Protein AF-A0A846CFK5-F1 (afdb_monomer)

Solvent-accessible surface area (backbone atoms only — not comparable to full-atom values): 22646 Å² total; per-residue (Å²): 142,69,73,78,68,58,75,39,45,46,70,49,62,29,17,46,42,42,63,68,92,55,68,62,49,58,26,29,34,28,37,49,75,58,93,71,74,93,53,93,57,39,64,58,51,41,47,53,49,23,52,43,41,20,73,76,73,66,75,44,64,47,43,66,43,61,89,80,84,45,61,29,32,38,30,58,40,97,78,51,75,61,61,71,46,70,45,84,42,83,82,48,100,90,47,79,40,43,38,30,31,44,89,51,69,48,78,44,41,54,91,78,38,59,73,70,56,37,51,49,55,22,52,54,66,36,43,45,60,38,54,54,50,61,76,35,39,88,55,28,28,63,79,51,84,49,30,35,26,43,64,65,35,83,43,74,88,44,81,88,36,71,44,37,41,23,51,24,46,36,51,47,42,45,75,45,90,98,78,43,45,24,40,34,54,45,83,44,73,48,37,28,40,70,53,28,55,59,75,45,54,73,68,59,39,50,59,60,46,43,53,43,63,48,81,87,48,56,74,89,74,37,50,41,26,34,36,51,60,75,65,54,45,41,59,23,28,64,72,48,77,66,90,37,28,16,62,73,36,63,43,84,93,70,82,34,27,42,36,57,51,42,52,72,77,35,64,89,59,91,74,64,52,78,41,49,20,27,29,28,29,65,46,97,87,49,96,54,74,42,72,40,57,37,68,32,32,17,50,45,56,60,94,80,44,70,80,55,78,73,35,90,71,65,91,75,70,56,71,68,56,46,52,56,54,48,52,57,58,54,63,73,54,64,89,31,50,55,94,92,30,65,38,46,72,45,84,65,53,45,67,43,77,40,83,67,80,76,65,71,65,46,72,45,101,85,73,51,70,48,58,69,59,92,84,72,96,72,96,77,69,59,42,65,63,57,53,66,51,61,75,74,109

pLDDT: mean 84.49, std 12.66, range [32.25, 97.31]

Structure (mmCIF, N/CA/C/O backbone):
data_AF-A0A846CFK5-F1
#
_entry.id   AF-A0A846CFK5-F1
#
loop_
_atom_site.group_PDB
_atom_site.id
_atom_site.type_symbol
_atom_site.label_atom_id
_atom_site.label_alt_id
_atom_site.label_comp_id
_atom_site.label_asym_id
_atom_site.label_entity_id
_atom_site.label_seq_id
_atom_site.pdbx_PDB_ins_code
_atom_site.Cartn_x
_atom_site.Cartn_y
_atom_site.Cartn_z
_atom_site.occupancy
_atom_site.B_iso_or_equiv
_atom_site.auth_seq_id
_atom_site.auth_comp_id
_atom_site.auth_asym_id
_atom_site.auth_atom_id
_atom_site.pdbx_PDB_model_num
ATOM 1 N N . MET A 1 1 ? 24.406 33.841 -4.592 1.00 35.41 1 MET A N 1
ATOM 2 C CA . MET A 1 1 ? 24.612 33.282 -5.947 1.00 35.41 1 MET A CA 1
ATOM 3 C C . MET A 1 1 ? 24.472 31.766 -5.863 1.00 35.41 1 MET A C 1
ATOM 5 O O . MET A 1 1 ? 25.324 31.171 -5.225 1.00 35.41 1 MET A O 1
ATOM 9 N N . ASN A 1 2 ? 23.357 31.203 -6.362 1.00 32.25 2 ASN A N 1
ATOM 10 C CA . ASN A 1 2 ? 23.153 29.792 -6.791 1.00 32.25 2 ASN A CA 1
ATOM 11 C C . ASN A 1 2 ? 21.669 29.374 -6.911 1.00 32.25 2 ASN A C 1
ATOM 13 O O . ASN A 1 2 ? 21.394 28.297 -7.420 1.00 32.25 2 ASN A O 1
ATOM 17 N N . GLN A 1 3 ? 20.700 30.218 -6.533 1.00 38.97 3 GLN A N 1
ATOM 18 C CA . GLN A 1 3 ? 19.269 29.893 -6.695 1.00 38.97 3 GLN A CA 1
ATOM 19 C C . GLN A 1 3 ? 18.774 29.926 -8.158 1.00 38.97 3 GLN A C 1
ATOM 21 O O . GLN A 1 3 ? 17.778 29.286 -8.480 1.00 38.97 3 GLN A O 1
ATOM 26 N N . SER A 1 4 ? 19.455 30.635 -9.069 1.00 43.97 4 SER A N 1
ATOM 27 C CA . SER A 1 4 ? 19.010 30.770 -10.468 1.00 43.97 4 SER A CA 1
ATOM 28 C C . SER A 1 4 ? 19.276 29.533 -11.334 1.00 43.97 4 SER A C 1
ATOM 30 O O . SER A 1 4 ? 18.625 29.354 -12.361 1.00 43.97 4 SER A O 1
ATOM 32 N N . THR A 1 5 ? 20.208 28.663 -10.937 1.00 49.31 5 THR A N 1
ATOM 33 C CA . THR A 1 5 ? 20.559 27.451 -11.695 1.00 49.31 5 THR A CA 1
ATOM 34 C C . THR A 1 5 ? 19.606 26.290 -11.402 1.00 49.31 5 THR A C 1
ATOM 36 O O . THR A 1 5 ? 19.352 25.478 -12.289 1.00 49.31 5 THR A O 1
ATOM 39 N N . GLU A 1 6 ? 19.041 26.222 -10.191 1.00 51.47 6 GLU A N 1
ATOM 40 C CA . GLU A 1 6 ? 18.126 25.146 -9.779 1.00 51.47 6 GLU A CA 1
ATOM 41 C C . GLU A 1 6 ? 16.733 25.270 -10.409 1.00 51.47 6 GLU A C 1
ATOM 43 O O . GLU A 1 6 ? 16.110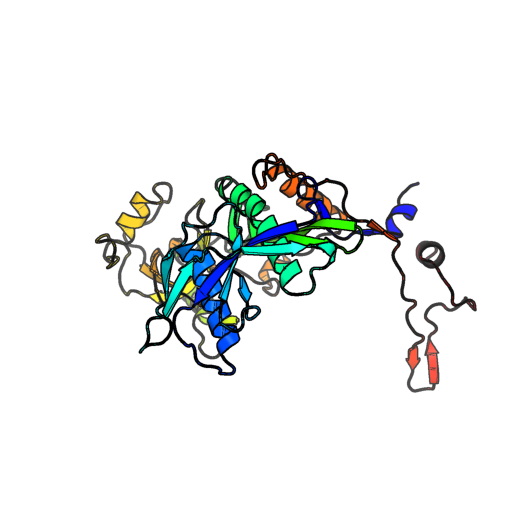 24.255 -10.709 1.00 51.47 6 GLU A O 1
ATOM 48 N N . MET A 1 7 ? 16.277 26.489 -10.724 1.00 54.81 7 MET A N 1
ATOM 49 C CA . MET A 1 7 ? 14.974 26.711 -11.367 1.00 54.81 7 MET A CA 1
ATOM 50 C C . MET A 1 7 ? 14.868 26.113 -12.779 1.00 54.81 7 MET A C 1
ATOM 52 O O . MET A 1 7 ? 13.762 25.923 -13.273 1.00 54.81 7 MET A O 1
ATOM 56 N N . ARG A 1 8 ? 15.986 25.775 -13.433 1.00 57.88 8 ARG A N 1
ATOM 57 C CA . ARG A 1 8 ? 15.994 25.255 -14.812 1.00 57.88 8 ARG A CA 1
ATOM 58 C C . ARG A 1 8 ? 15.706 23.766 -14.923 1.00 57.88 8 ARG A C 1
ATOM 60 O O . ARG A 1 8 ? 15.493 23.288 -16.033 1.00 57.88 8 ARG A O 1
ATOM 67 N N . TYR A 1 9 ? 15.690 23.032 -13.817 1.00 61.78 9 TYR A N 1
ATOM 68 C CA . TYR A 1 9 ? 15.537 21.583 -13.839 1.00 61.78 9 TYR A CA 1
ATOM 69 C C . TYR A 1 9 ? 14.213 21.163 -13.209 1.00 61.78 9 TYR A C 1
ATOM 71 O O . TYR A 1 9 ? 13.841 21.622 -12.133 1.00 61.78 9 TYR A O 1
ATOM 79 N N . ILE A 1 10 ? 13.507 20.254 -13.877 1.00 62.22 10 ILE A N 1
ATOM 80 C CA . ILE A 1 10 ? 12.449 19.464 -13.252 1.00 62.22 10 ILE A CA 1
ATOM 81 C C . ILE A 1 10 ? 13.076 18.187 -12.699 1.00 62.22 10 ILE A C 1
ATOM 83 O O . ILE A 1 10 ? 13.733 17.429 -13.415 1.00 62.22 10 ILE A O 1
ATOM 87 N N . GLY A 1 11 ? 12.892 17.976 -11.400 1.00 60.19 11 GLY A N 1
ATOM 88 C CA . GLY A 1 11 ? 13.210 16.718 -10.744 1.00 60.19 11 GLY A CA 1
ATOM 89 C C . GLY A 1 11 ? 11.986 15.816 -10.744 1.00 60.19 11 GLY A C 1
ATOM 90 O O . GLY A 1 11 ? 10.913 16.235 -10.307 1.00 60.19 11 GLY A O 1
ATOM 91 N N . ALA A 1 12 ? 12.146 14.581 -11.204 1.00 69.94 12 ALA A N 1
ATOM 92 C CA . ALA A 1 12 ? 11.223 13.518 -10.837 1.00 69.94 12 ALA A CA 1
ATOM 93 C C . ALA A 1 12 ? 11.829 12.791 -9.635 1.00 69.94 12 ALA A C 1
ATOM 95 O O . ALA A 1 12 ? 13.045 12.625 -9.559 1.00 69.94 12 ALA A O 1
ATOM 96 N N . THR A 1 13 ? 11.006 12.339 -8.693 1.00 87.00 13 THR A N 1
ATOM 97 C CA . THR A 1 13 ? 11.437 11.502 -7.561 1.00 87.00 13 THR A CA 1
ATOM 98 C C . THR A 1 13 ? 11.708 10.066 -8.031 1.00 87.00 13 THR A C 1
ATOM 100 O O . THR A 1 13 ? 11.121 9.099 -7.548 1.00 87.00 13 THR A O 1
ATOM 103 N N . LEU A 1 14 ? 12.576 9.964 -9.039 1.00 92.50 14 LEU A N 1
ATOM 104 C CA . LEU A 1 14 ? 13.100 8.766 -9.669 1.00 92.50 14 LEU A CA 1
ATOM 105 C C . LEU A 1 14 ? 14.579 8.683 -9.315 1.00 92.50 14 LEU A C 1
ATOM 107 O O . LEU A 1 14 ? 15.336 9.604 -9.605 1.00 92.50 14 LEU A O 1
ATOM 111 N N . TYR A 1 15 ? 14.982 7.584 -8.705 1.00 94.31 15 TYR A N 1
ATOM 112 C CA . TYR A 1 15 ? 16.332 7.377 -8.202 1.00 94.31 15 TYR A CA 1
ATOM 113 C C . TYR A 1 15 ? 16.949 6.196 -8.954 1.00 94.31 15 TYR A C 1
ATOM 115 O O . TYR A 1 15 ? 16.317 5.138 -8.964 1.00 94.31 15 TYR A O 1
ATOM 123 N N . PRO A 1 16 ? 18.112 6.336 -9.616 1.00 94.62 16 PRO A N 1
ATOM 124 C CA . PRO A 1 16 ? 18.731 5.244 -10.359 1.00 94.62 16 PRO A CA 1
ATOM 125 C C . PRO A 1 16 ? 18.867 3.986 -9.504 1.00 94.62 16 PRO A C 1
ATOM 127 O O . PRO A 1 16 ? 19.297 4.052 -8.347 1.00 94.62 16 PRO A O 1
ATOM 130 N N . LEU A 1 17 ? 18.479 2.854 -10.082 1.00 94.88 17 LEU A N 1
ATOM 131 C CA . LEU A 1 17 ? 18.476 1.556 -9.430 1.00 94.88 17 LEU A CA 1
ATOM 132 C C . LEU A 1 17 ? 19.567 0.677 -10.043 1.00 94.88 17 LEU A C 1
ATOM 134 O O . LEU A 1 17 ? 19.429 0.235 -11.182 1.00 94.88 17 LEU A O 1
ATOM 138 N N . LEU A 1 18 ? 20.627 0.419 -9.278 1.00 93.69 18 LEU A N 1
ATOM 139 C CA . LEU A 1 18 ? 21.778 -0.365 -9.723 1.00 93.69 18 LEU A CA 1
ATOM 140 C C . LEU A 1 18 ? 21.776 -1.789 -9.163 1.00 93.69 18 LEU A C 1
ATOM 142 O O . LEU A 1 18 ? 21.145 -2.065 -8.143 1.00 93.69 18 LEU A O 1
ATOM 146 N N . GLY A 1 19 ? 22.531 -2.686 -9.797 1.00 88.94 19 GLY A N 1
ATOM 147 C CA . GLY A 1 19 ? 22.673 -4.093 -9.399 1.00 88.94 19 GLY A CA 1
ATOM 148 C C . GLY A 1 19 ? 21.569 -5.005 -9.940 1.00 88.94 19 GLY A C 1
ATOM 149 O O . GLY A 1 19 ? 21.553 -6.210 -9.676 1.00 88.94 19 GLY A O 1
ATOM 150 N N . VAL A 1 20 ? 20.649 -4.437 -10.720 1.00 88.06 20 VAL A N 1
ATOM 151 C CA . VAL A 1 20 ? 19.543 -5.139 -11.379 1.00 88.06 20 VAL A CA 1
ATOM 152 C C . VAL A 1 20 ? 19.651 -5.080 -12.895 1.00 88.06 20 VAL A C 1
ATOM 154 O O . VAL A 1 20 ? 18.747 -5.572 -13.553 1.00 88.06 20 VAL A O 1
ATOM 157 N N . GLU A 1 21 ? 20.719 -4.516 -13.457 1.00 83.62 21 GLU A N 1
ATOM 158 C CA . GLU A 1 21 ? 20.948 -4.374 -14.894 1.00 83.62 21 GLU A CA 1
ATOM 159 C C . GLU A 1 21 ? 21.144 -5.761 -15.512 1.00 83.62 21 GLU A C 1
ATOM 161 O O . GLU A 1 21 ? 22.242 -6.314 -15.591 1.00 83.62 21 GLU A O 1
ATOM 166 N N . LYS A 1 22 ? 20.028 -6.374 -15.891 1.00 78.06 22 LYS A N 1
ATOM 167 C CA . LYS A 1 22 ? 19.989 -7.633 -16.613 1.00 78.06 22 LYS A CA 1
ATOM 168 C C . LYS A 1 22 ? 19.375 -7.385 -17.969 1.00 78.06 22 LYS A C 1
ATOM 170 O O . LYS A 1 22 ? 18.319 -6.767 -18.071 1.00 78.06 22 LYS A O 1
ATOM 175 N N . GLU A 1 23 ? 19.988 -7.971 -18.986 1.00 74.38 23 GLU A N 1
ATOM 176 C CA . GLU A 1 23 ? 19.398 -8.009 -20.320 1.00 74.38 23 GLU A CA 1
ATOM 177 C C . GLU A 1 23 ? 18.123 -8.861 -20.327 1.00 74.38 23 GLU A C 1
ATOM 179 O O . GLU A 1 23 ? 17.162 -8.513 -21.005 1.00 74.38 23 GLU A O 1
ATOM 184 N N . VAL A 1 24 ? 18.090 -9.950 -19.540 1.00 87.75 24 VAL A N 1
ATOM 185 C CA . VAL A 1 24 ? 17.010 -10.948 -19.540 1.00 87.75 24 VAL A CA 1
ATOM 186 C C . VAL A 1 24 ? 16.521 -11.264 -18.126 1.00 87.75 24 VAL A C 1
ATOM 188 O O . VAL A 1 24 ? 17.309 -11.594 -17.236 1.00 87.75 24 VAL A O 1
ATOM 191 N N . TYR A 1 25 ? 15.201 -11.245 -17.945 1.00 89.94 25 TYR A N 1
ATOM 192 C CA . TYR A 1 25 ? 14.507 -11.684 -16.735 1.00 89.94 25 TYR A CA 1
ATOM 193 C C . TYR A 1 25 ? 13.692 -12.938 -17.015 1.00 89.94 25 TYR A C 1
ATOM 195 O O . TYR A 1 25 ? 12.909 -12.974 -17.963 1.00 89.94 25 TYR A O 1
ATOM 203 N N . ARG A 1 26 ? 13.854 -13.952 -16.163 1.00 89.94 26 ARG A N 1
ATOM 204 C CA . ARG A 1 26 ? 13.182 -15.243 -16.303 1.00 89.94 26 ARG A CA 1
ATOM 205 C C . ARG A 1 26 ? 11.970 -15.354 -15.390 1.00 89.94 26 ARG A C 1
ATOM 207 O O . ARG A 1 26 ? 12.043 -15.074 -14.190 1.00 89.94 26 ARG A O 1
ATOM 214 N N . PHE A 1 27 ? 10.873 -15.834 -15.960 1.00 90.19 27 PHE A N 1
ATOM 215 C CA . PHE A 1 27 ? 9.598 -16.021 -15.282 1.00 90.19 27 PHE A CA 1
ATOM 216 C C . PHE A 1 27 ? 9.112 -17.453 -15.433 1.00 90.19 27 PHE A C 1
ATOM 218 O O . PHE A 1 27 ? 9.152 -18.017 -16.521 1.00 90.19 27 PHE A O 1
ATOM 225 N N . ARG A 1 28 ? 8.591 -18.023 -14.353 1.00 92.62 28 ARG A N 1
ATOM 226 C CA . ARG A 1 28 ? 7.922 -19.322 -14.346 1.00 92.62 28 ARG A CA 1
ATOM 227 C C . ARG A 1 28 ? 6.467 -19.159 -14.778 1.00 92.62 28 ARG A C 1
ATOM 229 O O . ARG A 1 28 ? 5.790 -18.224 -14.334 1.00 92.62 28 ARG A O 1
ATOM 236 N N . ILE A 1 29 ? 5.981 -20.067 -15.623 1.00 94.00 29 ILE A N 1
ATOM 237 C CA . ILE A 1 29 ? 4.605 -20.037 -16.127 1.00 94.00 29 ILE A CA 1
ATOM 238 C C . ILE A 1 29 ? 3.698 -20.890 -15.239 1.00 94.00 29 ILE A C 1
ATOM 240 O O . ILE A 1 29 ? 3.993 -22.042 -14.917 1.00 94.00 29 ILE A O 1
ATOM 244 N N . LEU A 1 30 ? 2.558 -20.317 -14.866 1.00 94.88 30 LEU A N 1
ATOM 245 C CA . LEU A 1 30 ? 1.464 -20.973 -14.159 1.00 94.88 30 LEU A CA 1
ATOM 246 C C . LEU A 1 30 ? 0.281 -21.118 -15.111 1.00 94.88 30 LEU A C 1
ATOM 248 O O . LEU A 1 30 ? -0.176 -20.134 -15.690 1.00 94.88 30 LEU A O 1
ATOM 252 N N . LYS A 1 31 ? -0.249 -22.324 -15.269 1.00 94.69 31 LYS A N 1
ATOM 253 C CA . LYS A 1 31 ? -1.315 -22.626 -16.227 1.00 94.69 31 LYS A CA 1
ATOM 254 C C . LYS A 1 31 ? -2.637 -22.856 -15.512 1.00 94.69 31 LYS A C 1
ATOM 256 O O . LYS A 1 31 ? -2.701 -23.655 -14.584 1.00 94.69 31 LYS A O 1
ATOM 261 N N . VAL A 1 32 ? -3.709 -22.210 -15.977 1.00 93.25 32 VAL A N 1
ATOM 262 C CA . VAL A 1 32 ? -5.067 -22.615 -15.584 1.00 93.25 32 VAL A CA 1
ATOM 263 C C . VAL A 1 32 ? -5.392 -23.923 -16.300 1.00 93.25 32 VAL A C 1
ATOM 265 O O . VAL A 1 32 ? -5.370 -23.975 -17.532 1.00 93.25 32 VAL A O 1
ATOM 268 N N . THR A 1 33 ? -5.665 -24.981 -15.541 1.00 90.62 33 THR A N 1
ATOM 269 C CA . THR A 1 33 ? -5.850 -26.321 -16.116 1.00 90.62 33 THR A CA 1
ATOM 270 C C . THR A 1 33 ? -7.227 -26.497 -16.759 1.00 90.62 33 THR A C 1
ATOM 272 O O . THR A 1 33 ? -7.360 -27.164 -17.786 1.00 90.62 33 THR A O 1
ATOM 275 N N . GLU A 1 34 ? -8.255 -25.831 -16.234 1.00 90.06 34 GLU A N 1
ATOM 276 C CA . GLU A 1 34 ? -9.611 -25.881 -16.763 1.00 90.06 34 GLU A CA 1
ATOM 277 C C . GLU A 1 34 ? -9.889 -24.780 -17.783 1.00 90.06 34 GLU A C 1
ATOM 279 O O . GLU A 1 34 ? -9.405 -23.648 -17.721 1.00 90.06 34 GLU A O 1
ATOM 284 N N . LYS A 1 35 ? -10.835 -25.069 -18.678 1.00 86.62 35 LYS A N 1
ATOM 285 C CA . LYS A 1 35 ? -11.425 -24.053 -19.546 1.00 86.62 35 LYS A CA 1
ATOM 286 C C . LYS A 1 35 ? -12.198 -23.023 -18.715 1.00 86.62 35 LYS A C 1
ATOM 288 O O . LYS A 1 35 ? -13.172 -23.373 -18.035 1.00 86.62 35 LYS A O 1
ATOM 293 N N . ILE A 1 36 ? -11.794 -21.760 -18.830 1.00 84.88 36 ILE A N 1
ATOM 294 C CA . ILE A 1 36 ? -12.513 -20.609 -18.271 1.00 84.88 36 ILE A CA 1
ATOM 295 C C . ILE A 1 36 ? -13.442 -19.984 -19.328 1.00 84.88 36 ILE A C 1
ATOM 297 O O . ILE A 1 36 ? -13.124 -20.037 -20.524 1.00 84.88 36 ILE A O 1
ATOM 301 N N . PRO A 1 37 ? -14.560 -19.354 -18.924 1.00 82.38 37 PRO A N 1
ATOM 302 C CA . PRO A 1 37 ? -15.410 -18.598 -19.839 1.00 82.38 37 PRO A CA 1
ATOM 303 C C . PRO A 1 37 ? -14.617 -17.517 -20.586 1.00 82.38 37 PRO A C 1
ATOM 305 O O . PRO A 1 37 ? -13.789 -16.815 -19.998 1.00 82.38 37 PRO A O 1
ATOM 308 N N . LYS A 1 38 ? -14.860 -17.390 -21.894 1.00 81.94 38 LYS A N 1
ATOM 309 C CA . LYS A 1 38 ? -14.326 -16.310 -22.739 1.00 81.94 38 LYS A CA 1
ATOM 310 C C . LYS A 1 38 ? -15.335 -15.158 -22.787 1.00 81.94 38 LYS A C 1
ATOM 312 O O . LYS A 1 38 ? -15.893 -14.868 -23.836 1.00 81.94 38 LYS A O 1
ATOM 317 N N . ASP A 1 39 ? -15.610 -14.573 -21.627 1.00 84.44 39 ASP A N 1
ATOM 318 C CA . ASP A 1 39 ? -16.525 -13.443 -21.448 1.00 84.44 39 ASP A CA 1
ATOM 319 C C . ASP A 1 39 ? -15.760 -12.121 -21.243 1.00 84.44 39 ASP A C 1
ATOM 321 O O . ASP A 1 39 ? -14.543 -12.110 -21.032 1.00 84.44 39 ASP A O 1
ATOM 325 N N . ASN A 1 40 ? -16.479 -10.992 -21.258 1.00 82.00 40 ASN A N 1
ATOM 326 C CA . ASN A 1 40 ? -15.903 -9.665 -20.980 1.00 82.00 40 ASN A CA 1
ATOM 327 C C . ASN A 1 40 ? -15.280 -9.576 -19.572 1.00 82.00 40 ASN A C 1
ATOM 329 O O . ASN A 1 40 ? -14.372 -8.782 -19.334 1.00 82.00 40 ASN A O 1
ATOM 333 N N . ASN A 1 41 ? -15.714 -10.443 -18.654 1.00 83.50 41 ASN A N 1
ATOM 334 C CA . ASN A 1 41 ? -15.230 -10.498 -17.278 1.00 83.50 41 ASN A CA 1
ATOM 335 C C . ASN A 1 41 ? -13.960 -11.341 -17.110 1.00 83.50 41 ASN A C 1
ATOM 337 O O . ASN A 1 41 ? -13.380 -11.356 -16.025 1.00 83.50 41 ASN A O 1
ATOM 341 N N . GLN A 1 42 ? -13.486 -12.024 -18.155 1.00 84.44 42 GLN A N 1
ATOM 342 C CA . GLN A 1 42 ? -12.341 -12.925 -18.062 1.00 84.44 42 GLN A CA 1
ATOM 343 C C . GLN A 1 42 ? -11.082 -12.214 -17.554 1.00 84.44 42 GLN A C 1
ATOM 345 O O . GLN A 1 42 ? -10.373 -12.757 -16.712 1.00 84.44 42 GLN A O 1
ATOM 350 N N . SER A 1 43 ? -10.805 -11.000 -18.032 1.00 80.94 43 SER A N 1
ATOM 351 C CA . SER A 1 43 ? -9.627 -10.235 -17.601 1.00 80.94 43 SER A CA 1
ATOM 352 C C . SER A 1 43 ? -9.721 -9.816 -16.131 1.00 80.94 43 SER A C 1
ATOM 354 O O . SER A 1 43 ? -8.738 -9.926 -15.404 1.00 80.94 43 SER A O 1
ATOM 356 N N . ILE A 1 44 ? -10.912 -9.409 -15.680 1.00 82.38 44 ILE A N 1
ATOM 357 C CA . ILE A 1 44 ? -11.186 -9.053 -14.279 1.00 82.38 44 ILE A CA 1
ATOM 358 C C . ILE A 1 44 ? -11.013 -10.288 -13.387 1.00 82.38 44 ILE A C 1
ATOM 360 O O . ILE A 1 44 ? -10.367 -10.224 -12.345 1.00 82.38 44 ILE A O 1
ATOM 364 N N . ARG A 1 45 ? -11.534 -11.436 -13.828 1.00 87.62 45 ARG A N 1
ATOM 365 C CA . ARG A 1 45 ? -11.425 -12.721 -13.131 1.00 87.62 45 ARG A CA 1
ATOM 366 C C . ARG A 1 45 ? -9.971 -13.160 -12.971 1.00 87.62 45 ARG A C 1
ATOM 368 O O . ARG A 1 45 ? -9.541 -13.455 -11.864 1.00 87.62 45 ARG A O 1
ATOM 375 N N . LEU A 1 46 ? -9.196 -13.139 -14.057 1.00 88.19 46 LEU A N 1
ATOM 376 C CA . LEU A 1 46 ? -7.774 -13.476 -14.007 1.00 88.19 46 LEU A CA 1
ATOM 377 C C . LEU A 1 46 ? -7.000 -12.515 -13.103 1.00 88.19 46 LEU A C 1
ATOM 379 O O . LEU A 1 46 ? -6.160 -12.965 -12.336 1.00 88.19 46 LEU A O 1
ATOM 383 N N . GLN A 1 47 ? -7.307 -11.217 -13.126 1.00 85.38 47 GLN A N 1
ATOM 384 C CA . GLN A 1 47 ? -6.674 -10.274 -12.208 1.00 85.38 47 GLN A CA 1
ATOM 385 C C . GLN A 1 47 ? -6.993 -10.604 -10.742 1.00 85.38 47 GLN A C 1
ATOM 387 O O . GLN A 1 47 ? -6.077 -10.684 -9.931 1.00 85.38 47 GLN A O 1
ATOM 392 N N . ARG A 1 48 ? -8.257 -10.904 -10.413 1.00 84.00 48 ARG A N 1
ATOM 393 C CA . ARG A 1 48 ? -8.650 -11.343 -9.061 1.00 84.00 48 ARG A CA 1
ATOM 394 C C . ARG A 1 48 ? -7.915 -12.613 -8.628 1.00 84.00 48 ARG A C 1
ATOM 396 O O . ARG A 1 48 ? -7.494 -12.715 -7.479 1.00 84.00 48 ARG A O 1
ATOM 403 N N . TRP A 1 49 ? -7.728 -13.572 -9.535 1.00 89.50 49 TRP A N 1
ATOM 404 C CA . TRP A 1 49 ? -6.978 -14.799 -9.246 1.00 89.50 49 TRP A CA 1
ATOM 405 C C . TRP A 1 49 ? -5.490 -14.525 -9.046 1.00 89.50 49 TRP A C 1
ATOM 407 O O . TRP A 1 49 ? -4.900 -15.076 -8.123 1.00 89.50 49 TRP A O 1
ATOM 417 N N . ALA A 1 50 ? -4.897 -13.642 -9.852 1.00 86.12 50 ALA A N 1
ATOM 418 C CA . ALA A 1 50 ? -3.518 -13.200 -9.671 1.00 86.12 50 ALA A CA 1
ATOM 419 C C . ALA A 1 50 ? -3.327 -12.510 -8.312 1.00 86.12 50 ALA A C 1
ATOM 421 O O . ALA A 1 50 ? -2.394 -12.838 -7.585 1.00 86.12 50 ALA A O 1
ATOM 422 N N . ASP A 1 51 ? -4.242 -11.616 -7.926 1.00 79.00 51 ASP A N 1
ATOM 423 C CA . ASP A 1 51 ? -4.246 -10.970 -6.612 1.00 79.00 51 ASP A CA 1
ATOM 424 C C . ASP A 1 51 ? -4.377 -11.981 -5.466 1.00 79.00 51 ASP A C 1
ATOM 426 O O . ASP A 1 51 ? -3.675 -11.855 -4.460 1.00 79.00 51 ASP A O 1
ATOM 430 N N . LYS A 1 52 ? -5.233 -12.999 -5.614 1.00 82.69 52 LYS A N 1
ATOM 431 C CA . LYS A 1 52 ? -5.374 -14.078 -4.630 1.00 82.69 52 LYS A CA 1
ATOM 432 C C . LYS A 1 52 ? -4.086 -14.890 -4.504 1.00 82.69 52 LYS A C 1
ATOM 434 O O . LYS A 1 52 ? -3.550 -15.006 -3.406 1.00 82.69 52 LYS A O 1
ATOM 439 N N . LEU A 1 53 ? -3.558 -15.391 -5.623 1.00 86.12 53 LEU A N 1
ATOM 440 C CA . LEU A 1 53 ? -2.307 -16.146 -5.649 1.00 86.12 53 LEU A CA 1
ATOM 441 C C . LEU A 1 53 ? -1.166 -15.342 -5.029 1.00 86.12 53 LEU A C 1
ATOM 443 O O . LEU A 1 53 ? -0.449 -15.847 -4.171 1.00 86.12 53 LEU A O 1
ATOM 447 N N . TRP A 1 54 ? -1.034 -14.073 -5.407 1.00 81.81 54 TRP A N 1
ATOM 448 C CA . TRP A 1 54 ? -0.028 -13.182 -4.847 1.00 81.81 54 TRP A CA 1
ATOM 449 C C . TRP A 1 54 ? -0.191 -13.037 -3.331 1.00 81.81 54 TRP A C 1
ATOM 451 O O . TRP A 1 54 ? 0.778 -13.167 -2.587 1.00 81.81 54 TRP A O 1
ATOM 461 N N . ARG A 1 55 ? -1.397 -12.749 -2.841 1.00 72.50 55 ARG A N 1
ATOM 462 C CA . ARG A 1 55 ? -1.598 -12.359 -1.438 1.00 72.50 55 ARG A CA 1
ATOM 463 C C . ARG A 1 55 ? -1.699 -13.532 -0.469 1.00 72.50 55 ARG A C 1
ATOM 465 O O . ARG A 1 55 ? -1.445 -13.312 0.714 1.00 72.50 55 ARG A O 1
ATOM 472 N N . GLU A 1 56 ? -2.116 -14.703 -0.938 1.00 78.94 56 GLU A N 1
ATOM 473 C CA . GLU A 1 56 ? -2.537 -15.812 -0.073 1.00 78.94 56 GLU A CA 1
ATOM 474 C C . GLU A 1 56 ? -1.706 -17.082 -0.270 1.00 78.94 56 GLU A C 1
ATOM 476 O O . GLU A 1 56 ? -1.484 -17.797 0.701 1.00 78.94 56 GLU A O 1
ATOM 481 N N . GLU A 1 57 ? -1.207 -17.339 -1.483 1.00 85.00 57 GLU A N 1
ATOM 482 C CA . GLU A 1 57 ? -0.617 -18.641 -1.828 1.00 85.00 57 GLU A CA 1
ATOM 483 C C . GLU A 1 57 ? 0.894 -18.574 -2.097 1.00 85.00 57 GLU A C 1
ATOM 485 O O . GLU A 1 57 ? 1.670 -19.391 -1.604 1.00 85.00 57 GLU A O 1
ATOM 490 N N . LEU A 1 58 ? 1.321 -17.603 -2.907 1.00 82.25 58 LEU A N 1
ATOM 491 C CA . LEU A 1 58 ? 2.677 -17.511 -3.454 1.00 82.25 58 LEU A CA 1
ATOM 492 C C . LEU A 1 58 ? 3.523 -16.427 -2.795 1.00 82.25 58 LEU A C 1
ATOM 494 O O . LEU A 1 58 ? 4.750 -16.514 -2.803 1.00 82.25 58 LEU A O 1
ATOM 498 N N . PHE A 1 59 ? 2.886 -15.382 -2.259 1.00 75.25 59 PHE A N 1
ATOM 499 C CA . PHE A 1 59 ? 3.567 -14.236 -1.647 1.00 75.25 59 PHE A CA 1
ATOM 500 C C . PHE A 1 59 ? 4.598 -13.561 -2.573 1.00 75.25 59 PHE A C 1
ATOM 502 O O . PHE A 1 59 ? 5.542 -12.919 -2.109 1.00 75.25 59 PHE A O 1
ATOM 509 N N . CYS A 1 60 ? 4.394 -13.663 -3.889 1.00 75.44 60 CYS A N 1
ATOM 510 C CA . CYS A 1 60 ? 5.209 -13.053 -4.937 1.00 75.44 60 CYS A CA 1
ATOM 511 C C . CYS A 1 60 ? 4.323 -12.378 -6.000 1.00 75.44 60 CYS A C 1
ATOM 513 O O . CYS A 1 60 ? 3.140 -12.707 -6.081 1.00 75.44 60 CYS A O 1
ATOM 515 N N . PRO A 1 61 ? 4.851 -11.433 -6.803 1.00 76.50 61 PRO A N 1
ATOM 516 C CA . PRO A 1 61 ? 4.103 -10.845 -7.911 1.00 76.50 61 PRO A CA 1
ATOM 517 C C . PRO A 1 61 ? 3.605 -11.918 -8.883 1.00 76.50 61 PRO A C 1
ATOM 519 O O . PRO A 1 61 ? 4.382 -12.753 -9.343 1.00 76.50 61 PRO A O 1
ATOM 522 N N . VAL A 1 62 ? 2.311 -11.865 -9.200 1.00 83.75 62 VAL A N 1
ATOM 523 C CA . VAL A 1 62 ? 1.645 -12.771 -10.142 1.00 83.75 62 VAL A CA 1
ATOM 524 C C . VAL A 1 62 ? 1.011 -11.936 -11.239 1.00 83.75 62 VAL A C 1
ATOM 526 O O . VAL A 1 62 ? 0.252 -11.011 -10.947 1.00 83.75 62 VAL A O 1
ATOM 529 N N . TYR A 1 63 ? 1.304 -12.259 -12.497 1.00 85.62 63 TYR A N 1
ATOM 530 C CA . TYR A 1 63 ? 0.802 -11.487 -13.630 1.00 85.62 63 TYR A CA 1
ATOM 531 C C . TYR A 1 63 ? -0.052 -12.327 -14.573 1.00 85.62 63 TYR A C 1
ATOM 533 O O . TYR A 1 63 ? 0.472 -13.281 -15.145 1.00 85.62 63 TYR A O 1
ATOM 541 N N . PRO A 1 64 ? -1.333 -11.988 -14.796 1.00 88.69 64 PRO A N 1
ATOM 542 C CA . PRO A 1 64 ? -2.171 -12.722 -15.732 1.00 88.69 64 PRO A CA 1
ATOM 543 C C . PRO A 1 64 ? -1.750 -12.450 -17.183 1.00 88.69 64 PRO A C 1
ATOM 545 O O . PRO A 1 64 ? -1.672 -11.305 -17.630 1.00 88.69 64 PRO A O 1
ATOM 548 N N . THR A 1 65 ? -1.547 -13.512 -17.959 1.00 83.44 65 THR A N 1
ATOM 549 C CA . THR A 1 65 ? -1.165 -13.447 -19.373 1.00 83.44 65 THR A CA 1
ATOM 550 C C . THR A 1 65 ? -2.018 -14.375 -20.237 1.00 83.44 65 THR A C 1
ATOM 552 O O . THR A 1 65 ? -2.569 -15.376 -19.777 1.00 83.44 65 THR A O 1
ATOM 555 N N . LYS A 1 66 ? -2.150 -14.015 -21.516 1.00 79.44 66 LYS A N 1
ATOM 556 C CA . LYS A 1 66 ? -2.817 -14.820 -22.555 1.00 79.44 66 LYS A CA 1
ATOM 557 C C . LYS A 1 66 ? -1.848 -15.247 -23.666 1.00 79.44 66 LYS A C 1
ATOM 559 O O . LYS A 1 66 ? -2.288 -15.762 -24.690 1.00 79.44 66 LYS A O 1
ATOM 564 N N . ARG A 1 67 ? -0.540 -15.019 -23.476 1.00 79.75 67 ARG A N 1
ATOM 565 C CA . ARG A 1 67 ? 0.505 -15.200 -24.500 1.00 79.75 67 ARG A CA 1
ATOM 566 C C . ARG A 1 67 ? 0.604 -16.637 -25.023 1.00 79.75 67 ARG A C 1
ATOM 568 O O . ARG A 1 67 ? 0.965 -16.838 -26.172 1.00 79.75 67 ARG A O 1
ATOM 575 N N . PHE A 1 68 ? 0.224 -17.619 -24.211 1.00 83.94 68 PHE A N 1
ATOM 576 C CA . PHE A 1 68 ? 0.386 -19.041 -24.524 1.00 83.94 68 PHE A CA 1
ATOM 577 C C . PHE A 1 68 ? -0.849 -19.678 -25.184 1.00 83.94 68 PHE A C 1
ATOM 579 O O . PHE A 1 68 ? -0.955 -20.894 -25.281 1.00 83.94 68 PHE A O 1
ATOM 586 N N . GLY A 1 69 ? -1.839 -18.877 -25.599 1.00 81.19 69 GLY A N 1
ATOM 587 C CA . GLY A 1 69 ? -3.097 -19.392 -26.163 1.00 81.19 69 GLY A CA 1
ATOM 588 C C . GLY A 1 69 ? -4.060 -19.984 -25.121 1.00 81.19 69 GLY A C 1
ATOM 589 O O . GLY A 1 69 ? -5.178 -20.376 -25.458 1.00 81.19 69 GLY A O 1
ATOM 590 N N . TYR A 1 70 ? -3.669 -19.981 -23.847 1.00 86.31 70 TYR A N 1
ATOM 591 C CA . TYR A 1 70 ? -4.492 -20.323 -22.692 1.00 86.31 70 TYR A CA 1
ATOM 592 C C . TYR A 1 70 ? -4.330 -19.275 -21.580 1.00 86.31 70 TYR A C 1
ATOM 594 O O . TYR A 1 70 ? -3.357 -18.515 -21.576 1.00 86.31 70 TYR A O 1
ATOM 602 N N . PRO A 1 71 ? -5.289 -19.195 -20.640 1.00 89.12 71 PRO A N 1
ATOM 603 C CA . PRO A 1 71 ? -5.147 -18.357 -19.460 1.00 89.12 71 PRO A CA 1
ATOM 604 C C . PRO A 1 71 ? -3.994 -18.862 -18.593 1.00 89.12 71 PRO A C 1
ATOM 606 O O . PRO A 1 71 ? -3.973 -20.025 -18.185 1.00 89.12 71 PRO A O 1
ATOM 609 N N . ALA A 1 72 ? -3.044 -17.981 -18.321 1.00 92.31 72 ALA A N 1
ATOM 610 C CA . ALA A 1 72 ? -1.845 -18.303 -17.571 1.00 92.31 72 ALA A CA 1
ATOM 611 C C . ALA A 1 72 ? -1.438 -17.140 -16.668 1.00 92.31 72 ALA A C 1
ATOM 613 O O . ALA A 1 72 ? -1.963 -16.029 -16.781 1.00 92.31 72 ALA A O 1
ATOM 614 N N . PHE A 1 73 ? -0.470 -17.398 -15.798 1.00 92.12 73 PHE A N 1
ATOM 615 C CA . PHE A 1 73 ? 0.173 -16.403 -14.963 1.00 92.12 73 PHE A CA 1
ATOM 616 C C . PHE A 1 73 ? 1.690 -16.515 -15.061 1.00 92.12 73 PHE A C 1
ATOM 618 O O . PHE A 1 73 ? 2.220 -17.580 -15.362 1.00 92.12 73 PHE A O 1
ATOM 625 N N . LEU A 1 74 ? 2.381 -15.413 -14.800 1.00 89.81 74 LEU A N 1
ATOM 626 C CA . LEU A 1 74 ? 3.836 -15.354 -14.711 1.00 89.81 74 LEU A CA 1
ATOM 627 C C . LEU A 1 74 ? 4.239 -15.005 -13.281 1.00 89.81 74 LEU A C 1
ATOM 629 O O . LEU A 1 74 ? 3.625 -14.119 -12.679 1.00 89.81 74 LEU A O 1
ATOM 633 N N . ILE A 1 75 ? 5.265 -15.684 -12.769 1.00 87.56 75 ILE A N 1
ATOM 634 C CA . ILE A 1 75 ? 5.883 -15.415 -11.462 1.00 87.56 75 ILE A CA 1
ATOM 635 C C . ILE A 1 75 ? 7.416 -15.406 -11.588 1.00 87.56 75 ILE A C 1
ATOM 637 O O . ILE A 1 75 ? 7.934 -16.004 -12.531 1.00 87.56 75 ILE A O 1
ATOM 641 N N . PRO A 1 76 ? 8.162 -14.778 -10.659 1.00 81.31 76 PRO A N 1
ATOM 642 C CA . PRO A 1 76 ? 9.622 -14.881 -10.641 1.00 81.31 76 PRO A CA 1
ATOM 643 C C . PRO A 1 76 ? 10.096 -16.336 -10.588 1.00 81.31 76 PRO A C 1
ATOM 645 O O . PRO A 1 76 ? 9.634 -17.095 -9.737 1.00 81.31 76 PRO A O 1
ATOM 648 N N . ASP A 1 77 ? 11.044 -16.712 -11.450 1.00 86.06 77 ASP A N 1
ATOM 649 C CA . ASP A 1 77 ? 11.542 -18.093 -11.513 1.00 86.06 77 ASP A CA 1
ATOM 650 C C . ASP A 1 77 ? 12.393 -18.476 -10.294 1.00 86.06 77 ASP A C 1
ATOM 652 O O . ASP A 1 77 ? 12.158 -19.516 -9.681 1.00 86.06 77 ASP A O 1
ATOM 656 N N . GLY A 1 78 ? 13.301 -17.587 -9.869 1.00 73.94 78 GLY A N 1
ATOM 657 C CA . GLY A 1 78 ? 14.296 -17.843 -8.814 1.00 73.94 78 GLY A CA 1
ATOM 658 C C . GLY A 1 78 ? 13.751 -18.095 -7.401 1.00 73.94 78 GLY A C 1
ATOM 659 O O . GLY A 1 78 ? 14.539 -18.285 -6.487 1.00 73.94 78 GLY A O 1
ATOM 660 N N . ASN A 1 79 ? 12.427 -18.081 -7.211 1.00 68.56 79 ASN A N 1
ATOM 661 C CA . ASN A 1 79 ? 11.729 -18.454 -5.973 1.00 68.56 79 ASN A CA 1
ATOM 662 C C . ASN A 1 79 ? 10.358 -19.091 -6.274 1.00 68.56 79 ASN A C 1
ATOM 664 O O . ASN A 1 79 ? 9.401 -18.931 -5.509 1.00 68.56 79 ASN A O 1
ATOM 668 N N . SER A 1 80 ? 10.224 -19.726 -7.439 1.00 83.25 80 SER A N 1
ATOM 669 C CA . SER A 1 80 ? 8.982 -20.386 -7.823 1.00 83.25 80 SER A CA 1
ATOM 670 C C . SER A 1 80 ? 8.810 -21.713 -7.069 1.00 83.25 80 SER A C 1
ATOM 672 O O . SER A 1 80 ? 9.800 -22.373 -6.752 1.00 83.25 80 SER A O 1
ATOM 674 N N . PRO A 1 81 ? 7.570 -22.110 -6.722 1.00 86.88 81 PRO A N 1
ATOM 675 C CA . PRO A 1 81 ? 7.321 -23.446 -6.192 1.00 86.88 81 PRO A CA 1
ATOM 676 C C . PRO A 1 81 ? 7.693 -24.528 -7.210 1.00 86.88 81 PRO A C 1
ATOM 678 O O . PRO A 1 81 ? 7.761 -24.254 -8.405 1.00 86.88 81 PRO A O 1
ATOM 681 N N . GLU A 1 82 ? 7.855 -25.764 -6.743 1.00 90.44 82 GLU A N 1
ATOM 682 C CA . GLU A 1 82 ? 8.117 -26.913 -7.615 1.00 90.44 82 GLU A CA 1
ATOM 683 C C . GLU A 1 82 ? 7.040 -27.067 -8.698 1.00 90.44 82 GLU A C 1
ATOM 685 O O . GLU A 1 82 ? 5.842 -26.845 -8.460 1.00 90.44 82 GLU A O 1
ATOM 690 N N . ALA A 1 83 ? 7.474 -27.468 -9.893 1.00 92.31 83 ALA A N 1
ATOM 691 C CA . ALA A 1 83 ? 6.565 -27.794 -10.977 1.00 92.31 83 ALA A CA 1
ATOM 692 C C . ALA A 1 83 ? 5.606 -28.922 -10.564 1.00 92.31 83 ALA A C 1
ATOM 694 O O . ALA A 1 83 ? 5.941 -29.813 -9.785 1.00 92.31 83 ALA A O 1
ATOM 695 N N . GLY A 1 84 ? 4.373 -28.856 -11.059 1.00 91.44 84 GLY A N 1
ATOM 696 C CA . GLY A 1 84 ? 3.284 -29.748 -10.669 1.00 91.44 84 GLY A CA 1
ATOM 697 C C . GLY A 1 84 ? 2.534 -29.310 -9.407 1.00 91.44 84 GLY A C 1
ATOM 698 O O . GLY A 1 84 ? 1.438 -29.818 -9.154 1.00 91.44 84 GLY A O 1
ATOM 699 N N . LYS A 1 85 ? 3.033 -28.332 -8.630 1.00 94.12 85 LYS A N 1
ATOM 700 C CA . LYS A 1 85 ? 2.250 -27.748 -7.529 1.00 94.12 85 LYS A CA 1
ATOM 701 C C . LYS A 1 85 ? 0.975 -27.103 -8.076 1.00 94.12 85 LYS A C 1
ATOM 703 O O . LYS A 1 85 ? 1.021 -26.326 -9.030 1.00 94.12 85 LYS A O 1
ATOM 708 N N . ARG A 1 86 ? -0.164 -27.391 -7.438 1.00 93.75 86 ARG A N 1
ATOM 709 C CA . ARG A 1 86 ? -1.487 -26.879 -7.825 1.00 93.75 86 ARG A CA 1
ATOM 710 C C . ARG A 1 86 ? -2.089 -25.988 -6.750 1.00 93.75 86 ARG A C 1
ATOM 712 O O . ARG A 1 86 ? -2.057 -26.326 -5.570 1.00 93.75 86 ARG A O 1
ATOM 719 N N . PHE A 1 87 ? -2.683 -24.886 -7.187 1.00 93.19 87 PHE A N 1
ATOM 720 C CA . PHE A 1 87 ? -3.427 -23.951 -6.349 1.00 93.19 87 PHE A CA 1
ATOM 721 C C . PHE A 1 87 ? -4.908 -24.019 -6.682 1.00 93.19 87 PHE A C 1
ATOM 723 O O . PHE A 1 87 ? -5.293 -23.895 -7.846 1.00 93.19 87 PHE A O 1
ATOM 730 N N . GLU A 1 88 ? -5.733 -24.196 -5.656 1.00 90.62 88 GLU A N 1
ATOM 731 C CA . GLU A 1 88 ? -7.180 -24.286 -5.800 1.00 90.62 88 GLU A CA 1
ATOM 732 C C . GLU A 1 88 ? -7.833 -22.895 -5.757 1.00 90.62 88 GLU A C 1
ATOM 734 O O . GLU A 1 88 ? -7.733 -22.145 -4.781 1.00 90.62 88 GLU A O 1
ATOM 739 N N . ILE A 1 89 ? -8.565 -22.552 -6.813 1.00 87.12 89 ILE A N 1
ATOM 740 C CA . ILE A 1 89 ? -9.303 -21.300 -6.936 1.00 87.12 89 ILE A CA 1
ATOM 741 C C . ILE A 1 89 ? -10.806 -21.582 -6.929 1.00 87.12 89 ILE A C 1
ATOM 743 O O . ILE A 1 89 ? -11.396 -22.032 -7.912 1.00 87.12 89 ILE A O 1
ATOM 747 N N . LYS A 1 90 ? -11.433 -21.244 -5.800 1.00 78.25 90 LYS A N 1
ATOM 748 C CA . LYS A 1 90 ? -12.888 -21.168 -5.628 1.00 78.25 90 LYS A CA 1
ATOM 749 C C . LYS A 1 90 ? -13.335 -19.724 -5.851 1.00 78.25 90 LYS A C 1
ATOM 751 O O . LYS A 1 90 ? -13.223 -18.909 -4.940 1.00 78.25 90 LYS A O 1
ATOM 756 N N . ASP A 1 91 ? -13.758 -19.398 -7.069 1.00 66.88 91 ASP A N 1
ATOM 757 C CA . ASP A 1 91 ? -14.233 -18.046 -7.431 1.00 66.88 91 ASP A CA 1
ATOM 758 C C . ASP A 1 91 ? -15.566 -18.051 -8.198 1.00 66.88 91 ASP A C 1
ATOM 760 O O . ASP A 1 91 ? -16.270 -17.047 -8.223 1.00 66.88 91 ASP A O 1
ATOM 764 N N . VAL A 1 92 ? -15.952 -19.180 -8.804 1.00 64.56 92 VAL A N 1
ATOM 765 C CA . VAL A 1 92 ? -17.269 -19.356 -9.433 1.00 64.56 92 VAL A CA 1
ATOM 766 C C . VAL A 1 92 ? -18.039 -20.402 -8.618 1.00 64.56 92 VAL A C 1
ATOM 768 O O . VAL A 1 92 ? -17.461 -21.461 -8.369 1.00 64.56 92 VAL A O 1
ATOM 771 N N . PRO A 1 93 ? -19.299 -20.144 -8.204 1.00 58.44 93 PRO A N 1
ATOM 772 C CA . PRO A 1 93 ? -20.042 -20.995 -7.263 1.00 58.44 93 PRO A CA 1
ATOM 773 C C . PRO A 1 93 ? -20.082 -22.485 -7.627 1.00 58.44 93 PRO A C 1
ATOM 775 O O . PRO A 1 93 ? -20.025 -23.330 -6.740 1.00 58.44 93 PRO A O 1
ATOM 778 N N . ASP A 1 94 ? -20.083 -22.798 -8.925 1.00 67.06 94 ASP A N 1
ATOM 779 C CA . ASP A 1 94 ? -20.293 -24.160 -9.428 1.00 67.06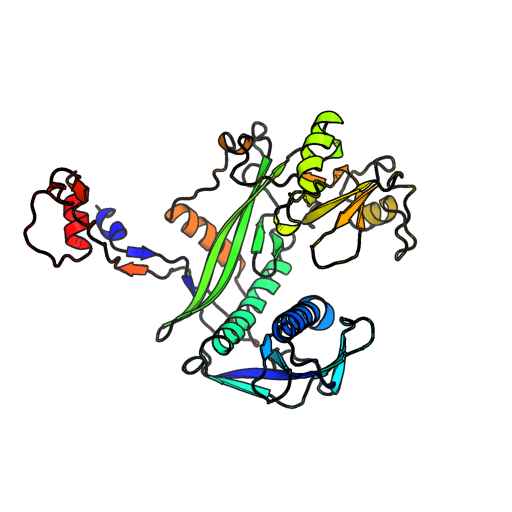 94 ASP A CA 1
ATOM 780 C C . ASP A 1 94 ? -19.034 -24.802 -10.030 1.00 67.06 94 ASP A C 1
ATOM 782 O O . ASP A 1 94 ? -19.111 -25.856 -10.664 1.00 67.06 94 ASP A O 1
ATOM 786 N N . LYS A 1 95 ? -17.859 -24.165 -9.901 1.00 80.75 95 LYS A N 1
ATOM 787 C CA . LYS A 1 95 ? -16.624 -24.700 -10.488 1.00 80.75 95 LYS A CA 1
ATOM 788 C C . LYS A 1 95 ? -15.375 -24.325 -9.703 1.00 80.75 95 LYS A C 1
ATOM 790 O O . LYS A 1 95 ? -15.082 -23.152 -9.477 1.00 80.75 95 LYS A O 1
ATOM 795 N N . VAL A 1 96 ? -14.596 -25.352 -9.385 1.00 85.50 96 VAL A N 1
ATOM 796 C CA . VAL A 1 96 ? -13.232 -25.221 -8.878 1.00 85.50 96 VAL A CA 1
ATOM 797 C C . VAL A 1 96 ? -12.277 -25.143 -10.066 1.00 85.50 96 VAL A C 1
ATOM 799 O O . VAL A 1 96 ? -12.408 -25.912 -11.019 1.00 85.50 96 VAL A O 1
ATOM 802 N N . TYR A 1 97 ? -11.346 -24.194 -10.019 1.00 89.75 97 TYR A N 1
ATOM 803 C CA . TYR A 1 97 ? -10.260 -24.075 -10.988 1.00 89.75 97 TYR A CA 1
ATOM 804 C C . TYR A 1 97 ? -8.935 -24.402 -10.309 1.00 89.75 97 TYR A C 1
ATOM 806 O O . TYR A 1 97 ? -8.720 -24.006 -9.164 1.00 89.75 97 TYR A O 1
ATOM 814 N N . PHE A 1 98 ? -8.031 -25.061 -11.020 1.00 93.00 98 PHE A N 1
ATOM 815 C CA . PHE A 1 98 ? -6.669 -25.306 -10.578 1.00 93.00 98 PHE A CA 1
ATOM 816 C C . PHE A 1 98 ? -5.680 -24.517 -11.430 1.00 93.00 98 PHE A C 1
ATOM 818 O O . PHE A 1 98 ? -5.746 -24.499 -12.664 1.00 93.00 98 PHE A O 1
ATOM 825 N N . ILE A 1 99 ? -4.744 -23.865 -10.745 1.00 94.50 99 ILE A N 1
ATOM 826 C CA . ILE A 1 99 ? -3.599 -23.194 -11.354 1.00 94.50 99 ILE A CA 1
ATOM 827 C C . ILE A 1 99 ? -2.359 -24.017 -11.024 1.00 94.50 99 ILE A C 1
ATOM 829 O O . ILE A 1 99 ? -2.006 -24.156 -9.856 1.00 94.50 99 ILE A O 1
ATOM 833 N N . GLU A 1 100 ? -1.724 -24.581 -12.044 1.00 95.38 100 GLU A N 1
ATOM 834 C CA . GLU A 1 100 ? -0.572 -25.472 -11.909 1.00 95.38 100 GLU A CA 1
ATOM 835 C C . GLU A 1 100 ? 0.727 -24.751 -12.272 1.00 95.38 100 GLU A C 1
ATOM 837 O O . GLU A 1 100 ? 0.784 -24.041 -13.278 1.00 95.38 100 GLU A O 1
ATOM 842 N N . VAL A 1 101 ? 1.773 -24.941 -11.467 1.00 95.12 101 VAL A N 1
ATOM 843 C CA . VAL A 1 101 ? 3.130 -24.491 -11.799 1.00 95.12 101 VAL A CA 1
ATOM 844 C C . VAL A 1 101 ? 3.710 -25.415 -12.864 1.00 95.12 101 VAL A C 1
ATOM 846 O O . VAL A 1 101 ? 3.765 -26.625 -12.666 1.00 95.12 101 VAL A O 1
ATOM 849 N N . THR A 1 102 ? 4.136 -24.860 -13.995 1.00 93.88 102 THR A N 1
ATOM 850 C CA . THR A 1 102 ? 4.660 -25.648 -15.123 1.00 93.88 102 THR A CA 1
ATOM 851 C C . THR A 1 102 ? 6.187 -25.694 -15.136 1.00 93.88 102 THR A C 1
ATOM 853 O O . THR A 1 102 ? 6.846 -24.878 -14.498 1.00 93.88 102 THR A O 1
ATOM 856 N N . GLU A 1 103 ? 6.772 -26.604 -15.915 1.00 93.44 103 GLU A N 1
ATOM 857 C CA . GLU A 1 103 ? 8.214 -26.567 -16.206 1.00 93.44 103 GLU A CA 1
ATOM 858 C C . GLU A 1 103 ? 8.603 -25.449 -17.188 1.00 93.44 103 GLU A C 1
ATOM 860 O O . GLU A 1 103 ? 9.780 -25.145 -17.367 1.00 93.44 103 GLU A O 1
ATOM 865 N N . GLU A 1 104 ? 7.618 -24.816 -17.825 1.00 93.88 104 GLU A N 1
ATOM 866 C CA . GLU A 1 104 ? 7.854 -23.790 -18.829 1.00 93.88 104 GLU A CA 1
ATOM 867 C C . GLU A 1 104 ? 8.269 -22.464 -18.180 1.00 93.88 104 GLU A C 1
ATOM 869 O O . GLU A 1 104 ? 7.701 -22.007 -17.176 1.00 93.88 104 GLU A O 1
ATOM 874 N N . THR A 1 105 ? 9.239 -21.808 -18.811 1.00 93.06 105 THR A N 1
ATOM 875 C CA . THR A 1 105 ? 9.695 -20.472 -18.443 1.00 93.06 105 THR A CA 1
ATOM 876 C C . THR A 1 105 ? 9.558 -19.507 -19.614 1.00 93.06 105 THR A C 1
ATOM 878 O O . THR A 1 105 ? 9.541 -19.889 -20.784 1.00 93.06 105 THR A O 1
ATOM 881 N N . LEU A 1 106 ? 9.435 -18.226 -19.282 1.00 90.50 106 LEU A N 1
ATOM 882 C CA . LEU A 1 106 ? 9.462 -17.123 -20.222 1.00 90.50 106 LEU A CA 1
ATOM 883 C C . LEU A 1 106 ? 10.640 -16.217 -19.884 1.00 90.50 106 LEU A C 1
ATOM 885 O O . LEU A 1 106 ? 10.702 -15.666 -18.787 1.00 90.50 106 LEU A O 1
ATOM 889 N N . ASP A 1 107 ? 11.521 -16.024 -20.856 1.00 91.50 107 ASP A N 1
ATOM 890 C CA . ASP A 1 107 ? 12.598 -15.048 -20.786 1.00 91.50 107 ASP A CA 1
ATOM 891 C C . ASP A 1 107 ? 12.115 -13.735 -21.425 1.00 91.50 107 ASP A C 1
ATOM 893 O O . ASP A 1 107 ? 11.683 -13.702 -22.581 1.00 91.50 107 ASP A O 1
ATOM 897 N N . VAL A 1 108 ? 12.148 -12.649 -20.655 1.00 88.81 108 VAL A N 1
ATOM 898 C CA . VAL A 1 108 ? 11.790 -11.297 -21.100 1.00 88.81 108 VAL A CA 1
ATOM 899 C C . VAL A 1 108 ? 13.058 -10.468 -21.175 1.00 88.81 108 VAL A C 1
ATOM 901 O O . VAL A 1 108 ? 13.720 -10.245 -20.160 1.00 88.81 108 VAL A O 1
ATOM 904 N N . LYS A 1 109 ? 13.367 -9.980 -22.375 1.00 89.56 109 LYS A N 1
ATOM 905 C CA . LYS A 1 109 ? 14.403 -8.973 -22.578 1.00 89.56 109 LYS A CA 1
ATOM 906 C C . LYS A 1 109 ? 13.846 -7.607 -22.230 1.00 89.56 109 LYS A C 1
ATOM 908 O O . LYS A 1 109 ? 12.864 -7.202 -22.840 1.00 89.56 109 LYS A O 1
ATOM 913 N N . ILE A 1 110 ? 14.422 -6.913 -21.250 1.00 89.38 110 ILE A N 1
ATOM 914 C CA . ILE A 1 110 ? 13.824 -5.658 -20.765 1.00 89.38 110 ILE A CA 1
ATOM 915 C C . ILE A 1 110 ? 13.797 -4.564 -21.840 1.00 89.38 110 ILE A C 1
ATOM 917 O O . ILE A 1 110 ? 12.811 -3.837 -21.933 1.00 89.38 110 ILE A O 1
ATOM 921 N N . GLU A 1 111 ? 14.830 -4.492 -22.679 1.00 86.62 111 GLU A N 1
ATOM 922 C CA . GLU A 1 111 ? 14.940 -3.500 -23.757 1.00 86.62 111 GLU A CA 1
ATOM 923 C C . GLU A 1 111 ? 13.849 -3.684 -24.822 1.00 86.62 111 GLU A C 1
ATOM 925 O O . GLU A 1 111 ? 13.296 -2.707 -25.323 1.00 86.62 111 GLU A O 1
ATOM 930 N N . ASP A 1 112 ? 13.468 -4.937 -25.088 1.00 85.75 112 ASP A N 1
ATOM 931 C CA . ASP A 1 112 ? 12.404 -5.294 -26.032 1.00 85.75 112 ASP A CA 1
ATOM 932 C C . ASP A 1 112 ? 11.011 -5.323 -25.370 1.00 85.75 112 ASP A C 1
ATOM 934 O O . ASP A 1 112 ? 9.982 -5.397 -26.048 1.00 85.75 112 ASP A O 1
ATOM 938 N N . ALA A 1 113 ? 10.950 -5.301 -24.034 1.00 84.44 113 ALA A N 1
ATOM 939 C CA . ALA A 1 113 ? 9.712 -5.468 -23.289 1.00 84.44 113 ALA A CA 1
ATOM 940 C C . ALA A 1 113 ? 8.835 -4.219 -23.403 1.00 84.44 113 ALA A C 1
ATOM 942 O O . ALA A 1 113 ? 9.221 -3.117 -23.000 1.00 84.44 113 ALA A O 1
ATOM 943 N N . ILE A 1 114 ? 7.596 -4.407 -23.859 1.00 79.62 114 ILE A N 1
ATOM 944 C CA . ILE A 1 114 ? 6.592 -3.343 -23.972 1.00 79.62 114 ILE A CA 1
ATOM 945 C C . ILE A 1 114 ? 5.373 -3.619 -23.092 1.00 79.62 114 ILE A C 1
ATOM 947 O O . ILE A 1 114 ? 5.003 -4.764 -22.817 1.00 79.62 114 ILE A O 1
ATOM 951 N N . GLY A 1 115 ? 4.732 -2.540 -22.642 1.00 81.88 115 GLY A N 1
ATOM 952 C CA . GLY A 1 115 ? 3.501 -2.585 -21.856 1.00 81.88 115 GLY A CA 1
ATOM 953 C C . GLY A 1 115 ? 3.591 -3.529 -20.653 1.00 81.88 115 GLY A C 1
ATOM 954 O O . GLY A 1 115 ? 4.309 -3.276 -19.688 1.00 81.88 115 GLY A O 1
ATOM 955 N N . LYS A 1 116 ? 2.839 -4.628 -20.724 1.00 76.50 116 LYS A N 1
ATOM 956 C CA . LYS A 1 116 ? 2.619 -5.580 -19.629 1.00 76.50 116 LYS A CA 1
ATOM 957 C C . LYS A 1 116 ? 3.871 -6.347 -19.195 1.00 76.50 116 LYS A C 1
ATOM 959 O O . LYS A 1 116 ? 3.994 -6.690 -18.024 1.00 76.50 116 LYS A O 1
ATOM 964 N N . GLU A 1 117 ? 4.791 -6.617 -20.117 1.00 78.19 117 GLU A N 1
ATOM 965 C CA . GLU A 1 117 ? 6.014 -7.377 -19.820 1.00 78.19 117 GLU A CA 1
ATOM 966 C C . GLU A 1 117 ? 7.018 -6.522 -19.049 1.00 78.19 117 GLU A C 1
ATOM 968 O O . GLU A 1 117 ? 7.579 -6.968 -18.049 1.00 78.19 117 GLU A O 1
ATOM 973 N N . ARG A 1 118 ? 7.151 -5.252 -19.442 1.00 86.75 118 ARG A N 1
ATOM 974 C CA . ARG A 1 118 ? 7.939 -4.262 -18.705 1.00 86.75 118 ARG A CA 1
ATOM 975 C C . ARG A 1 118 ? 7.369 -4.032 -17.307 1.00 86.75 118 ARG A C 1
ATOM 977 O O . ARG A 1 118 ? 8.113 -4.056 -16.333 1.00 86.75 118 ARG A O 1
ATOM 984 N N . GLU A 1 119 ? 6.046 -3.873 -17.197 1.00 84.69 119 GLU A N 1
ATOM 985 C CA . GLU A 1 119 ? 5.365 -3.729 -15.901 1.00 84.69 119 GLU A CA 1
ATOM 986 C C . GLU A 1 119 ? 5.643 -4.926 -14.979 1.00 84.69 119 GLU A C 1
ATOM 988 O O . GLU A 1 119 ? 5.881 -4.753 -13.784 1.00 84.69 119 GLU A O 1
ATOM 993 N N . LEU A 1 120 ? 5.638 -6.141 -15.527 1.00 81.38 120 LEU A N 1
ATOM 994 C CA . LEU A 1 120 ? 5.924 -7.349 -14.769 1.00 81.38 120 LEU A CA 1
ATOM 995 C C . LEU A 1 120 ? 7.359 -7.355 -14.219 1.00 81.38 120 LEU A C 1
ATOM 997 O O . LEU A 1 120 ? 7.531 -7.594 -13.023 1.00 81.38 120 LEU A O 1
ATOM 1001 N N . VAL A 1 121 ? 8.366 -7.051 -15.047 1.00 88.88 121 VAL A N 1
ATOM 1002 C CA . VAL A 1 121 ? 9.765 -6.941 -14.591 1.00 88.88 121 VAL A CA 1
ATOM 1003 C C . VAL A 1 121 ? 9.876 -5.918 -13.459 1.00 88.88 121 VAL A C 1
ATOM 1005 O O . VAL A 1 121 ? 10.380 -6.238 -12.382 1.00 88.88 121 VAL A O 1
ATOM 1008 N N . CYS A 1 122 ? 9.314 -4.724 -13.654 1.00 90.56 122 CYS A N 1
ATOM 1009 C CA . CYS A 1 122 ? 9.257 -3.672 -12.643 1.00 90.56 122 CYS A CA 1
ATOM 1010 C C . CYS A 1 122 ? 8.650 -4.158 -11.315 1.00 90.56 122 CYS A C 1
ATOM 1012 O O . CYS A 1 122 ? 9.263 -4.008 -10.260 1.00 90.56 122 CYS A O 1
ATOM 1014 N N . ARG A 1 123 ? 7.486 -4.819 -11.347 1.00 85.25 123 ARG A N 1
ATOM 1015 C CA . ARG A 1 123 ? 6.836 -5.347 -10.134 1.00 85.25 123 ARG A CA 1
ATOM 1016 C C . ARG A 1 123 ? 7.643 -6.444 -9.440 1.00 85.25 123 ARG A C 1
ATOM 1018 O O . ARG A 1 123 ? 7.547 -6.579 -8.221 1.00 85.25 123 ARG A O 1
ATOM 1025 N N . MET A 1 124 ? 8.437 -7.233 -10.170 1.00 84.38 124 MET A N 1
ATOM 1026 C CA . MET A 1 124 ? 9.361 -8.182 -9.534 1.00 84.38 124 MET A CA 1
ATOM 1027 C C . MET A 1 124 ? 10.459 -7.467 -8.763 1.00 84.38 124 MET A C 1
ATOM 1029 O O . MET A 1 124 ? 10.756 -7.849 -7.631 1.00 84.38 124 MET A O 1
ATOM 1033 N N . LEU A 1 125 ? 11.011 -6.409 -9.350 1.00 89.38 125 LEU A N 1
ATOM 1034 C CA . LEU A 1 125 ? 12.049 -5.600 -8.724 1.00 89.38 125 LEU A CA 1
ATOM 1035 C C . LEU A 1 125 ? 11.530 -4.794 -7.522 1.00 89.38 125 LEU A C 1
ATOM 1037 O O . LEU A 1 125 ? 12.312 -4.452 -6.646 1.00 89.38 125 LEU A O 1
ATOM 1041 N N . GLU A 1 126 ? 10.220 -4.553 -7.400 1.00 90.31 126 GLU A N 1
ATOM 1042 C CA . GLU A 1 126 ? 9.613 -3.953 -6.196 1.00 90.31 126 GLU A CA 1
ATOM 1043 C C . GLU A 1 126 ? 9.616 -4.883 -4.968 1.00 90.31 126 GLU A C 1
ATOM 1045 O O . GLU A 1 126 ? 9.504 -4.417 -3.826 1.00 90.31 126 GLU A O 1
ATOM 1050 N N . ARG A 1 127 ? 9.685 -6.207 -5.173 1.00 82.62 127 ARG A N 1
ATOM 1051 C CA . ARG A 1 127 ? 9.527 -7.195 -4.094 1.00 82.62 127 ARG A CA 1
ATOM 1052 C C . ARG A 1 127 ? 10.631 -7.104 -3.035 1.00 82.62 127 ARG A C 1
ATOM 1054 O O . ARG A 1 127 ? 10.255 -6.997 -1.868 1.00 82.62 127 ARG A O 1
ATOM 1061 N N . PRO A 1 128 ? 11.933 -7.100 -3.379 1.00 86.19 128 PRO A N 1
ATOM 1062 C CA . PRO A 1 128 ? 13.000 -6.994 -2.385 1.00 86.19 128 PRO A CA 1
ATOM 1063 C C . PRO A 1 128 ? 12.839 -5.795 -1.442 1.00 86.19 128 PRO A C 1
ATOM 1065 O O . PRO A 1 128 ? 12.988 -5.929 -0.230 1.00 86.19 128 PRO A O 1
ATOM 1068 N N . PHE A 1 129 ? 12.431 -4.639 -1.973 1.00 91.06 129 PHE A N 1
ATOM 1069 C CA . PHE A 1 129 ? 12.178 -3.432 -1.177 1.00 91.06 129 PHE A CA 1
ATOM 1070 C C . PHE A 1 129 ? 10.964 -3.575 -0.267 1.00 91.06 129 PHE A C 1
ATOM 1072 O O . PHE A 1 129 ? 10.982 -3.166 0.893 1.00 91.06 129 PHE A O 1
ATOM 1079 N N . THR A 1 130 ? 9.900 -4.187 -0.784 1.00 88.94 130 THR A N 1
ATOM 1080 C CA . THR A 1 130 ? 8.704 -4.473 0.008 1.00 88.94 130 THR A CA 1
ATOM 1081 C C . THR A 1 130 ? 9.019 -5.414 1.165 1.00 88.94 130 THR A C 1
ATOM 1083 O O . THR A 1 130 ? 8.533 -5.206 2.276 1.00 88.94 130 THR A O 1
ATOM 1086 N N . ASP A 1 131 ? 9.816 -6.450 0.913 1.00 84.25 131 ASP A N 1
ATOM 1087 C CA . ASP A 1 131 ? 10.208 -7.420 1.928 1.00 84.25 131 ASP A CA 1
ATOM 1088 C C . ASP A 1 131 ? 11.150 -6.783 2.960 1.00 84.25 131 ASP A C 1
ATOM 1090 O O . ASP A 1 131 ? 10.918 -6.951 4.155 1.00 84.25 131 ASP A O 1
ATOM 1094 N N . LYS A 1 132 ? 12.084 -5.921 2.539 1.00 90.81 132 LYS A N 1
ATOM 1095 C CA . LYS A 1 132 ? 12.901 -5.105 3.451 1.00 90.81 132 LYS A CA 1
ATOM 1096 C C . LYS A 1 132 ? 12.062 -4.215 4.369 1.00 90.81 132 LYS A C 1
ATOM 1098 O O . LYS A 1 132 ? 12.281 -4.200 5.574 1.00 90.81 132 LYS A O 1
ATOM 1103 N N . PHE A 1 133 ? 11.069 -3.496 3.849 1.00 90.12 133 PHE A N 1
ATOM 1104 C CA . PHE A 1 133 ? 10.207 -2.683 4.714 1.00 90.12 133 PHE A CA 1
ATOM 1105 C C . PHE A 1 133 ? 9.370 -3.526 5.683 1.00 90.12 133 PHE A C 1
ATOM 1107 O O . PHE A 1 133 ? 9.100 -3.082 6.795 1.00 90.12 133 PHE A O 1
ATOM 1114 N N . LYS A 1 134 ? 8.964 -4.746 5.302 1.00 86.00 134 LYS A N 1
ATOM 1115 C CA . LYS A 1 134 ? 8.258 -5.653 6.224 1.00 86.00 134 LYS A CA 1
ATOM 1116 C C . LYS A 1 134 ? 9.132 -6.100 7.392 1.00 86.00 134 LYS A C 1
ATOM 1118 O O . LYS A 1 134 ? 8.576 -6.361 8.450 1.00 86.00 134 LYS A O 1
ATOM 1123 N N . THR A 1 135 ? 10.451 -6.210 7.213 1.00 89.00 135 THR A N 1
ATOM 1124 C CA . THR A 1 135 ? 11.363 -6.542 8.321 1.00 89.00 135 THR A CA 1
ATOM 1125 C C . THR A 1 135 ? 11.598 -5.369 9.275 1.00 89.00 135 THR A C 1
ATOM 1127 O O . THR A 1 135 ? 12.239 -5.553 10.299 1.00 89.00 135 THR A O 1
ATOM 1130 N N . LEU A 1 136 ? 11.107 -4.173 8.936 1.00 92.06 136 LEU A N 1
ATOM 1131 C CA . LEU A 1 136 ? 11.203 -2.944 9.728 1.00 92.06 136 LEU A CA 1
ATOM 1132 C C . LEU A 1 136 ? 9.827 -2.585 10.321 1.00 92.06 136 LEU A C 1
ATOM 1134 O O . LEU A 1 136 ? 9.374 -1.442 10.224 1.00 92.06 136 LEU A O 1
ATOM 1138 N N . ASP A 1 137 ? 9.106 -3.576 10.852 1.00 89.50 137 ASP A N 1
ATOM 1139 C CA . ASP A 1 137 ? 7.723 -3.426 11.324 1.00 89.50 137 ASP A CA 1
ATOM 1140 C C . ASP A 1 137 ? 7.592 -2.634 12.639 1.00 89.50 137 ASP A C 1
ATOM 1142 O O . ASP A 1 137 ? 6.513 -2.138 12.974 1.00 89.50 137 ASP A O 1
ATOM 1146 N N . ASP A 1 138 ? 8.699 -2.449 13.350 1.00 91.00 138 ASP A N 1
ATOM 1147 C CA . ASP A 1 138 ? 8.866 -1.544 14.484 1.00 91.00 138 ASP A CA 1
ATOM 1148 C C . ASP A 1 138 ? 8.931 -0.065 14.060 1.00 91.00 138 ASP A C 1
ATOM 1150 O O . ASP A 1 138 ? 8.492 0.811 14.808 1.00 91.00 138 ASP A O 1
ATOM 1154 N N . LYS A 1 139 ? 9.417 0.216 12.844 1.00 93.75 139 LYS A N 1
ATOM 1155 C CA . LYS A 1 139 ? 9.519 1.569 12.273 1.00 93.75 139 LYS A CA 1
ATOM 1156 C C . LYS A 1 139 ? 8.369 1.921 11.345 1.00 93.75 139 LYS A C 1
ATOM 1158 O O . LYS A 1 139 ? 7.911 3.067 11.337 1.00 93.75 139 LYS A O 1
ATOM 1163 N N . PHE A 1 140 ? 7.880 0.950 10.578 1.00 94.56 140 PHE A N 1
ATOM 1164 C CA . PHE A 1 140 ? 6.872 1.165 9.549 1.00 94.56 140 PHE A CA 1
ATOM 1165 C C . PHE A 1 140 ? 5.691 0.212 9.680 1.00 94.56 140 PHE A C 1
ATOM 1167 O O . PHE A 1 140 ? 5.820 -0.947 10.054 1.00 94.56 140 PHE A O 1
ATOM 1174 N N . TRP A 1 141 ? 4.515 0.680 9.277 1.00 93.19 141 TRP A N 1
ATOM 1175 C CA . TRP A 1 141 ? 3.354 -0.171 9.065 1.00 93.19 141 TRP A CA 1
ATOM 1176 C C . TRP A 1 141 ? 2.907 -0.120 7.611 1.00 93.19 141 TRP A C 1
ATOM 1178 O O . TRP A 1 141 ? 2.933 0.915 6.940 1.00 93.19 141 TRP A O 1
ATOM 1188 N N . ARG A 1 142 ? 2.468 -1.272 7.107 1.00 89.62 142 ARG A N 1
ATOM 1189 C CA . ARG A 1 142 ? 2.113 -1.436 5.701 1.00 89.62 142 ARG A CA 1
ATOM 1190 C C . ARG A 1 142 ? 0.642 -1.122 5.449 1.00 89.62 142 ARG A C 1
ATOM 1192 O O . ARG A 1 142 ? -0.237 -1.779 6.000 1.00 89.62 142 ARG A O 1
ATOM 1199 N N . SER A 1 143 ? 0.360 -0.217 4.514 1.00 86.38 143 SER A N 1
ATOM 1200 C CA . SER A 1 143 ? -1.006 0.016 4.029 1.00 86.38 143 SER A CA 1
ATOM 1201 C C . SER A 1 143 ? -1.345 -0.823 2.797 1.00 86.38 143 SER A C 1
ATOM 1203 O O . SER A 1 143 ? -2.426 -1.408 2.722 1.00 86.38 143 SER A O 1
ATOM 1205 N N . ASN A 1 144 ? -0.453 -0.861 1.810 1.00 81.19 144 ASN A N 1
ATOM 1206 C CA . ASN A 1 144 ? -0.572 -1.683 0.604 1.00 81.19 144 ASN A CA 1
ATOM 1207 C C . ASN A 1 144 ? 0.820 -2.219 0.219 1.00 81.19 144 ASN A C 1
ATOM 1209 O O . ASN A 1 144 ? 1.757 -2.030 0.984 1.00 81.19 144 ASN A O 1
ATOM 1213 N N . TRP A 1 145 ? 0.950 -2.943 -0.897 1.00 81.38 145 TRP A N 1
ATOM 1214 C CA . TRP A 1 145 ? 2.212 -3.609 -1.248 1.00 81.38 145 TRP A CA 1
ATOM 1215 C C . TRP A 1 145 ? 3.414 -2.654 -1.254 1.00 81.38 145 TRP A C 1
ATOM 1217 O O . TRP A 1 145 ? 4.400 -2.961 -0.600 1.00 81.38 145 TRP A O 1
ATOM 1227 N N . THR A 1 146 ? 3.283 -1.479 -1.871 1.00 90.44 146 THR A N 1
ATOM 1228 C CA . THR A 1 146 ? 4.367 -0.496 -2.003 1.00 90.44 146 THR A CA 1
ATOM 1229 C C . THR A 1 146 ? 4.128 0.795 -1.220 1.00 90.44 146 THR A C 1
ATOM 1231 O O . THR A 1 146 ? 4.709 1.827 -1.540 1.00 90.44 146 THR A O 1
ATOM 1234 N N . LEU A 1 147 ? 3.251 0.779 -0.210 1.00 93.19 147 LEU A N 1
ATOM 1235 C CA . LEU A 1 147 ? 2.947 1.940 0.631 1.00 93.19 147 LEU A CA 1
ATOM 1236 C C . LEU A 1 147 ? 3.092 1.590 2.103 1.00 93.19 147 LEU A C 1
ATOM 1238 O O . LEU A 1 147 ? 2.278 0.844 2.667 1.00 93.19 147 LEU A O 1
ATOM 1242 N N . PHE A 1 148 ? 4.076 2.230 2.716 1.00 94.38 148 PHE A N 1
ATOM 1243 C CA . PHE A 1 148 ? 4.425 2.098 4.120 1.00 94.38 148 PHE A CA 1
ATOM 1244 C C . PHE A 1 148 ? 4.312 3.454 4.800 1.00 94.38 148 PHE A C 1
ATOM 1246 O O . PHE A 1 148 ? 4.560 4.480 4.182 1.00 94.38 148 PHE A O 1
ATOM 1253 N N . PHE A 1 149 ? 3.899 3.472 6.056 1.00 95.62 149 PHE A N 1
ATOM 1254 C CA . PHE A 1 149 ? 3.786 4.679 6.867 1.00 95.62 149 PHE A CA 1
ATOM 1255 C C . PHE A 1 149 ? 4.654 4.524 8.109 1.00 95.62 149 PHE A C 1
ATOM 1257 O O . PHE A 1 149 ? 4.783 3.414 8.618 1.00 95.62 149 PHE A O 1
ATOM 1264 N N . ASN A 1 150 ? 5.208 5.622 8.616 1.00 95.69 150 ASN A N 1
ATOM 1265 C CA . ASN A 1 150 ? 5.896 5.634 9.906 1.00 95.69 150 ASN A CA 1
ATOM 1266 C C . ASN A 1 150 ? 4.953 5.127 11.007 1.00 95.69 150 ASN A C 1
ATOM 1268 O O . ASN A 1 150 ? 3.752 5.409 10.988 1.00 95.69 150 ASN A O 1
ATOM 1272 N N . GLN A 1 151 ? 5.486 4.378 11.972 1.00 95.00 151 GLN A N 1
ATOM 1273 C CA . GLN A 1 151 ? 4.733 3.942 13.154 1.00 95.00 151 GLN A CA 1
ATOM 1274 C C . GLN A 1 151 ? 4.365 5.107 14.065 1.00 95.00 151 GLN A C 1
ATOM 1276 O O . GLN A 1 151 ? 3.289 5.090 14.667 1.00 95.00 151 GLN A O 1
ATOM 1281 N N . ILE A 1 152 ? 5.243 6.106 14.125 1.00 95.19 152 ILE A N 1
ATOM 1282 C CA . ILE A 1 152 ? 5.099 7.317 14.926 1.00 95.19 152 ILE A CA 1
ATOM 1283 C C . ILE A 1 152 ? 4.581 8.445 14.019 1.00 95.19 152 ILE A C 1
ATOM 1285 O O . ILE A 1 152 ? 5.122 8.639 12.924 1.00 95.19 152 ILE A O 1
ATOM 1289 N N . PRO A 1 153 ? 3.521 9.172 14.415 1.00 95.94 153 PRO A N 1
ATOM 1290 C CA . PRO A 1 153 ? 3.049 10.323 13.658 1.00 95.94 153 PRO A CA 1
ATOM 1291 C C . PRO A 1 153 ? 3.987 11.524 13.837 1.00 95.94 153 PRO A C 1
ATOM 1293 O O . PRO A 1 153 ? 4.527 11.749 14.915 1.00 95.94 153 PRO A O 1
ATOM 1296 N N . GLU A 1 154 ? 4.115 12.361 12.806 1.00 95.12 154 GLU A N 1
ATOM 1297 C CA . GLU A 1 154 ? 4.990 13.553 12.821 1.00 95.12 154 GLU A CA 1
ATOM 1298 C C . GLU A 1 154 ? 4.629 14.559 13.926 1.00 95.12 154 GLU A C 1
ATOM 1300 O O . GLU A 1 154 ? 5.441 15.385 14.328 1.00 95.12 154 GLU A O 1
ATOM 1305 N N . ASN A 1 155 ? 3.385 14.511 14.402 1.00 95.44 155 ASN A N 1
ATOM 1306 C CA . ASN A 1 155 ? 2.824 15.420 15.392 1.00 95.44 155 ASN A CA 1
ATOM 1307 C C . ASN A 1 155 ? 2.449 14.725 16.711 1.00 95.44 155 ASN A C 1
ATOM 1309 O O . ASN A 1 155 ? 1.550 15.196 17.413 1.00 95.44 155 ASN A O 1
ATOM 1313 N N . GLU A 1 156 ? 3.126 13.624 17.059 1.00 93.00 156 GLU A N 1
ATOM 1314 C CA . GLU A 1 156 ? 2.884 12.849 18.288 1.00 93.00 156 GLU A CA 1
ATOM 1315 C C . GLU A 1 156 ? 2.798 13.741 19.542 1.00 93.00 156 GLU A C 1
ATOM 1317 O O . GLU A 1 156 ? 1.849 13.634 20.317 1.00 93.00 156 GLU A O 1
ATOM 1322 N N . GLY A 1 157 ? 3.714 14.704 19.688 1.00 89.94 157 GLY A N 1
ATOM 1323 C CA . GLY A 1 157 ? 3.761 15.633 20.827 1.00 89.94 157 GLY A CA 1
ATOM 1324 C C . GLY A 1 157 ? 2.846 16.864 20.736 1.00 89.94 157 GLY A C 1
ATOM 1325 O O . GLY A 1 157 ? 2.903 17.737 21.602 1.00 89.94 157 GLY A O 1
ATOM 1326 N N . VAL A 1 158 ? 2.022 16.998 19.692 1.00 93.38 158 VAL A N 1
ATOM 1327 C CA . VAL A 1 158 ? 1.255 18.228 19.423 1.00 93.38 158 VAL A CA 1
ATOM 1328 C C . VAL A 1 158 ? -0.197 18.077 19.879 1.00 93.38 158 VAL A C 1
ATOM 1330 O O . VAL A 1 158 ? -1.074 17.694 19.107 1.00 93.38 158 VAL A O 1
ATOM 1333 N N . ASN A 1 159 ? -0.488 18.409 21.138 1.00 88.88 159 ASN A N 1
ATOM 1334 C CA . ASN A 1 159 ? -1.820 18.206 21.741 1.00 88.88 159 ASN A CA 1
ATOM 1335 C C . ASN A 1 159 ? -2.955 19.021 21.100 1.00 88.88 159 ASN A C 1
ATOM 1337 O O . ASN A 1 159 ? -4.108 18.607 21.168 1.00 88.88 159 ASN A O 1
ATOM 1341 N N . LYS A 1 160 ? -2.643 20.157 20.463 1.00 91.00 160 LYS A N 1
ATOM 1342 C CA . LYS A 1 160 ? -3.641 20.986 19.764 1.00 91.00 160 LYS A CA 1
ATOM 1343 C C . LYS A 1 160 ? -4.205 20.322 18.502 1.00 91.00 160 LYS A C 1
ATOM 1345 O O . LYS A 1 160 ? -5.281 20.702 18.049 1.00 91.00 160 LYS A O 1
ATOM 1350 N N . ASP A 1 161 ? -3.477 19.370 17.920 1.00 92.69 161 ASP A N 1
ATOM 1351 C CA . ASP A 1 161 ? -3.917 18.682 16.714 1.00 92.69 161 ASP A CA 1
ATOM 1352 C C . ASP A 1 161 ? -4.906 17.580 17.087 1.00 92.69 161 ASP A C 1
ATOM 1354 O O . ASP A 1 161 ? -4.609 16.715 17.909 1.00 92.69 161 ASP A O 1
ATOM 1358 N N . ILE A 1 162 ? -6.066 17.582 16.431 1.00 91.44 162 ILE A N 1
ATOM 1359 C CA . ILE A 1 162 ? -7.129 16.586 16.644 1.00 91.44 162 ILE A CA 1
ATOM 1360 C C . ILE A 1 162 ? -6.860 15.246 15.936 1.00 91.44 162 ILE A C 1
ATOM 1362 O O . ILE A 1 162 ? -7.555 14.255 16.169 1.00 91.44 162 ILE A O 1
ATOM 1366 N N . VAL A 1 163 ? -5.839 15.212 15.076 1.00 94.81 163 VAL A N 1
ATOM 1367 C CA . VAL A 1 163 ? -5.408 14.040 14.310 1.00 94.81 163 VAL A CA 1
ATOM 1368 C C . VAL A 1 163 ? -3.927 13.754 14.529 1.00 94.81 163 VAL A C 1
ATOM 1370 O O . VAL A 1 163 ? -3.130 14.664 14.737 1.00 94.81 163 VAL A O 1
ATOM 1373 N N . ASN A 1 164 ? -3.557 12.488 14.409 1.00 95.88 164 ASN A N 1
ATOM 1374 C CA . ASN A 1 164 ? -2.209 12.017 14.149 1.00 95.88 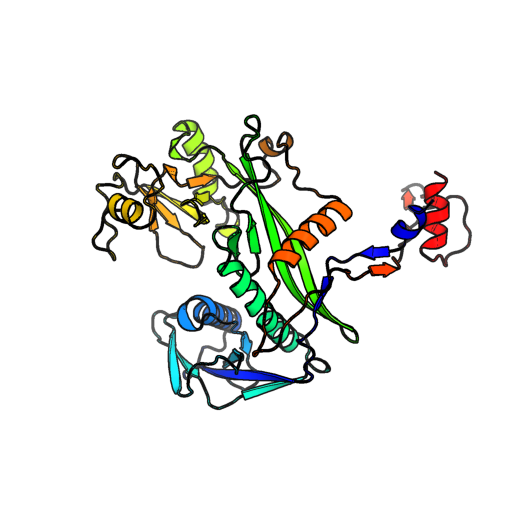164 ASN A CA 1
ATOM 1375 C C . ASN A 1 164 ? -1.939 12.048 12.636 1.00 95.88 164 ASN A C 1
ATOM 1377 O O . ASN A 1 164 ? -2.719 11.505 11.849 1.00 95.88 164 ASN A O 1
ATOM 1381 N N . ALA A 1 165 ? -0.835 12.672 12.227 1.00 95.94 165 ALA A N 1
ATOM 1382 C CA . ALA A 1 165 ? -0.406 12.764 10.836 1.00 95.94 165 ALA A CA 1
ATOM 1383 C C . ALA A 1 165 ? 0.754 11.795 10.568 1.00 95.94 165 ALA A C 1
ATOM 1385 O O . ALA A 1 165 ? 1.910 12.064 10.895 1.00 95.94 165 ALA A O 1
ATOM 1386 N N . TYR A 1 166 ? 0.449 10.663 9.940 1.00 95.75 166 TYR A N 1
ATOM 1387 C CA . TYR A 1 166 ? 1.442 9.657 9.574 1.00 95.75 166 TYR A CA 1
ATOM 1388 C C . TYR A 1 166 ? 1.998 9.959 8.187 1.00 95.75 166 TYR A C 1
ATOM 1390 O O . TYR A 1 166 ? 1.260 9.907 7.196 1.00 95.75 166 TYR A O 1
ATOM 1398 N N . ARG A 1 167 ? 3.297 10.253 8.097 1.00 94.25 167 ARG A N 1
ATOM 1399 C CA . ARG A 1 167 ? 3.999 10.293 6.810 1.00 94.25 167 ARG A CA 1
ATOM 1400 C C . ARG A 1 167 ? 4.249 8.876 6.332 1.00 94.25 167 ARG A C 1
ATOM 1402 O O . ARG A 1 167 ? 4.521 7.967 7.112 1.00 94.25 167 ARG A O 1
ATOM 1409 N N . GLY A 1 168 ? 4.107 8.698 5.035 1.00 94.38 168 GLY A N 1
ATOM 1410 C CA . GLY A 1 168 ? 4.315 7.436 4.376 1.00 94.38 168 GLY A CA 1
ATOM 1411 C C . GLY A 1 168 ? 4.983 7.603 3.036 1.00 94.38 168 GLY A C 1
ATOM 1412 O O . GLY A 1 168 ? 5.014 8.681 2.443 1.00 94.38 168 GLY A O 1
ATOM 1413 N N . PHE A 1 169 ? 5.503 6.483 2.585 1.00 94.19 169 PHE A N 1
ATOM 1414 C CA . PHE A 1 169 ? 6.337 6.325 1.429 1.00 94.19 169 PHE A CA 1
ATOM 1415 C C . PHE A 1 169 ? 5.650 5.360 0.479 1.00 94.19 169 PHE A C 1
ATOM 1417 O O . PHE A 1 169 ? 5.461 4.184 0.806 1.00 94.19 169 PHE A O 1
ATOM 1424 N N . LYS A 1 170 ? 5.215 5.881 -0.669 1.00 95.06 170 LYS A N 1
ATOM 1425 C CA . LYS A 1 170 ? 4.758 5.069 -1.789 1.00 95.06 170 LYS A CA 1
ATOM 1426 C C . LYS A 1 170 ? 5.921 4.901 -2.748 1.00 95.06 170 LYS A C 1
ATOM 1428 O O . LYS A 1 170 ? 6.528 5.900 -3.115 1.00 95.06 170 LYS A O 1
ATOM 1433 N N . PHE A 1 171 ? 6.168 3.688 -3.210 1.00 95.19 171 PHE A N 1
ATOM 1434 C CA . PHE A 1 171 ? 7.190 3.462 -4.219 1.00 95.19 171 PHE A CA 1
ATOM 1435 C C . PHE A 1 171 ? 6.737 2.549 -5.356 1.00 95.19 171 PHE A C 1
ATOM 1437 O O . PHE A 1 171 ? 5.638 1.986 -5.334 1.00 95.19 171 PHE A O 1
ATOM 1444 N N . GLY A 1 172 ? 7.592 2.450 -6.363 1.00 94.06 172 GLY A N 1
ATOM 1445 C CA . GLY A 1 172 ? 7.530 1.497 -7.457 1.00 94.06 172 GLY A CA 1
ATOM 1446 C C . GLY A 1 172 ? 8.874 1.435 -8.174 1.00 94.06 172 GLY A C 1
ATOM 1447 O O . GLY A 1 172 ? 9.771 2.228 -7.887 1.00 94.06 172 GLY A O 1
ATOM 1448 N N . VAL A 1 173 ? 9.018 0.511 -9.116 1.00 94.25 173 VAL A N 1
ATOM 1449 C CA . VAL A 1 173 ? 10.181 0.472 -10.014 1.00 94.25 173 VAL A CA 1
ATOM 1450 C C . VAL A 1 173 ? 9.712 0.798 -11.423 1.00 94.25 173 VAL A C 1
ATOM 1452 O O . VAL A 1 173 ? 8.683 0.300 -11.872 1.00 94.25 173 VAL A O 1
ATOM 1455 N N . VAL A 1 174 ? 10.446 1.644 -12.135 1.00 92.81 174 VAL A N 1
ATOM 1456 C CA . VAL A 1 174 ? 10.153 2.013 -13.524 1.00 92.81 174 VAL A CA 1
ATOM 1457 C C . VAL A 1 174 ? 11.387 1.783 -14.383 1.00 92.81 174 VAL A C 1
ATOM 1459 O O . VAL A 1 174 ? 12.505 1.943 -13.910 1.00 92.81 174 VAL A O 1
ATOM 1462 N N . TYR A 1 175 ? 11.181 1.402 -15.639 1.00 92.06 175 TYR A N 1
ATOM 1463 C CA . TYR A 1 175 ? 12.247 1.302 -16.630 1.00 92.06 175 TYR A CA 1
ATOM 1464 C C . TYR A 1 175 ? 12.092 2.440 -17.639 1.00 92.06 175 TYR A C 1
ATOM 1466 O O . TYR A 1 175 ? 11.031 2.573 -18.260 1.00 92.06 175 TYR A O 1
ATOM 1474 N N . LEU A 1 176 ? 13.128 3.265 -17.767 1.00 88.94 176 LEU A N 1
ATOM 1475 C CA . LEU A 1 176 ? 13.223 4.331 -18.755 1.00 88.94 176 LEU A CA 1
ATOM 1476 C C . LEU A 1 176 ? 14.056 3.829 -19.936 1.00 88.94 176 LEU A C 1
ATOM 1478 O O . LEU A 1 176 ? 15.204 3.420 -19.767 1.00 88.94 176 LEU A O 1
ATOM 1482 N N . GLU A 1 177 ? 13.462 3.845 -21.128 1.00 84.25 177 GLU A N 1
ATOM 1483 C CA . GLU A 1 177 ? 14.129 3.405 -22.357 1.00 84.25 177 GLU A CA 1
ATOM 1484 C C . GLU A 1 177 ? 15.417 4.201 -22.593 1.00 84.25 177 GLU A C 1
ATOM 1486 O O . GLU A 1 177 ? 15.402 5.432 -22.586 1.00 84.25 177 GLU A O 1
ATOM 1491 N N . GLY A 1 178 ? 16.524 3.483 -22.795 1.00 83.50 178 GLY A N 1
ATOM 1492 C CA . GLY A 1 178 ? 17.847 4.067 -23.022 1.00 83.50 178 GLY A CA 1
ATOM 1493 C C . GLY A 1 178 ? 18.583 4.555 -21.770 1.00 83.50 178 GLY A C 1
ATOM 1494 O O . GLY A 1 178 ? 19.719 4.994 -21.908 1.00 83.50 178 GLY A O 1
ATOM 1495 N N . ASP A 1 179 ? 17.979 4.470 -20.580 1.00 86.75 179 ASP A N 1
ATOM 1496 C CA . ASP A 1 179 ? 18.585 4.955 -19.325 1.00 86.75 179 ASP A CA 1
ATOM 1497 C C . ASP A 1 179 ? 18.671 3.844 -18.260 1.00 86.75 179 ASP A C 1
ATOM 1499 O O . ASP A 1 179 ? 19.697 3.661 -17.611 1.00 86.75 179 ASP A O 1
ATOM 1503 N N . GLY A 1 180 ? 17.624 3.020 -18.129 1.00 91.81 180 GLY A N 1
ATOM 1504 C CA . GLY A 1 180 ? 17.617 1.855 -17.241 1.00 91.81 180 GLY A CA 1
ATOM 1505 C C . GLY A 1 180 ? 16.532 1.900 -16.169 1.00 91.81 180 GLY A C 1
ATOM 1506 O O . GLY A 1 180 ? 15.471 2.503 -16.346 1.00 91.81 180 GLY A O 1
ATOM 1507 N N . PHE A 1 181 ? 16.766 1.204 -15.054 1.00 94.12 181 PHE A N 1
ATOM 1508 C CA . PHE A 1 181 ? 15.802 1.114 -13.960 1.00 94.12 181 PHE A CA 1
ATOM 1509 C C . PHE A 1 181 ? 15.930 2.265 -12.969 1.00 94.12 181 PHE A C 1
ATOM 1511 O O . PHE A 1 181 ? 17.021 2.667 -12.571 1.00 94.12 181 PHE A O 1
ATOM 1518 N N . TYR A 1 182 ? 14.778 2.731 -12.501 1.00 95.00 182 TYR A N 1
ATOM 1519 C CA . TYR A 1 182 ? 14.653 3.749 -11.476 1.00 95.00 182 TYR A CA 1
ATOM 1520 C C . TYR A 1 182 ? 13.692 3.292 -10.391 1.00 95.00 182 TYR A C 1
ATOM 1522 O O . TYR A 1 182 ? 12.615 2.752 -10.652 1.00 95.00 182 TYR A O 1
ATOM 1530 N N . PHE A 1 183 ? 14.059 3.589 -9.156 1.00 95.44 183 PHE A N 1
ATOM 1531 C CA . PHE A 1 183 ? 13.183 3.540 -8.010 1.00 95.44 183 PHE A CA 1
ATOM 1532 C C . PHE A 1 183 ? 12.338 4.820 -7.974 1.00 95.44 183 PHE A C 1
ATOM 1534 O O . PHE A 1 183 ? 12.847 5.914 -7.729 1.00 95.44 183 PHE A O 1
ATOM 1541 N N . ALA A 1 184 ? 11.044 4.691 -8.251 1.00 95.12 184 ALA A N 1
ATOM 1542 C CA . ALA A 1 184 ? 10.087 5.785 -8.196 1.00 95.12 184 ALA A CA 1
ATOM 1543 C C . ALA A 1 184 ? 9.504 5.896 -6.789 1.00 95.12 184 ALA A C 1
ATOM 1545 O O . ALA A 1 184 ? 9.024 4.909 -6.237 1.00 95.12 184 ALA A O 1
ATOM 1546 N N . ALA A 1 185 ? 9.498 7.097 -6.223 1.00 94.38 185 ALA A N 1
ATOM 1547 C CA . ALA A 1 185 ? 9.067 7.338 -4.854 1.00 94.38 185 ALA A CA 1
ATOM 1548 C C . ALA A 1 185 ? 8.129 8.543 -4.754 1.00 94.38 185 ALA A C 1
ATOM 1550 O O . ALA A 1 185 ? 8.277 9.522 -5.475 1.00 94.38 185 ALA A O 1
ATOM 1551 N N . ASP A 1 186 ? 7.176 8.510 -3.830 1.00 93.19 186 ASP A N 1
ATOM 1552 C CA . ASP A 1 186 ? 6.324 9.650 -3.502 1.00 93.19 186 ASP A CA 1
ATOM 1553 C C . ASP A 1 186 ? 5.915 9.612 -2.025 1.00 93.19 186 ASP A C 1
ATOM 1555 O O . ASP A 1 186 ? 5.816 8.551 -1.403 1.00 93.19 186 ASP A O 1
ATOM 1559 N N . ILE A 1 187 ? 5.632 10.785 -1.466 1.00 92.31 187 ILE A N 1
ATOM 1560 C CA . ILE A 1 187 ? 5.171 10.924 -0.089 1.00 92.31 187 ILE A CA 1
ATOM 1561 C C . ILE A 1 187 ? 3.646 10.917 -0.045 1.00 92.31 187 ILE A C 1
ATOM 1563 O O . ILE A 1 187 ? 2.937 11.540 -0.845 1.00 92.31 187 ILE A O 1
ATOM 1567 N N . ARG A 1 188 ? 3.119 10.193 0.935 1.00 92.50 188 ARG A N 1
ATOM 1568 C CA . ARG A 1 188 ? 1.706 10.187 1.300 1.00 92.50 188 ARG A CA 1
ATOM 1569 C C . ARG A 1 188 ? 1.573 10.581 2.758 1.00 92.50 188 ARG A C 1
ATOM 1571 O O . ARG A 1 188 ? 2.450 10.311 3.569 1.00 92.50 188 ARG A O 1
ATOM 1578 N N . THR A 1 189 ? 0.449 11.191 3.096 1.00 93.56 189 THR A N 1
ATOM 1579 C CA . THR A 1 189 ? 0.099 11.465 4.488 1.00 93.56 189 THR A CA 1
ATOM 1580 C C . THR A 1 189 ? -1.250 10.875 4.779 1.00 93.56 189 THR A C 1
ATOM 1582 O O . THR A 1 189 ? -2.174 10.992 3.976 1.00 93.56 189 THR A O 1
ATOM 1585 N N . ARG A 1 190 ? -1.343 10.214 5.926 1.00 94.19 190 ARG A N 1
ATOM 1586 C CA . ARG A 1 190 ? -2.591 9.689 6.446 1.00 94.19 190 ARG A CA 1
ATOM 1587 C C . ARG A 1 190 ? -2.909 10.391 7.753 1.00 94.19 190 ARG A C 1
ATOM 1589 O O . ARG A 1 190 ? -2.110 10.342 8.684 1.00 94.19 190 ARG A O 1
ATOM 1596 N N . TYR A 1 191 ? -4.077 11.016 7.793 1.00 95.31 191 TYR A N 1
ATOM 1597 C CA . TYR A 1 191 ? -4.604 11.680 8.975 1.00 95.31 191 TYR A CA 1
ATOM 1598 C C . TYR A 1 191 ? -5.570 10.747 9.682 1.00 95.31 191 TYR A C 1
ATOM 1600 O O . TYR A 1 191 ? -6.513 10.246 9.073 1.00 95.31 191 TYR A O 1
ATOM 1608 N N . VAL A 1 192 ? -5.308 10.489 10.954 1.00 95.88 192 VAL A N 1
ATOM 1609 C CA . VAL A 1 192 ? -6.071 9.550 11.776 1.00 95.88 192 VAL A CA 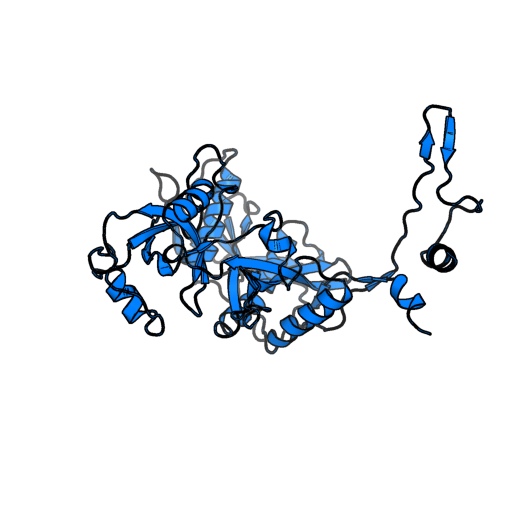1
ATOM 1610 C C . VAL A 1 192 ? -6.486 10.274 13.044 1.00 95.88 192 VAL A C 1
ATOM 1612 O O . VAL A 1 192 ? -5.658 10.956 13.634 1.00 95.88 192 VAL A O 1
ATOM 1615 N N . GLY A 1 193 ? -7.736 10.158 13.478 1.00 94.94 193 GLY A N 1
ATOM 1616 C CA . GLY A 1 193 ? -8.197 10.772 14.724 1.00 94.94 193 GLY A CA 1
ATOM 1617 C C . GLY A 1 193 ? -7.344 10.355 15.921 1.00 94.94 193 GLY A C 1
ATOM 1618 O O . GLY A 1 193 ? -6.880 9.219 15.988 1.00 94.94 193 GLY A O 1
ATOM 1619 N N . LYS A 1 194 ? -7.128 11.270 16.873 1.00 93.69 194 LYS A N 1
ATOM 1620 C CA . LYS A 1 194 ? -6.472 10.925 18.149 1.00 93.69 194 LYS A CA 1
ATOM 1621 C C . LYS A 1 194 ? -7.388 10.160 19.101 1.00 93.69 194 LYS A C 1
ATOM 1623 O O . LYS A 1 194 ? -6.903 9.414 19.944 1.00 93.69 194 LYS A O 1
ATOM 1628 N N . LYS A 1 195 ? -8.697 10.365 18.966 1.00 94.56 195 LYS A N 1
ATOM 1629 C CA . LYS A 1 195 ? -9.731 9.660 19.722 1.00 94.56 195 LYS A CA 1
ATOM 1630 C C . LYS A 1 195 ? -10.121 8.380 18.996 1.00 94.56 195 LYS A C 1
ATOM 1632 O O . LYS A 1 195 ? -10.286 8.389 17.773 1.00 94.56 195 LYS A O 1
ATOM 1637 N N . SER A 1 196 ? -10.278 7.301 19.753 1.00 95.81 196 SER A N 1
ATOM 1638 C CA . SER A 1 196 ? -10.903 6.089 19.238 1.00 95.81 196 SER A CA 1
ATOM 1639 C C . SER A 1 196 ? -12.415 6.280 19.149 1.00 95.81 196 SER A C 1
ATOM 1641 O O . SER A 1 196 ? -12.975 7.163 19.796 1.00 95.81 196 SER A O 1
ATOM 1643 N N . LEU A 1 197 ? -13.100 5.419 18.399 1.00 96.00 197 LEU A N 1
ATOM 1644 C CA . LEU A 1 197 ? -14.558 5.426 18.284 1.00 96.00 197 LEU A CA 1
ATOM 1645 C C . LEU A 1 197 ? -15.259 5.247 19.646 1.00 96.00 197 LEU A C 1
ATOM 1647 O O . LEU A 1 197 ? -16.390 5.694 19.816 1.00 96.00 197 LEU A O 1
ATOM 1651 N N . ALA A 1 198 ? -14.585 4.625 20.619 1.00 95.44 198 ALA A N 1
ATOM 1652 C CA . ALA A 1 198 ? -15.085 4.460 21.983 1.00 95.44 198 ALA A CA 1
ATOM 1653 C C . ALA A 1 198 ? -15.102 5.767 22.792 1.00 95.44 198 ALA A C 1
ATOM 1655 O O . ALA A 1 198 ? -15.885 5.884 23.729 1.00 95.44 198 ALA A O 1
ATOM 1656 N N . ASP A 1 199 ? -14.247 6.732 22.435 1.00 95.38 199 ASP A N 1
ATOM 1657 C CA . ASP A 1 199 ? -14.050 7.981 23.184 1.00 95.38 199 ASP A CA 1
ATOM 1658 C C . ASP A 1 199 ? -14.983 9.114 22.725 1.00 95.38 199 ASP A C 1
ATOM 1660 O O . ASP A 1 199 ? -14.969 10.209 23.295 1.00 95.38 199 ASP A O 1
ATOM 1664 N N . TYR A 1 200 ? -15.754 8.882 21.661 1.00 94.50 200 TYR A N 1
ATOM 1665 C CA . TYR A 1 200 ? -16.756 9.816 21.157 1.00 94.50 200 TYR A CA 1
ATOM 1666 C C . TYR A 1 200 ? -18.091 9.626 21.877 1.00 94.50 200 TYR A C 1
ATOM 1668 O O . TYR A 1 200 ? -18.465 8.509 22.246 1.00 94.50 200 TYR A O 1
ATOM 1676 N N . THR A 1 201 ? -18.833 10.722 22.039 1.00 94.88 201 THR A N 1
ATOM 1677 C CA . THR A 1 201 ? -20.231 10.671 22.488 1.00 94.88 201 THR A CA 1
ATOM 1678 C C . THR A 1 201 ? -21.085 9.894 21.487 1.00 94.88 201 THR A C 1
ATOM 1680 O O . THR A 1 201 ? -20.718 9.755 20.321 1.00 94.88 201 THR A O 1
ATOM 1683 N N . ASP A 1 202 ? -22.251 9.399 21.906 1.00 92.81 202 ASP A N 1
ATOM 1684 C CA . ASP A 1 202 ? -23.104 8.614 21.005 1.00 92.81 202 ASP A CA 1
ATOM 1685 C C . ASP A 1 202 ? -23.576 9.417 19.782 1.00 92.81 202 ASP A C 1
ATOM 1687 O O . ASP A 1 202 ? -23.660 8.864 18.688 1.00 92.81 202 ASP A O 1
ATOM 1691 N N . ASN A 1 203 ? -23.790 10.730 19.926 1.00 94.25 203 ASN A N 1
ATOM 1692 C CA . ASN A 1 203 ? -24.123 11.602 18.797 1.00 94.25 20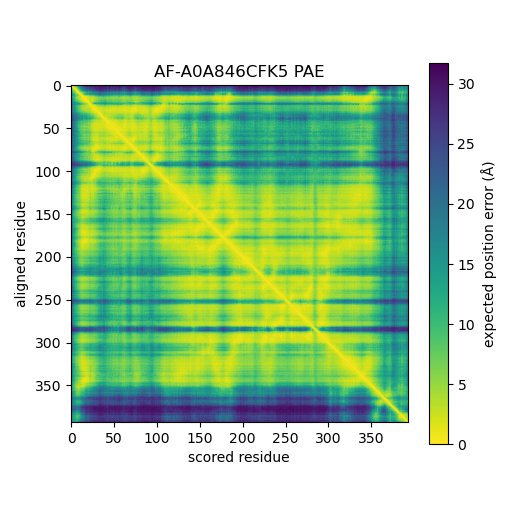3 ASN A CA 1
ATOM 1693 C C . ASN A 1 203 ? -22.957 11.715 17.802 1.00 94.25 203 ASN A C 1
ATOM 1695 O O . ASN A 1 203 ? -23.143 11.431 16.622 1.00 94.25 203 ASN A O 1
ATOM 1699 N N . GLU A 1 204 ? -21.748 12.041 18.275 1.00 92.62 204 GLU A N 1
ATOM 1700 C CA . GLU A 1 204 ? -20.550 12.128 17.421 1.00 92.62 204 GLU A CA 1
ATOM 1701 C C . GLU A 1 204 ? -20.241 10.783 16.748 1.00 92.62 204 GLU A C 1
ATOM 1703 O O . GLU A 1 204 ? -19.872 10.719 15.577 1.00 92.62 204 GLU A O 1
ATOM 1708 N N . LYS A 1 205 ? -20.415 9.681 17.483 1.00 93.38 205 LYS A N 1
ATOM 1709 C CA . LYS A 1 205 ? -20.234 8.325 16.965 1.00 93.38 205 LYS A CA 1
ATOM 1710 C C . LYS A 1 205 ? -21.198 8.052 15.814 1.00 93.38 205 LYS A C 1
ATOM 1712 O O . LYS A 1 205 ? -20.763 7.546 14.785 1.00 93.38 205 LYS A O 1
ATOM 1717 N N . ASN A 1 206 ? -22.474 8.401 15.964 1.00 91.44 206 ASN A N 1
ATOM 1718 C CA . ASN A 1 206 ? -23.475 8.216 14.915 1.00 91.44 206 ASN A CA 1
ATOM 1719 C C . ASN A 1 206 ? -23.162 9.050 13.664 1.00 91.44 206 ASN A C 1
ATOM 1721 O O . ASN A 1 206 ? -23.259 8.519 12.560 1.00 91.44 206 ASN A O 1
ATOM 1725 N N . GLU A 1 207 ? -22.723 10.301 13.827 1.00 90.31 207 GLU A N 1
ATOM 1726 C CA . GLU A 1 207 ? -22.296 11.160 12.712 1.00 90.31 207 GLU A CA 1
ATOM 1727 C C . GLU A 1 207 ? -21.110 10.554 11.954 1.00 90.31 207 GLU A C 1
ATOM 1729 O O . GLU A 1 207 ? -21.161 10.408 10.734 1.00 90.31 207 GLU A O 1
ATOM 1734 N N . ILE A 1 208 ? -20.071 10.111 12.674 1.00 90.94 208 ILE A N 1
ATOM 1735 C CA . ILE A 1 208 ? -18.916 9.440 12.063 1.00 90.94 208 ILE A CA 1
ATOM 1736 C C . ILE A 1 208 ? -19.380 8.182 11.319 1.00 90.94 208 ILE A C 1
ATOM 1738 O O . ILE A 1 208 ? -19.031 7.977 10.158 1.00 90.94 208 ILE A O 1
ATOM 1742 N N . LEU A 1 209 ? -20.176 7.326 11.969 1.00 92.12 209 LEU A N 1
ATOM 1743 C CA . LEU A 1 209 ? -20.629 6.050 11.408 1.00 92.12 209 LEU A CA 1
ATOM 1744 C C . LEU A 1 209 ? -21.540 6.203 10.186 1.00 92.12 209 LEU A C 1
ATOM 1746 O O . LEU A 1 209 ? -21.583 5.283 9.359 1.00 92.12 209 LEU A O 1
ATOM 1750 N N . GLN A 1 210 ? -22.219 7.340 10.027 1.00 88.62 210 GLN A N 1
ATOM 1751 C CA . GLN A 1 210 ? -23.032 7.624 8.848 1.00 88.62 210 GLN A CA 1
ATOM 1752 C C . GLN A 1 210 ? -22.184 7.551 7.568 1.00 88.62 210 GLN A C 1
ATOM 1754 O O . GLN A 1 210 ? -22.557 6.853 6.629 1.00 88.62 210 GLN A O 1
ATOM 1759 N N . GLU A 1 211 ? -20.972 8.114 7.560 1.00 84.94 211 GLU A N 1
ATOM 1760 C CA . GLU A 1 211 ? -20.060 8.068 6.401 1.00 84.94 211 GLU A CA 1
ATOM 1761 C C . GLU A 1 211 ? -19.525 6.655 6.072 1.00 84.94 211 GLU A C 1
ATOM 1763 O O . GLU A 1 211 ? -18.976 6.407 4.990 1.00 84.94 211 GLU A O 1
ATOM 1768 N N . HIS A 1 212 ? -19.675 5.704 7.000 1.00 84.75 212 HIS A N 1
ATOM 1769 C CA . HIS A 1 212 ? -19.256 4.309 6.832 1.00 84.75 212 HIS A CA 1
ATOM 1770 C C . HIS A 1 212 ? -20.389 3.364 6.436 1.00 84.75 212 HIS A C 1
ATOM 1772 O O . HIS A 1 212 ? -20.123 2.318 5.838 1.00 84.75 212 HIS A O 1
ATOM 1778 N N . THR A 1 213 ? -21.626 3.691 6.804 1.00 84.00 213 THR A N 1
ATOM 1779 C CA . THR A 1 213 ? -22.773 2.776 6.709 1.00 84.00 213 THR A CA 1
ATOM 1780 C C . THR A 1 213 ? -23.856 3.260 5.753 1.00 84.00 213 THR A C 1
ATOM 1782 O O . THR A 1 213 ? -24.709 2.460 5.373 1.00 84.00 213 THR A O 1
ATOM 1785 N N . ASP A 1 214 ? -23.798 4.517 5.305 1.00 82.19 214 ASP A N 1
ATOM 1786 C CA . ASP A 1 214 ? -24.749 5.061 4.342 1.00 82.19 214 ASP A CA 1
ATOM 1787 C C . ASP A 1 214 ? -24.690 4.295 3.009 1.00 82.19 214 ASP A C 1
ATOM 1789 O O . ASP A 1 214 ? -23.697 4.309 2.270 1.00 82.19 214 ASP A O 1
ATOM 1793 N N . LEU A 1 215 ? -25.795 3.607 2.713 1.00 80.38 215 LEU A N 1
ATOM 1794 C CA . LEU A 1 215 ? -25.971 2.787 1.518 1.00 80.38 215 LEU A CA 1
ATOM 1795 C C . LEU A 1 215 ? -26.074 3.620 0.234 1.00 80.38 215 LEU A C 1
ATOM 1797 O O . LEU A 1 215 ? -25.881 3.077 -0.852 1.00 80.38 215 LEU A O 1
ATOM 1801 N N . THR A 1 216 ? -26.345 4.922 0.343 1.00 82.75 216 THR A N 1
ATOM 1802 C CA . THR A 1 216 ? -26.364 5.848 -0.797 1.00 82.75 216 THR A CA 1
ATOM 1803 C C . THR A 1 216 ? -24.954 6.204 -1.270 1.00 82.75 216 THR A C 1
ATOM 1805 O O . THR A 1 216 ? -24.748 6.525 -2.443 1.00 82.75 216 THR A O 1
ATOM 1808 N N . ILE A 1 217 ? -23.955 6.079 -0.389 1.00 77.62 217 ILE A N 1
ATOM 1809 C CA . ILE A 1 217 ? -22.548 6.246 -0.737 1.00 77.62 217 ILE A CA 1
ATOM 1810 C C . ILE A 1 217 ? -22.057 4.945 -1.371 1.00 77.62 217 ILE A C 1
ATOM 1812 O O . ILE A 1 217 ? -22.126 3.872 -0.762 1.00 77.62 217 ILE A O 1
ATOM 1816 N N . ASN A 1 218 ? -21.515 5.051 -2.591 1.00 77.00 218 ASN A N 1
ATOM 1817 C CA . ASN A 1 218 ? -20.824 3.943 -3.248 1.00 77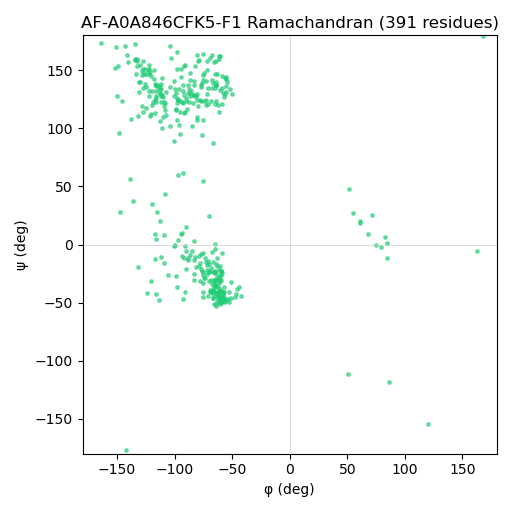.00 218 ASN A CA 1
ATOM 1818 C C . ASN A 1 218 ? -19.786 3.360 -2.282 1.00 77.00 218 ASN A C 1
ATOM 1820 O O . ASN A 1 218 ? -18.963 4.105 -1.746 1.00 77.00 218 ASN A O 1
ATOM 1824 N N . ASP A 1 219 ? -19.807 2.039 -2.102 1.00 70.62 219 ASP A N 1
ATOM 1825 C CA . ASP A 1 219 ? -18.881 1.304 -1.253 1.00 70.62 219 ASP A CA 1
ATOM 1826 C C . ASP A 1 219 ? -17.442 1.805 -1.405 1.00 70.62 219 ASP A C 1
ATOM 1828 O O . ASP A 1 219 ? -16.783 2.021 -0.401 1.00 70.62 219 ASP A O 1
ATOM 1832 N N . GLU A 1 220 ? -16.927 2.060 -2.608 1.00 71.19 220 GLU A N 1
ATOM 1833 C CA . GLU A 1 220 ? -15.544 2.529 -2.813 1.00 71.19 220 GLU A CA 1
ATOM 1834 C C . GLU A 1 220 ? -15.239 3.895 -2.179 1.00 71.19 220 GLU A C 1
ATOM 1836 O O . GLU A 1 220 ? -14.103 4.142 -1.776 1.00 71.19 220 GLU A O 1
ATOM 1841 N N . LYS A 1 221 ? -16.256 4.749 -2.038 1.00 76.00 221 LYS A N 1
ATOM 1842 C CA . LYS A 1 221 ? -16.155 6.112 -1.502 1.00 76.00 221 LYS A CA 1
ATOM 1843 C C . LYS A 1 221 ? -16.432 6.213 -0.003 1.00 76.00 221 LYS A C 1
ATOM 1845 O O . LYS A 1 221 ? -16.188 7.270 0.568 1.00 76.00 221 LYS A O 1
ATOM 1850 N N . ARG A 1 222 ? -16.922 5.146 0.637 1.00 82.44 222 ARG A N 1
ATOM 1851 C CA . ARG A 1 222 ? -17.176 5.151 2.085 1.00 82.44 222 ARG A CA 1
ATOM 1852 C C . ARG A 1 222 ? -15.895 5.350 2.888 1.00 82.44 222 ARG A C 1
ATOM 1854 O O . ARG A 1 222 ? -14.829 4.847 2.507 1.00 82.44 222 ARG A O 1
ATOM 1861 N N . ALA A 1 223 ? -16.033 6.033 4.022 1.00 87.56 223 ALA A N 1
ATOM 1862 C CA . ALA A 1 223 ? -14.934 6.349 4.921 1.00 87.56 223 ALA A CA 1
ATOM 1863 C C . ALA A 1 223 ? -14.246 5.085 5.476 1.00 87.56 223 ALA A C 1
ATOM 1865 O O . ALA A 1 223 ? -14.787 3.970 5.465 1.00 87.56 223 ALA A O 1
ATOM 1866 N N . PHE A 1 224 ? -13.029 5.257 5.996 1.00 91.12 224 PHE A N 1
ATOM 1867 C CA . PHE A 1 224 ? -12.232 4.182 6.593 1.00 91.12 224 PHE A CA 1
ATOM 1868 C C . PHE A 1 224 ? -11.856 4.493 8.041 1.00 91.12 224 PHE A C 1
ATOM 1870 O O . PHE A 1 224 ? -11.599 5.637 8.400 1.00 91.12 224 PHE A O 1
ATOM 1877 N N . PHE A 1 225 ? -11.777 3.449 8.857 1.00 94.62 225 PHE A N 1
ATOM 1878 C CA . PHE A 1 225 ? -11.115 3.486 10.152 1.00 94.62 225 PHE A CA 1
ATOM 1879 C C . PHE A 1 225 ? -9.708 2.918 10.021 1.00 94.62 225 PHE A C 1
ATOM 1881 O O . PHE A 1 225 ? -9.447 2.019 9.217 1.00 94.62 225 PHE A O 1
ATOM 1888 N N . LEU A 1 226 ? -8.798 3.387 10.862 1.00 95.31 226 LEU A N 1
ATOM 1889 C CA . LEU A 1 226 ? -7.583 2.670 11.180 1.00 95.31 226 LEU A CA 1
ATOM 1890 C C . LEU A 1 226 ? -7.862 1.792 12.395 1.00 95.31 226 LEU A C 1
ATOM 1892 O O . LEU A 1 226 ? -8.080 2.306 13.490 1.00 95.31 226 LEU A O 1
ATOM 1896 N N . ARG A 1 227 ? -7.821 0.469 12.208 1.00 95.00 227 ARG A N 1
ATOM 1897 C CA . ARG A 1 227 ? -7.673 -0.459 13.324 1.00 95.00 227 ARG A CA 1
ATOM 1898 C C . ARG A 1 227 ? -6.220 -0.431 13.762 1.00 95.00 227 ARG A C 1
ATOM 1900 O O . ARG A 1 227 ? -5.372 -1.100 13.167 1.00 95.00 227 ARG A O 1
ATOM 1907 N N . ASP A 1 228 ? -5.927 0.387 14.755 1.00 95.06 228 ASP A N 1
ATOM 1908 C CA . ASP A 1 228 ? -4.596 0.467 15.336 1.00 95.06 228 ASP A CA 1
ATOM 1909 C C . ASP A 1 228 ? -4.478 -0.639 16.388 1.00 95.06 228 ASP A C 1
ATOM 1911 O O . ASP A 1 228 ? -5.260 -0.648 17.322 1.00 95.06 228 ASP A O 1
ATOM 1915 N N . ASN A 1 229 ? -3.526 -1.564 16.292 1.00 93.31 229 ASN A N 1
ATOM 1916 C CA . ASN A 1 229 ? -3.234 -2.568 17.324 1.00 93.31 229 ASN A CA 1
ATOM 1917 C C . ASN A 1 229 ? -1.782 -2.429 17.839 1.00 93.31 229 ASN A C 1
ATOM 1919 O O . ASN A 1 229 ? -1.111 -3.423 18.121 1.00 93.31 229 ASN A O 1
ATOM 1923 N N . GLY A 1 230 ? -1.260 -1.202 17.921 1.00 89.50 230 GLY A N 1
ATOM 1924 C CA . GLY A 1 230 ? 0.147 -0.921 18.203 1.00 89.50 230 GLY A CA 1
ATOM 1925 C C . GLY A 1 230 ? 0.958 -0.947 16.912 1.00 89.50 230 GLY A C 1
ATOM 1926 O O . GLY A 1 230 ? 0.680 -0.180 15.993 1.00 89.50 230 GLY A O 1
ATOM 1927 N N . THR A 1 231 ? 1.936 -1.846 16.799 1.00 87.69 231 THR A N 1
ATOM 1928 C CA . THR A 1 231 ? 2.750 -1.989 15.575 1.00 87.69 231 THR A CA 1
ATOM 1929 C C . THR A 1 231 ? 1.934 -2.485 14.375 1.00 87.69 231 THR A C 1
ATOM 1931 O O . THR A 1 231 ? 2.260 -2.213 13.222 1.00 87.69 231 THR A O 1
ATOM 1934 N N . LYS A 1 232 ? 0.805 -3.167 14.603 1.00 89.81 232 LYS A N 1
ATOM 1935 C CA . LYS A 1 232 ? -0.091 -3.601 13.521 1.00 89.81 232 LYS A CA 1
ATOM 1936 C C . LYS A 1 232 ? -1.225 -2.601 13.323 1.00 89.81 232 LYS A C 1
ATOM 1938 O O . LYS A 1 232 ? -2.197 -2.613 14.067 1.00 89.81 232 LYS A O 1
ATOM 1943 N N . LYS A 1 233 ? -1.122 -1.778 12.281 1.00 93.38 233 LYS A N 1
ATOM 1944 C CA . LYS A 1 233 ? -2.136 -0.792 11.874 1.00 93.38 233 LYS A CA 1
ATOM 1945 C C . LYS A 1 233 ? -2.807 -1.231 10.577 1.00 93.38 233 LYS A C 1
ATOM 1947 O O . LYS A 1 233 ? -2.134 -1.484 9.580 1.00 93.38 233 LYS A O 1
ATOM 1952 N N . ILE A 1 234 ? -4.131 -1.372 10.595 1.00 90.81 234 ILE A N 1
ATOM 1953 C CA . ILE A 1 234 ? -4.890 -2.001 9.509 1.00 90.81 234 ILE A CA 1
ATOM 1954 C C . ILE A 1 234 ? -6.071 -1.100 9.139 1.00 90.81 234 ILE A C 1
ATOM 1956 O O . ILE A 1 234 ? -7.001 -0.968 9.933 1.00 90.81 234 ILE A O 1
ATOM 1960 N N . PRO A 1 235 ? -6.065 -0.461 7.955 1.00 90.69 235 PRO A N 1
ATOM 1961 C CA . PRO A 1 235 ? -7.245 0.228 7.455 1.00 90.69 235 PRO A CA 1
ATOM 1962 C C . PRO A 1 235 ? -8.401 -0.765 7.331 1.00 90.69 235 PRO A C 1
ATOM 1964 O O . PRO A 1 235 ? -8.200 -1.874 6.842 1.00 90.69 235 PRO A O 1
ATOM 1967 N N . CYS A 1 236 ? -9.585 -0.384 7.786 1.00 90.69 236 CYS A N 1
ATOM 1968 C CA . CYS A 1 236 ? -10.770 -1.228 7.787 1.00 90.69 236 CYS A CA 1
ATOM 1969 C C . CYS A 1 236 ? -12.036 -0.374 7.672 1.00 90.69 236 CYS A C 1
ATOM 1971 O O . CYS A 1 236 ? -11.993 0.854 7.768 1.00 90.69 236 CYS A O 1
ATOM 1973 N N . ARG A 1 237 ? -13.174 -1.025 7.451 1.00 89.75 237 ARG A N 1
ATOM 1974 C CA . ARG A 1 237 ? -14.490 -0.388 7.440 1.00 89.75 237 ARG A CA 1
ATOM 1975 C C . ARG A 1 237 ? -15.349 -0.944 8.543 1.00 89.75 237 ARG A C 1
ATOM 1977 O O . ARG A 1 237 ? -15.366 -2.156 8.743 1.00 89.75 237 ARG A O 1
ATOM 1984 N N . TYR A 1 238 ? -16.066 -0.056 9.209 1.00 92.12 238 TYR A N 1
ATOM 1985 C CA . TYR A 1 238 ? -17.107 -0.448 10.136 1.00 92.12 238 TYR A CA 1
ATOM 1986 C C . TYR A 1 238 ? -18.258 -1.115 9.376 1.00 92.12 238 TYR A C 1
ATOM 1988 O O . TYR A 1 238 ? -18.613 -0.679 8.282 1.00 92.12 238 TYR A O 1
ATOM 1996 N N . VAL A 1 239 ? -18.802 -2.190 9.942 1.00 89.88 239 VAL A N 1
ATOM 1997 C CA . VAL A 1 239 ? -19.931 -2.937 9.367 1.00 89.88 239 VAL A CA 1
ATOM 1998 C C . VAL A 1 239 ? -21.153 -2.853 10.274 1.00 89.88 239 VAL A C 1
ATOM 2000 O O . VAL A 1 239 ? -22.262 -2.669 9.786 1.00 89.88 239 VAL A O 1
ATOM 2003 N N . GLY A 1 240 ? -20.965 -2.990 11.585 1.00 91.06 240 GLY A N 1
ATOM 2004 C CA . GLY A 1 240 ? -22.067 -2.992 12.541 1.00 91.06 240 GLY A CA 1
ATOM 2005 C C . GLY A 1 240 ? -21.641 -3.456 13.925 1.00 91.06 240 GLY A C 1
ATOM 2006 O O . GLY A 1 240 ? -20.487 -3.828 14.153 1.00 91.06 240 GLY A O 1
ATOM 2007 N N . THR A 1 241 ? -22.589 -3.465 14.853 1.00 91.12 241 THR A N 1
ATOM 2008 C CA . THR A 1 241 ? -22.377 -3.950 16.218 1.00 91.12 241 THR A CA 1
ATOM 2009 C C . THR A 1 241 ? -22.501 -5.473 16.276 1.00 91.12 241 THR A C 1
ATOM 2011 O O . THR A 1 241 ? -23.192 -6.096 15.468 1.00 91.12 241 THR A O 1
ATOM 2014 N N . THR A 1 242 ? -21.830 -6.104 17.242 1.00 92.56 242 THR A N 1
ATOM 2015 C CA . THR A 1 242 ? -22.062 -7.532 17.536 1.00 92.56 242 THR A CA 1
ATOM 2016 C C . THR A 1 242 ? -23.193 -7.747 18.549 1.00 92.56 242 THR A C 1
ATOM 2018 O O . THR A 1 242 ? -23.600 -8.886 18.784 1.00 92.56 242 THR A O 1
ATOM 2021 N N . GLY A 1 243 ? -23.651 -6.672 19.206 1.00 93.75 243 GLY A N 1
ATOM 2022 C CA . GLY A 1 243 ? -24.562 -6.719 20.353 1.00 93.75 243 GLY A CA 1
ATOM 2023 C C . GLY A 1 243 ? -23.948 -7.319 21.627 1.00 93.75 243 GLY A C 1
ATOM 2024 O O . GLY A 1 243 ? -24.673 -7.593 22.582 1.00 93.75 243 GLY A O 1
ATOM 2025 N N . LYS A 1 244 ? -22.632 -7.570 21.655 1.00 96.25 244 LYS A N 1
ATOM 2026 C CA . LYS A 1 244 ? -21.915 -8.177 22.784 1.00 96.25 244 LYS A CA 1
ATOM 2027 C C . LYS A 1 244 ? -20.646 -7.396 23.121 1.00 96.25 244 LYS A C 1
ATOM 2029 O O . LYS A 1 244 ? -20.077 -6.696 22.287 1.00 96.25 244 LYS A O 1
ATOM 2034 N N . THR A 1 245 ? -20.182 -7.564 24.352 1.00 97.31 245 THR A N 1
ATOM 2035 C CA . THR A 1 245 ? -18.869 -7.102 24.809 1.00 97.31 245 THR A CA 1
ATOM 2036 C C . THR A 1 245 ? -17.763 -8.055 24.350 1.00 97.31 245 THR A C 1
ATOM 2038 O O . THR A 1 245 ? -18.022 -9.223 24.032 1.00 97.31 245 THR A O 1
ATOM 2041 N N . ILE A 1 246 ? -16.520 -7.573 24.294 1.00 96.44 246 ILE A N 1
ATOM 2042 C CA . ILE A 1 246 ? -15.389 -8.349 23.759 1.00 96.44 246 ILE A CA 1
ATOM 2043 C C . ILE A 1 246 ? -15.029 -9.598 24.585 1.00 96.44 246 ILE A C 1
ATOM 2045 O O . ILE A 1 246 ? -14.460 -10.540 24.032 1.00 96.44 246 ILE A O 1
A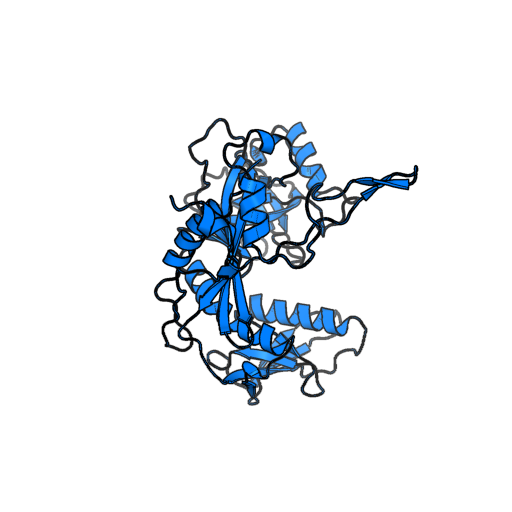TOM 2049 N N . ASP A 1 247 ? -15.378 -9.644 25.872 1.00 96.75 247 ASP A N 1
ATOM 2050 C CA . ASP A 1 247 ? -15.255 -10.817 26.752 1.00 96.75 247 ASP A CA 1
ATOM 2051 C C . ASP A 1 247 ? -16.366 -11.864 26.546 1.00 96.75 247 ASP A C 1
ATOM 2053 O O . ASP A 1 247 ? -16.222 -13.009 26.967 1.00 96.75 247 ASP A O 1
ATOM 2057 N N . LYS A 1 248 ? -17.466 -11.502 25.873 1.00 95.88 248 LYS A N 1
ATOM 2058 C CA . LYS A 1 248 ? -18.625 -12.381 25.618 1.00 95.88 248 LYS A CA 1
ATOM 2059 C C . LYS A 1 248 ? -18.760 -12.811 24.161 1.00 95.88 248 LYS A C 1
ATOM 2061 O O . LYS A 1 248 ? -19.525 -13.731 23.858 1.00 95.88 248 LYS A O 1
ATOM 2066 N N . TYR A 1 249 ? -18.076 -12.139 23.237 1.00 95.00 249 TYR A N 1
ATOM 2067 C CA . TYR A 1 249 ? -18.102 -12.493 21.822 1.00 95.00 249 TYR A CA 1
ATOM 2068 C C . TYR A 1 249 ? -16.967 -13.465 21.475 1.00 95.00 249 TYR A C 1
ATOM 2070 O O . TYR A 1 249 ? -15.795 -13.090 21.488 1.00 95.00 249 TYR A O 1
ATOM 2078 N N . SER A 1 250 ? -17.313 -14.703 21.114 1.00 90.69 250 SER A N 1
ATOM 2079 C CA . SER A 1 250 ? -16.357 -15.720 20.658 1.00 90.69 250 SER A CA 1
ATOM 2080 C C . SER A 1 250 ? -16.095 -15.628 19.154 1.00 90.69 250 SER A C 1
ATOM 2082 O O . SER A 1 250 ? -17.017 -15.630 18.335 1.00 90.69 250 SER A O 1
ATOM 2084 N N . VAL A 1 251 ? -14.820 -15.609 18.773 1.00 81.06 251 VAL A N 1
ATOM 2085 C CA . VAL A 1 251 ? -14.379 -15.723 17.382 1.00 81.06 251 VAL A CA 1
ATOM 2086 C C . VAL A 1 251 ? -14.515 -17.187 16.959 1.00 81.06 251 VAL A C 1
ATOM 2088 O O . VAL A 1 251 ? -13.733 -18.032 17.394 1.00 81.06 251 VAL A O 1
ATOM 2091 N N . LYS A 1 252 ? -15.522 -17.478 16.120 1.00 71.12 252 LYS A N 1
ATOM 2092 C CA . LYS A 1 252 ? -15.942 -18.842 15.731 1.00 71.12 252 LYS A CA 1
ATOM 2093 C C . LYS A 1 252 ? -14.783 -19.765 15.336 1.00 71.12 252 LYS A C 1
ATOM 2095 O O . LYS A 1 252 ? -14.748 -20.901 15.787 1.00 71.12 252 LYS A O 1
ATOM 2100 N N . ASP A 1 253 ? -13.820 -19.261 14.568 1.00 71.75 253 ASP A N 1
ATOM 2101 C CA . ASP A 1 253 ? -12.725 -20.079 14.024 1.00 71.75 253 ASP A CA 1
ATOM 2102 C C . ASP A 1 253 ? -11.559 -20.293 15.005 1.00 71.75 253 ASP A C 1
ATOM 2104 O O . ASP A 1 253 ? -10.677 -21.105 14.746 1.00 71.75 253 ASP A O 1
ATOM 2108 N N . LEU A 1 254 ? -11.507 -19.537 16.107 1.00 76.00 254 LEU A N 1
ATOM 2109 C CA . LEU A 1 254 ? -10.361 -19.526 17.027 1.00 76.00 254 LEU A CA 1
ATOM 2110 C C . LEU A 1 254 ? -10.669 -20.142 18.393 1.00 76.00 254 LEU A C 1
ATOM 2112 O O . LEU A 1 254 ? -9.746 -20.322 19.185 1.00 76.00 254 LEU A O 1
ATOM 2116 N N . GLY A 1 255 ? -11.944 -20.410 18.696 1.00 83.44 255 GLY A N 1
ATOM 2117 C CA . GLY A 1 255 ? -12.365 -20.918 20.006 1.00 83.44 255 GLY A CA 1
ATOM 2118 C C . GLY A 1 255 ? -12.042 -19.975 21.172 1.00 83.44 255 GLY A C 1
ATOM 2119 O O . GLY A 1 255 ? -11.967 -20.425 22.308 1.00 83.44 255 GLY A O 1
ATOM 2120 N N . LYS A 1 256 ? -11.819 -18.684 20.893 1.00 92.00 256 LYS A N 1
ATOM 2121 C CA . LYS A 1 256 ? -11.421 -17.652 21.861 1.00 92.00 256 LYS A CA 1
ATOM 2122 C C . LYS A 1 256 ? -12.351 -16.457 21.787 1.00 92.00 256 LYS A C 1
ATOM 2124 O O . LYS A 1 256 ? -12.886 -16.152 20.718 1.00 92.00 256 LYS A O 1
ATOM 2129 N N . THR A 1 257 ? -12.520 -15.754 22.896 1.00 95.62 257 THR A N 1
ATOM 2130 C CA . THR A 1 257 ? -13.182 -14.445 22.903 1.00 95.62 257 THR A CA 1
ATOM 2131 C C . THR A 1 257 ? -12.316 -13.394 22.208 1.00 95.62 257 THR A C 1
ATOM 2133 O O . THR A 1 257 ? -11.102 -13.567 22.045 1.00 95.62 257 THR A O 1
ATOM 2136 N N . VAL A 1 258 ? -12.924 -12.286 21.777 1.00 95.00 258 VAL A N 1
ATOM 2137 C CA . VAL A 1 258 ? -12.168 -11.149 21.219 1.00 95.00 258 VAL A CA 1
ATOM 2138 C C . VAL A 1 258 ? -11.160 -10.638 22.250 1.00 95.00 258 VAL A C 1
ATOM 2140 O O . VAL A 1 258 ? -10.009 -10.377 21.900 1.00 95.00 258 VAL A O 1
ATOM 2143 N N . TYR A 1 259 ? -11.556 -10.567 23.522 1.00 96.38 259 TYR A N 1
ATOM 2144 C CA . TYR A 1 259 ? -10.677 -10.163 24.615 1.00 96.38 259 TYR A CA 1
ATOM 2145 C C . TYR A 1 259 ? -9.463 -11.089 24.769 1.00 96.38 259 TYR A C 1
ATOM 2147 O O . TYR A 1 259 ? -8.328 -10.614 24.798 1.00 96.38 259 TYR A O 1
ATOM 2155 N N . GLU A 1 260 ? -9.670 -12.409 24.800 1.00 95.31 260 GLU A N 1
ATOM 2156 C CA . GLU A 1 260 ? -8.581 -13.395 24.888 1.00 95.31 260 GLU A CA 1
ATOM 2157 C C . GLU A 1 260 ? -7.620 -13.295 23.704 1.00 95.31 260 GLU A C 1
ATOM 2159 O O . GLU A 1 260 ? -6.400 -13.299 23.887 1.00 95.31 260 GLU A O 1
ATOM 2164 N N . TYR A 1 261 ? -8.161 -13.158 22.490 1.00 93.75 261 TYR A N 1
ATOM 2165 C CA . TYR A 1 261 ? -7.354 -12.979 21.289 1.00 93.75 261 TYR A CA 1
ATOM 2166 C C . TYR A 1 261 ? -6.474 -11.729 21.393 1.00 93.75 261 TYR A C 1
ATOM 2168 O O . TYR A 1 261 ? -5.272 -11.799 21.126 1.00 93.75 261 TYR A O 1
ATOM 2176 N N . TYR A 1 262 ? -7.047 -10.596 21.800 1.00 94.38 262 TYR A N 1
ATOM 2177 C CA . TYR A 1 262 ? -6.313 -9.339 21.907 1.00 94.38 262 TYR A CA 1
ATOM 2178 C C . TYR A 1 262 ? -5.285 -9.350 23.035 1.00 94.38 262 TYR A C 1
ATOM 2180 O O . TYR A 1 262 ? -4.158 -8.912 22.823 1.00 94.38 262 TYR A O 1
ATOM 2188 N N . ARG A 1 263 ? -5.620 -9.919 24.195 1.00 93.88 263 ARG A N 1
ATOM 2189 C CA . ARG A 1 263 ? -4.687 -10.059 25.318 1.00 93.88 263 ARG A CA 1
ATOM 2190 C C . ARG A 1 263 ? -3.479 -10.924 24.956 1.00 93.88 263 ARG A C 1
ATOM 2192 O O . ARG A 1 263 ? -2.371 -10.626 25.386 1.00 93.88 263 ARG A O 1
ATOM 2199 N N . GLN A 1 264 ? -3.685 -11.980 24.166 1.00 93.00 264 GLN A N 1
ATOM 2200 C CA . GLN A 1 264 ? -2.603 -12.859 23.727 1.00 93.00 264 GLN A CA 1
ATOM 2201 C C . GLN A 1 264 ? -1.736 -12.227 22.630 1.00 93.00 264 GLN A C 1
ATOM 2203 O O . GLN A 1 264 ? -0.514 -12.332 22.683 1.00 93.00 264 GLN A O 1
ATOM 2208 N N . ASN A 1 265 ? -2.352 -11.616 21.614 1.00 91.88 265 ASN A N 1
ATOM 2209 C CA . ASN A 1 265 ? -1.635 -11.145 20.421 1.00 91.88 265 ASN A CA 1
ATOM 2210 C C . ASN A 1 265 ? -1.117 -9.706 20.546 1.00 91.88 265 ASN A C 1
ATOM 2212 O O . ASN A 1 265 ? -0.215 -9.320 19.804 1.00 91.88 265 ASN A O 1
ATOM 2216 N N . TYR A 1 266 ? -1.696 -8.915 21.450 1.00 93.38 266 TYR A N 1
ATOM 2217 C CA . TYR A 1 266 ? -1.376 -7.505 21.662 1.00 93.38 266 TYR A CA 1
ATOM 2218 C C . TYR A 1 266 ? -1.340 -7.156 23.164 1.00 93.38 266 TYR A C 1
ATOM 2220 O O . TYR A 1 266 ? -2.066 -6.261 23.605 1.00 93.38 266 TYR A O 1
ATOM 2228 N N . PRO A 1 267 ? -0.514 -7.848 23.974 1.00 91.94 267 PRO A N 1
ATOM 2229 C CA . PRO A 1 267 ? -0.508 -7.715 25.436 1.00 91.94 267 PRO A CA 1
ATOM 2230 C C . PRO A 1 267 ? -0.168 -6.303 25.937 1.00 91.94 267 PRO A C 1
ATOM 2232 O O . PRO A 1 267 ? -0.522 -5.943 27.056 1.00 91.94 267 PRO A O 1
ATOM 2235 N N . GLN A 1 268 ? 0.503 -5.493 25.117 1.00 91.56 268 GLN A N 1
ATOM 2236 C CA . GLN A 1 268 ? 0.830 -4.100 25.415 1.00 91.56 268 GLN A CA 1
ATOM 2237 C C . GLN A 1 268 ? -0.387 -3.162 25.377 1.00 91.56 268 GLN A C 1
ATOM 2239 O O . GLN A 1 268 ? -0.316 -2.041 25.881 1.00 91.56 268 GLN A O 1
ATOM 2244 N N . LEU A 1 269 ? -1.494 -3.580 24.752 1.00 92.44 269 LEU A N 1
ATOM 2245 C CA . LEU A 1 269 ? -2.696 -2.763 24.643 1.00 92.44 269 LEU A CA 1
ATOM 2246 C C . LEU A 1 269 ? -3.537 -2.884 25.915 1.00 92.44 269 LEU A C 1
ATOM 2248 O O . LEU A 1 269 ? -3.898 -3.976 26.348 1.00 92.44 269 LEU A O 1
ATOM 2252 N N . LYS A 1 270 ? -3.908 -1.738 26.484 1.00 89.25 270 LYS A N 1
ATOM 2253 C CA . LYS A 1 270 ? -4.870 -1.665 27.586 1.00 89.25 270 LYS A CA 1
ATOM 2254 C C . LYS A 1 270 ? -6.276 -1.643 26.994 1.00 89.25 270 LYS A C 1
ATOM 2256 O O . LYS A 1 270 ? -6.697 -0.620 26.470 1.00 89.25 270 LYS A O 1
ATOM 2261 N N . ILE A 1 271 ? -6.956 -2.784 27.041 1.00 92.50 271 ILE A N 1
ATOM 2262 C CA . ILE A 1 271 ? -8.291 -2.989 26.463 1.00 92.50 271 ILE A CA 1
ATOM 2263 C C . ILE A 1 271 ? -9.222 -3.444 27.584 1.00 92.50 271 ILE A C 1
ATOM 2265 O O . ILE A 1 271 ? -8.863 -4.328 28.369 1.00 92.50 271 ILE A O 1
ATOM 2269 N N . SER A 1 272 ? -10.397 -2.825 27.678 1.00 94.19 272 SER A N 1
ATOM 2270 C CA . SER A 1 272 ? -11.374 -3.160 28.715 1.00 94.19 272 SER A CA 1
ATOM 2271 C C . SER A 1 272 ? -12.169 -4.391 28.284 1.00 94.19 272 SER A C 1
ATOM 2273 O O . SER A 1 272 ? -12.746 -4.363 27.203 1.00 94.19 272 SER A O 1
ATOM 2275 N N . PRO A 1 273 ? -12.289 -5.456 29.098 1.00 94.38 273 PRO A N 1
ATOM 2276 C CA . PRO A 1 273 ? -13.068 -6.639 28.716 1.00 94.38 273 PRO A CA 1
ATOM 2277 C C . PRO A 1 273 ? -14.547 -6.324 28.431 1.00 94.38 273 PRO A C 1
ATOM 2279 O O . PRO A 1 273 ? -15.203 -7.058 27.697 1.00 94.38 273 PRO A O 1
ATOM 2282 N N . HIS A 1 274 ? -15.064 -5.221 28.977 1.00 95.94 274 HIS A N 1
ATOM 2283 C CA . HIS A 1 274 ? -16.470 -4.834 28.876 1.00 95.94 274 HIS A CA 1
ATOM 2284 C C . HIS A 1 274 ? -16.761 -3.825 27.762 1.00 95.94 274 HIS A C 1
ATOM 2286 O O . HIS A 1 274 ? -17.897 -3.372 27.648 1.00 95.94 274 HIS A O 1
ATOM 2292 N N . GLU A 1 275 ? -15.770 -3.447 26.952 1.00 95.06 275 GLU A N 1
ATOM 2293 C CA . GLU A 1 275 ? -16.052 -2.605 25.792 1.00 95.06 275 GLU A CA 1
ATOM 2294 C C . GLU A 1 275 ? -16.783 -3.389 24.695 1.00 95.06 275 GLU A C 1
ATOM 2296 O O . GLU A 1 275 ? -16.737 -4.624 24.625 1.00 95.06 275 GLU A O 1
ATOM 2301 N N . GLU A 1 276 ? -17.480 -2.654 23.835 1.00 96.00 276 GLU A N 1
ATOM 2302 C CA . GLU A 1 276 ? -18.263 -3.227 22.749 1.00 96.00 276 GLU A CA 1
ATOM 2303 C C . GLU A 1 276 ? -17.371 -3.937 21.720 1.00 96.00 276 GLU A C 1
ATOM 2305 O O . GLU A 1 276 ? -16.348 -3.409 21.271 1.00 96.00 276 GLU A O 1
ATOM 2310 N N . ALA A 1 277 ? -17.790 -5.137 21.311 1.00 96.31 277 ALA A N 1
ATOM 2311 C CA . ALA A 1 277 ? -17.254 -5.794 20.132 1.00 96.31 277 ALA A CA 1
ATOM 2312 C C . ALA A 1 277 ? -18.031 -5.332 18.892 1.00 96.31 277 ALA A C 1
ATOM 2314 O O . ALA A 1 277 ? -19.260 -5.435 18.835 1.00 96.31 277 ALA A O 1
ATOM 2315 N N . VAL A 1 278 ? -17.311 -4.880 17.869 1.00 95.75 278 VAL A N 1
ATOM 2316 C CA . VAL A 1 278 ? -17.884 -4.396 16.606 1.00 95.75 278 VAL A CA 1
ATOM 2317 C C . VAL A 1 278 ? -17.328 -5.177 15.424 1.00 95.75 278 VAL A C 1
ATOM 2319 O O . VAL A 1 278 ? -16.196 -5.662 15.459 1.00 95.75 278 VAL A O 1
ATOM 2322 N N . PHE A 1 279 ? -18.122 -5.311 14.368 1.00 93.81 279 PHE A N 1
ATOM 2323 C CA . PHE A 1 279 ? -17.696 -5.938 13.128 1.00 93.81 279 PHE A CA 1
ATOM 2324 C C . PHE A 1 279 ? -17.010 -4.935 12.213 1.00 93.81 279 PHE A C 1
ATOM 2326 O O . PHE A 1 279 ? -17.539 -3.859 11.926 1.00 93.81 279 PHE A O 1
ATOM 2333 N N . VAL A 1 280 ? -15.855 -5.342 11.692 1.00 92.38 280 VAL A N 1
ATOM 2334 C CA . VAL A 1 280 ? -15.133 -4.613 10.654 1.00 92.38 280 VAL A CA 1
ATOM 2335 C C . VAL A 1 280 ? -14.790 -5.494 9.461 1.00 92.38 280 VAL A C 1
ATOM 2337 O O . VAL A 1 280 ? -14.689 -6.719 9.568 1.00 92.38 280 VAL A O 1
ATOM 2340 N N . LYS A 1 281 ? -14.562 -4.845 8.320 1.00 88.44 281 LYS A N 1
ATOM 2341 C CA . LYS A 1 281 ? -14.051 -5.442 7.084 1.00 88.44 281 LYS A CA 1
ATOM 2342 C C . LYS A 1 281 ? -12.696 -4.811 6.758 1.00 88.44 281 LYS A C 1
ATOM 2344 O O . LYS A 1 281 ? -12.632 -3.622 6.457 1.00 88.44 281 LYS A O 1
ATOM 2349 N N . ASP A 1 282 ? -11.608 -5.583 6.813 1.00 78.88 282 ASP A N 1
ATOM 2350 C CA . ASP A 1 282 ? -10.252 -5.058 6.559 1.00 78.88 282 ASP A CA 1
ATOM 2351 C C . ASP A 1 282 ? -10.090 -4.568 5.102 1.00 78.88 282 ASP A C 1
ATOM 2353 O O . ASP A 1 282 ? -9.399 -3.586 4.852 1.00 78.88 282 ASP A O 1
ATOM 2357 N N . ARG A 1 283 ? -10.729 -5.226 4.118 1.00 67.38 283 ARG A N 1
ATOM 2358 C CA . ARG A 1 283 ? -10.725 -4.818 2.695 1.00 67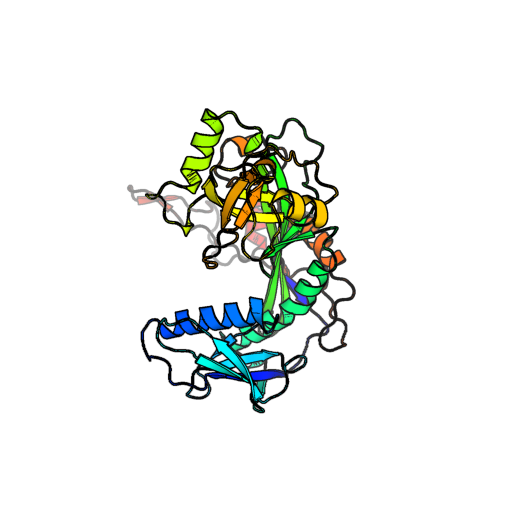.38 283 ARG A CA 1
ATOM 2359 C C . ARG A 1 283 ? -11.997 -5.257 1.966 1.00 67.38 283 ARG A C 1
ATOM 2361 O O . ARG A 1 283 ? -12.561 -6.297 2.294 1.00 67.38 283 ARG A O 1
ATOM 2368 N N . LEU A 1 284 ? -12.379 -4.499 0.933 1.00 53.09 284 LEU A N 1
ATOM 2369 C CA . LEU A 1 284 ? -13.547 -4.723 0.061 1.00 53.09 284 LEU A CA 1
ATOM 2370 C C . LEU A 1 284 ? -13.715 -6.176 -0.414 1.00 53.09 284 LEU A C 1
ATOM 2372 O O . LEU A 1 284 ? -14.836 -6.670 -0.445 1.00 53.09 284 LEU A O 1
ATOM 2376 N N . GLU A 1 285 ? -12.614 -6.864 -0.713 1.00 49.97 285 GLU A N 1
ATOM 2377 C CA . GLU A 1 285 ? -12.602 -8.195 -1.343 1.00 49.97 285 GLU A CA 1
ATOM 2378 C C . GLU A 1 285 ? -12.711 -9.371 -0.358 1.00 49.97 285 GLU A C 1
ATOM 2380 O O . GLU A 1 285 ? -12.853 -10.511 -0.787 1.00 49.97 285 GLU A O 1
ATOM 2385 N N . LYS A 1 286 ? -12.615 -9.134 0.960 1.00 55.81 286 LYS A N 1
ATOM 2386 C CA . LYS A 1 286 ? -12.733 -10.204 1.961 1.00 55.81 286 LYS A CA 1
ATOM 2387 C C . LYS A 1 286 ? -14.146 -10.245 2.518 1.00 55.81 286 LYS A C 1
ATOM 2389 O O . LYS A 1 286 ? -14.461 -9.426 3.373 1.00 55.81 286 LYS A O 1
ATOM 2394 N N . ASP A 1 287 ? -14.951 -11.239 2.157 1.00 57.88 287 ASP A N 1
ATOM 2395 C CA . ASP A 1 287 ? -16.289 -11.483 2.744 1.00 57.88 287 ASP A CA 1
ATOM 2396 C C . ASP A 1 287 ? -16.250 -11.982 4.200 1.00 57.88 287 ASP A C 1
ATOM 2398 O O . ASP A 1 287 ? -17.171 -12.622 4.700 1.00 57.88 287 ASP A O 1
ATOM 2402 N N . LYS A 1 288 ? -15.166 -11.673 4.914 1.00 73.38 288 LYS A N 1
ATOM 2403 C CA . LYS A 1 288 ? -14.979 -12.023 6.311 1.00 73.38 288 LYS A CA 1
ATOM 2404 C C . LYS A 1 288 ? -15.103 -10.774 7.165 1.00 73.38 288 LYS A C 1
ATOM 2406 O O . LYS A 1 288 ? -14.230 -9.904 7.145 1.00 73.38 288 LYS A O 1
ATOM 2411 N N . PHE A 1 289 ? -16.172 -10.727 7.949 1.00 86.75 289 PHE A N 1
ATOM 2412 C CA . PHE A 1 289 ? -16.295 -9.779 9.045 1.00 86.75 289 PHE A CA 1
ATOM 2413 C C . PHE A 1 289 ? -15.457 -10.256 10.225 1.00 86.75 289 PHE A C 1
ATOM 2415 O O . PHE A 1 289 ? -15.456 -11.437 10.580 1.00 86.75 289 PHE A O 1
ATOM 2422 N N . ILE A 1 290 ? -14.724 -9.327 10.821 1.00 89.69 290 ILE A N 1
ATOM 2423 C CA . ILE A 1 290 ? -13.849 -9.581 11.959 1.00 89.69 290 ILE A CA 1
ATOM 2424 C C . ILE A 1 290 ? -14.401 -8.781 13.131 1.00 89.69 290 ILE A C 1
ATOM 2426 O O . ILE A 1 290 ? -14.630 -7.582 12.999 1.00 89.69 290 ILE A O 1
ATOM 2430 N N . ALA A 1 291 ? -14.624 -9.444 14.264 1.00 93.25 291 ALA A N 1
ATOM 2431 C CA . ALA A 1 291 ? -15.011 -8.770 15.495 1.00 93.25 291 ALA A CA 1
ATOM 2432 C C . ALA A 1 291 ? -13.770 -8.176 16.176 1.00 93.25 291 ALA A C 1
ATOM 2434 O O . ALA A 1 291 ? -12.765 -8.871 16.347 1.00 93.25 291 ALA A O 1
ATOM 2435 N N . VAL A 1 292 ? -13.833 -6.898 16.543 1.00 95.12 292 VAL A N 1
ATOM 2436 C CA . VAL A 1 292 ? -12.723 -6.144 17.145 1.00 95.12 292 VAL A CA 1
ATOM 2437 C C . VAL A 1 292 ? -13.229 -5.222 18.263 1.00 95.12 292 VAL A C 1
ATOM 2439 O O . VAL A 1 292 ? -14.412 -4.877 18.258 1.00 95.12 292 VAL A O 1
ATOM 2442 N N . PRO A 1 293 ? -12.371 -4.811 19.214 1.00 96.62 293 PRO A N 1
ATOM 2443 C CA . PRO A 1 293 ? -12.730 -3.827 20.230 1.00 96.62 293 PRO A CA 1
ATOM 2444 C C . PRO A 1 293 ? -12.942 -2.443 19.612 1.00 96.62 293 PRO A C 1
ATOM 2446 O O . PRO A 1 293 ? -12.128 -1.987 18.800 1.00 96.62 293 PRO A O 1
ATOM 2449 N N . ILE A 1 294 ? -14.018 -1.765 20.008 1.00 96.69 294 ILE A N 1
ATOM 2450 C CA . ILE A 1 294 ? -14.364 -0.428 19.509 1.00 96.69 294 ILE A CA 1
ATOM 2451 C C . ILE A 1 294 ? -13.289 0.630 19.826 1.00 96.69 294 ILE A C 1
ATOM 2453 O O . ILE A 1 294 ? -13.055 1.522 19.009 1.00 96.69 294 ILE A O 1
ATOM 2457 N N . SER A 1 295 ? -12.546 0.489 20.932 1.00 96.88 295 SER A N 1
ATOM 2458 C CA . SER A 1 295 ? -11.440 1.392 21.307 1.00 96.88 295 SER A CA 1
ATOM 2459 C C . SER A 1 295 ? -10.227 1.322 20.375 1.00 96.88 295 SER A C 1
ATOM 2461 O O . SER A 1 295 ? -9.276 2.095 20.511 1.00 96.88 295 SER A O 1
ATOM 2463 N N . ARG A 1 296 ? -10.215 0.383 19.422 1.00 96.44 296 ARG A N 1
ATOM 2464 C CA . ARG A 1 296 ? -9.125 0.235 18.449 1.00 96.44 296 ARG A CA 1
ATOM 2465 C C . ARG A 1 296 ? -9.436 0.844 17.090 1.00 96.44 296 ARG A C 1
ATOM 2467 O O . ARG A 1 296 ? -8.582 0.774 16.212 1.00 96.44 296 ARG A O 1
ATOM 2474 N N . LEU A 1 297 ? -10.616 1.433 16.904 1.00 97.06 297 LEU A N 1
ATOM 2475 C CA . LEU A 1 297 ? -11.019 2.063 15.649 1.00 97.06 297 LEU A CA 1
ATOM 2476 C C . LEU A 1 297 ? -10.818 3.574 15.716 1.00 97.06 297 LEU A C 1
ATOM 2478 O O . LEU A 1 297 ? -11.480 4.247 16.495 1.00 97.06 297 LEU A O 1
ATOM 2482 N N . PHE A 1 298 ? -9.937 4.112 14.876 1.00 96.81 298 PHE A N 1
ATOM 2483 C CA . PHE A 1 298 ? -9.662 5.549 14.798 1.00 96.81 298 PHE A CA 1
ATOM 2484 C C . PHE A 1 298 ? -10.056 6.086 13.418 1.00 96.81 298 PHE A C 1
ATOM 2486 O O . PHE A 1 298 ? -9.622 5.508 12.417 1.00 96.81 298 PHE A O 1
ATOM 2493 N N . PRO A 1 299 ? -10.894 7.130 13.311 1.00 95.31 299 PRO A N 1
ATOM 2494 C CA . PRO A 1 299 ? -11.391 7.599 12.017 1.00 95.31 299 PRO A CA 1
ATOM 2495 C C . PRO A 1 299 ? -10.243 8.115 11.140 1.00 95.31 299 PRO A C 1
ATOM 2497 O O . PRO A 1 299 ? -9.340 8.792 11.632 1.00 95.31 299 PRO A O 1
ATOM 2500 N N . ILE A 1 300 ? -10.247 7.777 9.847 1.00 94.25 300 ILE A N 1
ATOM 2501 C CA . ILE A 1 300 ? -9.281 8.293 8.867 1.00 94.25 300 ILE A CA 1
ATOM 2502 C C . ILE A 1 300 ? -9.928 9.449 8.113 1.00 94.25 300 ILE A C 1
ATOM 2504 O O . ILE A 1 300 ? -10.973 9.276 7.494 1.00 94.25 300 ILE A O 1
ATOM 2508 N N . PHE A 1 301 ? -9.261 10.600 8.099 1.00 90.44 301 PHE A N 1
ATOM 2509 C CA . PHE A 1 301 ? -9.767 11.814 7.465 1.00 90.44 301 PHE A CA 1
ATOM 2510 C C . PHE A 1 301 ? -9.133 12.043 6.091 1.00 90.44 301 PHE A C 1
ATOM 2512 O O . PHE A 1 301 ? -7.928 11.837 5.895 1.00 90.44 301 PHE A O 1
ATOM 2519 N N . THR A 1 302 ? -9.944 12.499 5.137 1.00 85.44 302 THR A N 1
ATOM 2520 C CA . THR A 1 302 ? -9.474 12.999 3.840 1.00 85.44 302 THR A CA 1
ATOM 2521 C C . THR A 1 302 ? -8.982 14.438 3.980 1.00 85.44 302 THR A C 1
ATOM 2523 O O . THR A 1 302 ? -9.316 15.129 4.939 1.00 85.44 302 THR A O 1
ATOM 2526 N N . THR A 1 303 ? -8.215 14.923 3.002 1.00 82.12 303 THR A N 1
ATOM 2527 C CA . THR A 1 303 ? -7.719 16.312 2.970 1.00 82.12 303 THR A CA 1
ATOM 2528 C C . THR A 1 303 ? -8.821 17.370 2.874 1.00 82.12 303 THR A C 1
ATOM 2530 O O . THR A 1 303 ? -8.535 18.550 3.049 1.00 82.12 303 THR A O 1
ATOM 2533 N N . GLU A 1 304 ? -10.057 16.962 2.588 1.00 81.44 304 GLU A N 1
ATOM 2534 C CA . GLU A 1 304 ? -11.231 17.836 2.507 1.00 81.44 304 GLU A CA 1
ATOM 2535 C C . GLU A 1 304 ? -11.826 18.136 3.888 1.00 81.44 304 GLU A C 1
ATOM 2537 O O . GLU A 1 304 ? -12.519 19.139 4.051 1.00 81.44 304 GLU A O 1
ATOM 2542 N N . TYR A 1 305 ? -11.520 17.314 4.899 1.00 82.94 305 TYR A N 1
ATOM 2543 C CA . TYR A 1 305 ? -12.003 17.520 6.259 1.00 82.94 305 TYR A CA 1
ATOM 2544 C C . TYR A 1 305 ? -11.488 18.848 6.829 1.00 82.94 305 TYR A C 1
ATOM 2546 O O . TYR A 1 305 ? -10.280 19.056 6.984 1.00 82.94 305 TYR A O 1
ATOM 2554 N N . GLU A 1 306 ? -12.405 19.749 7.192 1.00 81.75 306 GLU A N 1
ATOM 2555 C CA . GLU A 1 306 ? -12.059 21.107 7.630 1.00 81.75 306 GLU A CA 1
ATOM 2556 C C . GLU A 1 306 ? -11.164 21.132 8.873 1.00 81.75 306 GLU A C 1
ATOM 2558 O O . GLU A 1 306 ? -10.309 22.013 9.007 1.00 81.75 306 GLU A O 1
ATOM 2563 N N . GLY A 1 307 ? -11.291 20.130 9.748 1.00 79.12 307 GLY A N 1
ATOM 2564 C CA . GLY A 1 307 ? -10.448 19.985 10.933 1.00 79.12 307 GLY A CA 1
ATOM 2565 C C . GLY A 1 307 ? -8.953 19.833 10.621 1.00 79.12 307 GLY A C 1
ATOM 2566 O O . GLY A 1 307 ? -8.121 20.112 11.485 1.00 79.12 307 GLY A O 1
ATOM 2567 N N . LEU A 1 308 ? -8.582 19.474 9.384 1.00 86.69 308 LEU A N 1
ATOM 2568 C CA . LEU A 1 308 ? -7.184 19.408 8.951 1.00 86.69 308 LEU A CA 1
ATOM 2569 C C . LEU A 1 308 ? -6.577 20.770 8.617 1.00 86.69 308 LEU A C 1
ATOM 2571 O O . LEU A 1 308 ? -5.353 20.890 8.635 1.00 86.69 308 LEU A O 1
ATOM 2575 N N . ARG A 1 309 ? -7.382 21.815 8.373 1.00 84.56 309 ARG A N 1
ATOM 2576 C CA . ARG A 1 309 ? -6.865 23.158 8.037 1.00 84.56 309 ARG A CA 1
ATOM 2577 C C . ARG A 1 309 ? -5.980 23.746 9.139 1.00 84.56 309 ARG A C 1
ATOM 2579 O O . ARG A 1 309 ? -5.120 24.571 8.855 1.00 84.56 309 ARG A O 1
ATOM 2586 N N . LYS A 1 310 ? -6.197 23.328 10.391 1.00 85.25 310 LYS A N 1
ATOM 2587 C CA . LYS A 1 310 ? -5.432 23.769 11.569 1.00 85.25 310 LYS A CA 1
ATOM 2588 C C . LYS A 1 310 ? -4.371 22.760 12.022 1.00 85.25 310 LYS A C 1
ATOM 2590 O O . LYS A 1 310 ? -3.682 23.029 13.004 1.00 85.25 310 LYS A O 1
ATOM 2595 N N . CYS A 1 311 ? -4.252 21.611 11.352 1.00 90.69 311 CYS A N 1
ATOM 2596 C CA . CYS A 1 311 ? -3.245 20.612 11.696 1.00 90.69 311 CYS A CA 1
ATOM 2597 C C . CYS A 1 311 ? -1.847 21.189 11.460 1.00 90.69 311 CYS A C 1
ATOM 2599 O O . CYS A 1 311 ? -1.587 21.823 10.438 1.00 90.69 311 CYS A O 1
ATOM 2601 N N . SER A 1 312 ? -0.936 20.941 12.400 1.00 92.94 312 SER A N 1
ATOM 2602 C CA . SER A 1 312 ? 0.459 21.379 12.299 1.00 92.94 312 SER A CA 1
ATOM 2603 C C . SER A 1 312 ? 1.224 20.752 11.126 1.00 92.94 312 SER A C 1
ATOM 2605 O O . SER A 1 312 ? 2.250 21.287 10.713 1.00 92.94 312 SER A O 1
ATOM 2607 N N . ILE A 1 313 ? 0.719 19.645 10.570 1.00 92.38 313 ILE A N 1
ATOM 2608 C CA . ILE A 1 313 ? 1.352 18.888 9.489 1.00 92.38 313 ILE A CA 1
ATOM 2609 C C . ILE A 1 313 ? 0.527 19.032 8.203 1.00 92.38 313 ILE A C 1
ATOM 2611 O O . ILE A 1 313 ? -0.469 18.322 8.025 1.00 92.38 313 ILE A O 1
ATOM 2615 N N . PRO A 1 314 ? 0.933 19.910 7.269 1.00 86.69 314 PRO A N 1
ATOM 2616 C CA . PRO A 1 314 ? 0.183 20.131 6.043 1.00 86.69 314 PRO A CA 1
ATOM 2617 C C . PRO A 1 314 ? 0.301 18.937 5.080 1.00 86.69 314 PRO A C 1
ATOM 2619 O O . PRO A 1 314 ? 1.336 18.252 5.046 1.00 86.69 314 PRO A O 1
ATOM 2622 N N . PRO A 1 315 ? -0.730 18.694 4.250 1.00 80.88 315 PRO A N 1
ATOM 2623 C CA . PRO A 1 315 ? -0.688 17.626 3.254 1.00 80.88 315 PRO A CA 1
ATOM 2624 C C . PRO A 1 315 ? 0.293 17.953 2.124 1.00 80.88 315 PRO A C 1
ATOM 2626 O O . PRO A 1 315 ? 0.912 17.055 1.556 1.00 80.88 315 PRO A O 1
ATOM 2629 N N . GLN A 1 316 ? 0.455 19.241 1.816 1.00 84.31 316 GLN A N 1
ATOM 2630 C CA . GLN A 1 316 ? 1.359 19.733 0.786 1.00 84.31 316 GLN A CA 1
ATOM 2631 C C . GLN A 1 316 ? 2.787 19.846 1.327 1.00 84.31 316 GLN A C 1
ATOM 2633 O O . GLN A 1 316 ? 3.010 20.253 2.465 1.00 84.31 316 GLN A O 1
ATOM 2638 N N . LEU A 1 317 ? 3.746 19.477 0.485 1.00 85.75 317 LEU A N 1
ATOM 2639 C CA . LEU A 1 317 ? 5.178 19.559 0.744 1.00 85.75 317 LEU A CA 1
ATOM 2640 C C . LEU A 1 317 ? 5.829 20.230 -0.458 1.00 85.75 317 LEU A C 1
ATOM 2642 O O . LEU A 1 317 ? 5.463 19.904 -1.597 1.00 85.75 317 LEU A O 1
ATOM 2646 N N . SER A 1 318 ? 6.798 21.110 -0.205 1.00 85.56 318 SER A N 1
ATOM 2647 C CA . SER A 1 318 ? 7.631 21.652 -1.278 1.00 85.56 318 SER A CA 1
ATOM 2648 C C . SER A 1 318 ? 8.458 20.535 -1.935 1.00 85.56 318 SER A C 1
ATOM 2650 O O . SER A 1 318 ? 8.693 19.495 -1.305 1.00 85.56 318 SER A O 1
ATOM 2652 N N . PRO A 1 319 ? 8.920 20.715 -3.186 1.00 83.44 319 PRO A N 1
ATOM 2653 C CA . PRO A 1 319 ? 9.797 19.746 -3.845 1.00 83.44 319 PRO A CA 1
ATOM 2654 C C . PRO A 1 319 ? 11.020 19.359 -2.996 1.00 83.44 319 PRO A C 1
ATOM 2656 O O . PRO A 1 319 ? 11.264 18.172 -2.795 1.00 83.44 319 PRO A O 1
ATOM 2659 N N . ASP A 1 320 ? 11.710 20.330 -2.394 1.00 84.06 320 ASP A N 1
ATOM 2660 C CA . ASP A 1 320 ? 12.902 20.071 -1.572 1.00 84.06 320 ASP A CA 1
ATOM 2661 C C . ASP A 1 320 ? 12.582 19.276 -0.305 1.00 84.06 320 ASP A C 1
ATOM 2663 O O . ASP A 1 320 ? 13.309 18.353 0.069 1.00 84.06 320 ASP A O 1
ATOM 2667 N N . GLN A 1 321 ? 11.458 19.591 0.350 1.00 88.19 321 GLN A N 1
ATOM 2668 C CA . GLN A 1 321 ? 10.990 18.828 1.505 1.00 88.19 321 GLN A CA 1
ATOM 2669 C C . GLN A 1 321 ? 10.671 17.384 1.110 1.00 88.19 321 GLN A C 1
ATOM 2671 O O . GLN A 1 321 ? 11.039 16.463 1.837 1.00 88.19 321 GLN A O 1
ATOM 2676 N N . ARG A 1 322 ? 10.024 17.173 -0.045 1.00 88.94 322 ARG A N 1
ATOM 2677 C CA . ARG A 1 322 ? 9.731 15.827 -0.562 1.00 88.94 322 ARG A CA 1
ATOM 2678 C C . ARG A 1 322 ? 11.011 15.045 -0.802 1.00 88.94 322 ARG A C 1
ATOM 2680 O O . ARG A 1 322 ? 11.117 13.939 -0.288 1.00 88.94 322 ARG A O 1
ATOM 2687 N N . VAL A 1 323 ? 11.976 15.622 -1.518 1.00 89.44 323 VAL A N 1
ATOM 2688 C CA . VAL A 1 323 ? 13.270 14.982 -1.796 1.00 89.44 323 VAL A CA 1
ATOM 2689 C C . VAL A 1 323 ? 13.974 14.612 -0.495 1.00 89.44 323 VAL A C 1
ATOM 2691 O O . VAL A 1 323 ? 14.366 13.462 -0.327 1.00 89.44 323 VAL A O 1
ATOM 2694 N N . LYS A 1 324 ? 14.066 15.541 0.464 1.00 89.81 324 LYS A N 1
ATOM 2695 C CA . LYS A 1 324 ? 14.716 15.291 1.758 1.00 89.81 324 LYS A CA 1
ATOM 2696 C C . LYS A 1 324 ? 14.072 14.127 2.519 1.00 89.81 324 LYS A C 1
ATOM 2698 O O . LYS A 1 324 ? 14.778 13.269 3.044 1.00 89.81 324 LYS A O 1
ATOM 2703 N N . ILE A 1 325 ? 12.741 14.097 2.579 1.00 91.44 325 ILE A N 1
ATOM 2704 C CA . ILE A 1 325 ? 11.996 13.029 3.257 1.00 91.44 325 ILE A CA 1
ATOM 2705 C C . ILE A 1 325 ? 12.189 11.699 2.515 1.00 91.44 325 ILE A C 1
ATOM 2707 O O . ILE A 1 325 ? 12.479 10.688 3.149 1.00 91.44 325 ILE A O 1
ATOM 2711 N N . ILE A 1 326 ? 12.079 11.691 1.184 1.00 93.62 326 ILE A N 1
ATOM 2712 C CA . ILE A 1 326 ? 12.268 10.490 0.358 1.00 93.62 326 ILE A CA 1
ATOM 2713 C C . ILE A 1 326 ? 13.676 9.917 0.529 1.00 93.62 326 ILE A C 1
ATOM 2715 O O . ILE A 1 326 ? 13.805 8.721 0.773 1.00 93.62 326 ILE A O 1
ATOM 2719 N N . SER A 1 327 ? 14.719 10.747 0.482 1.00 91.31 327 SER A N 1
ATOM 2720 C CA . SER A 1 327 ? 16.099 10.305 0.711 1.00 91.31 327 SER A CA 1
ATOM 2721 C C . SER A 1 327 ? 16.273 9.625 2.073 1.00 91.31 327 SER A C 1
ATOM 2723 O O . SER A 1 327 ? 16.976 8.620 2.171 1.00 91.31 327 SER A O 1
ATOM 2725 N N . SER A 1 328 ? 15.575 10.100 3.114 1.00 89.81 328 SER A N 1
ATOM 2726 C CA . SER A 1 328 ? 15.561 9.432 4.423 1.00 89.81 328 SER A CA 1
ATOM 2727 C C . SER A 1 328 ? 14.945 8.031 4.361 1.00 89.81 328 SER A C 1
ATOM 2729 O O . SER A 1 328 ? 15.486 7.115 4.972 1.00 89.81 328 SER A O 1
ATOM 2731 N N . PHE A 1 329 ? 13.846 7.841 3.623 1.00 90.75 329 PHE A N 1
ATOM 2732 C CA . PHE A 1 329 ? 13.246 6.515 3.424 1.00 90.75 329 PHE A CA 1
ATOM 2733 C C . PHE A 1 329 ? 14.149 5.590 2.605 1.00 90.75 329 PHE A C 1
ATOM 2735 O O . PHE A 1 329 ? 14.246 4.405 2.911 1.00 90.75 329 PHE A O 1
ATOM 2742 N N . ILE A 1 330 ? 14.836 6.119 1.591 1.00 92.81 330 ILE A N 1
ATOM 2743 C CA . ILE A 1 330 ? 15.764 5.338 0.764 1.00 92.81 330 ILE A CA 1
ATOM 2744 C C . ILE A 1 330 ? 16.934 4.805 1.604 1.00 92.81 330 ILE A C 1
ATOM 2746 O O . ILE A 1 330 ? 17.354 3.670 1.404 1.00 92.81 330 ILE A O 1
ATOM 2750 N N . ASN A 1 331 ? 17.424 5.557 2.593 1.00 91.81 331 ASN A N 1
ATOM 2751 C CA . ASN A 1 331 ? 18.499 5.080 3.476 1.00 91.81 331 ASN A CA 1
ATOM 2752 C C . ASN A 1 331 ? 18.117 3.816 4.273 1.00 91.81 331 ASN A C 1
ATOM 2754 O O . ASN A 1 331 ? 18.966 2.961 4.540 1.00 91.81 331 ASN A O 1
ATOM 2758 N N . GLU A 1 332 ? 16.835 3.661 4.613 1.00 92.06 332 GLU A N 1
ATOM 2759 C CA . GLU A 1 332 ? 16.310 2.477 5.311 1.00 92.06 332 GLU A CA 1
ATOM 2760 C C . GLU A 1 332 ? 16.277 1.229 4.401 1.00 92.06 332 GLU A C 1
ATOM 2762 O O . GLU A 1 332 ? 16.182 0.100 4.886 1.00 92.06 332 GLU A O 1
ATOM 2767 N N . LEU A 1 333 ? 16.424 1.409 3.081 1.00 91.69 333 LEU A N 1
ATOM 2768 C CA . LEU A 1 333 ? 16.484 0.345 2.070 1.00 91.69 333 LEU A CA 1
ATOM 2769 C C . LEU A 1 333 ? 17.908 -0.164 1.791 1.00 91.69 333 LEU A C 1
ATOM 2771 O O . LEU A 1 333 ? 18.140 -0.862 0.806 1.00 91.69 333 LEU A O 1
ATOM 2775 N N . SER A 1 334 ? 18.871 0.144 2.657 1.00 90.25 334 SER A N 1
ATOM 2776 C CA . SER A 1 334 ? 20.220 -0.420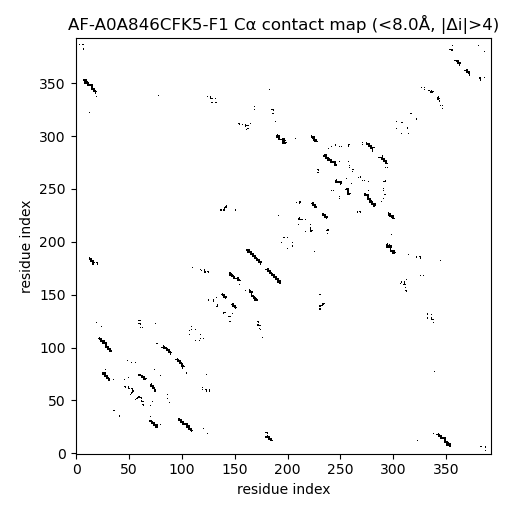 2.563 1.00 90.25 334 SER A CA 1
ATOM 2777 C C . SER A 1 334 ? 20.237 -1.943 2.784 1.00 90.25 334 SER A C 1
ATOM 2779 O O . SER A 1 334 ? 19.455 -2.504 3.565 1.00 90.25 334 SER A O 1
ATOM 2781 N N . GLY A 1 335 ? 21.150 -2.627 2.085 1.00 89.50 335 GLY A N 1
ATOM 2782 C CA . GLY A 1 335 ? 21.320 -4.082 2.173 1.00 89.50 335 GLY A CA 1
ATOM 2783 C C . GLY A 1 335 ? 20.187 -4.886 1.529 1.00 89.50 335 GLY A C 1
ATOM 2784 O O . GLY A 1 335 ? 19.915 -6.003 1.957 1.00 89.50 335 GLY A O 1
ATOM 2785 N N . VAL A 1 336 ? 19.480 -4.306 0.556 1.00 91.25 336 VAL A N 1
ATOM 2786 C CA . VAL A 1 336 ? 18.525 -5.043 -0.276 1.00 91.25 336 VAL A CA 1
ATOM 2787 C C . VAL A 1 336 ? 19.288 -5.857 -1.316 1.00 91.25 336 VAL A C 1
ATOM 2789 O O . VAL A 1 336 ? 20.226 -5.364 -1.938 1.00 91.25 336 VAL A O 1
ATOM 2792 N N . GLU A 1 337 ? 18.852 -7.095 -1.526 1.00 86.81 337 GLU A N 1
ATOM 2793 C CA . GLU A 1 337 ? 19.417 -7.991 -2.528 1.00 86.81 337 GLU A CA 1
ATOM 2794 C C . GLU A 1 337 ? 18.335 -8.508 -3.476 1.00 86.81 337 GLU A C 1
ATOM 2796 O O . GLU A 1 337 ? 17.188 -8.742 -3.087 1.00 86.81 337 GLU A O 1
ATOM 2801 N N . TYR A 1 338 ? 18.717 -8.727 -4.729 1.00 84.31 338 TYR A N 1
ATOM 2802 C CA . TYR A 1 338 ? 17.905 -9.393 -5.736 1.00 84.31 338 TYR A CA 1
ATOM 2803 C C . TYR A 1 338 ? 18.738 -10.508 -6.367 1.00 84.31 338 TYR A C 1
ATOM 2805 O O . TYR A 1 338 ? 19.801 -10.256 -6.928 1.00 84.31 338 TYR A O 1
ATOM 2813 N N . GLU A 1 339 ? 18.269 -11.754 -6.242 1.00 77.56 339 GLU A N 1
ATOM 2814 C CA . GLU A 1 339 ? 18.996 -12.952 -6.693 1.00 77.56 339 GLU A CA 1
ATOM 2815 C C . GLU A 1 339 ? 20.448 -13.022 -6.173 1.00 77.56 339 GLU A C 1
ATOM 2817 O O . GLU A 1 339 ? 21.387 -13.271 -6.929 1.00 77.56 339 GLU A O 1
ATOM 2822 N N . ASN A 1 340 ? 20.629 -12.788 -4.867 1.00 79.19 340 ASN A N 1
ATOM 2823 C CA . ASN A 1 340 ? 21.927 -12.783 -4.173 1.00 79.19 340 ASN A CA 1
ATOM 2824 C C . ASN A 1 340 ? 22.923 -11.730 -4.693 1.00 79.19 340 ASN A C 1
ATOM 2826 O O . ASN A 1 340 ? 24.130 -11.853 -4.481 1.00 79.19 340 ASN A O 1
ATOM 2830 N N . LYS A 1 341 ? 22.438 -10.705 -5.403 1.00 85.62 341 LYS A N 1
ATOM 2831 C CA . LYS A 1 341 ? 23.229 -9.536 -5.790 1.00 85.62 341 LYS A CA 1
ATOM 2832 C C . LYS A 1 341 ? 22.735 -8.303 -5.039 1.00 85.62 341 LYS A C 1
ATOM 2834 O O . LYS A 1 341 ? 21.519 -8.125 -4.932 1.00 85.62 341 LYS A O 1
ATOM 2839 N N . PRO A 1 342 ? 23.643 -7.447 -4.542 1.00 90.88 342 PRO A N 1
ATOM 2840 C CA . PRO A 1 342 ? 23.255 -6.208 -3.889 1.00 90.88 342 PRO A CA 1
ATOM 2841 C C . PRO A 1 342 ? 22.556 -5.288 -4.888 1.00 90.88 342 PRO A C 1
ATOM 2843 O O . PRO A 1 342 ? 23.006 -5.133 -6.023 1.00 90.88 342 PRO A O 1
ATOM 2846 N N . VAL A 1 343 ? 21.469 -4.668 -4.440 1.00 92.88 343 VAL A N 1
ATOM 2847 C CA . VAL A 1 343 ? 20.731 -3.658 -5.194 1.00 92.88 343 VAL A CA 1
ATOM 2848 C C . VAL A 1 343 ? 20.905 -2.318 -4.498 1.00 92.88 343 VAL A C 1
ATOM 2850 O O . VAL A 1 343 ? 20.660 -2.195 -3.296 1.00 92.88 343 VAL A O 1
ATOM 2853 N N . GLU A 1 344 ? 21.322 -1.307 -5.251 1.00 94.06 344 GLU A N 1
ATOM 2854 C CA . GLU A 1 344 ? 21.593 0.029 -4.724 1.00 94.06 344 GLU A CA 1
ATOM 2855 C C . GLU A 1 344 ? 20.627 1.048 -5.331 1.00 94.06 344 GLU A C 1
ATOM 2857 O O . GLU A 1 344 ? 20.458 1.112 -6.546 1.00 94.06 344 GLU A O 1
ATOM 2862 N N . ILE A 1 345 ? 20.026 1.884 -4.484 1.00 95.44 345 ILE A N 1
ATOM 2863 C CA . ILE A 1 345 ? 19.286 3.068 -4.924 1.00 95.44 345 ILE A CA 1
ATOM 2864 C C . ILE A 1 345 ? 20.217 4.270 -4.770 1.00 95.44 345 ILE A C 1
ATOM 2866 O O . ILE A 1 345 ? 20.604 4.618 -3.649 1.00 95.44 345 ILE A O 1
ATOM 2870 N N . LYS A 1 346 ? 20.577 4.923 -5.877 1.00 94.12 346 LYS A N 1
ATOM 2871 C CA . LYS A 1 346 ? 21.377 6.153 -5.821 1.00 94.12 346 LYS A CA 1
ATOM 2872 C C . LYS A 1 346 ? 20.567 7.280 -5.196 1.00 94.12 346 LYS A C 1
ATOM 2874 O O . LYS A 1 346 ? 19.384 7.419 -5.456 1.00 94.12 346 LYS A O 1
ATOM 2879 N N . GLN A 1 347 ? 21.218 8.108 -4.382 1.00 89.62 347 GLN A N 1
ATOM 2880 C CA . GLN A 1 347 ? 20.571 9.253 -3.725 1.00 89.62 347 GLN A CA 1
ATOM 2881 C C . GLN A 1 347 ? 20.344 10.437 -4.668 1.00 89.62 347 GLN A C 1
ATOM 2883 O O . GLN A 1 347 ? 19.477 11.276 -4.421 1.00 89.62 347 GLN A O 1
ATOM 2888 N N . GLU A 1 348 ? 21.123 10.514 -5.744 1.00 89.12 348 GLU A N 1
ATOM 2889 C CA . GLU A 1 348 ? 20.899 11.489 -6.799 1.00 89.12 348 GLU A CA 1
ATOM 2890 C C . GLU A 1 348 ? 19.644 11.106 -7.582 1.00 89.12 348 GLU A C 1
ATOM 2892 O O . GLU A 1 348 ? 19.551 10.012 -8.131 1.00 89.12 348 GLU A O 1
ATOM 2897 N N . TYR A 1 349 ? 18.662 12.001 -7.601 1.00 87.81 349 TYR A N 1
ATOM 2898 C CA . TYR A 1 349 ? 17.420 11.799 -8.334 1.00 87.81 349 TYR A CA 1
ATOM 2899 C C . TYR A 1 349 ? 17.524 12.358 -9.751 1.00 87.81 349 TYR A C 1
ATOM 2901 O O . TYR A 1 349 ? 18.271 13.301 -10.020 1.00 87.81 349 TYR A O 1
ATOM 2909 N N . PHE A 1 350 ? 16.721 11.799 -10.650 1.00 86.69 350 PHE A N 1
ATOM 2910 C CA . PHE A 1 350 ? 16.648 12.204 -12.042 1.00 86.69 350 PHE A CA 1
ATOM 2911 C C . PHE A 1 350 ? 16.262 13.682 -12.168 1.00 86.69 350 PHE A C 1
ATOM 2913 O O . PHE A 1 350 ? 15.185 14.109 -11.735 1.00 86.69 350 PHE A O 1
ATOM 2920 N N . LYS A 1 351 ? 17.139 14.455 -12.811 1.00 83.06 351 LYS A N 1
ATOM 2921 C CA . LYS A 1 351 ? 16.930 15.862 -13.153 1.00 83.06 351 LYS A CA 1
ATOM 2922 C C . LYS A 1 351 ? 17.011 16.021 -14.660 1.00 83.06 351 LYS A C 1
ATOM 2924 O O . LYS A 1 351 ? 17.970 15.581 -15.284 1.00 83.06 351 LYS A O 1
ATOM 2929 N N . ARG A 1 352 ? 16.036 16.716 -15.238 1.00 76.00 352 ARG A N 1
ATOM 2930 C CA . ARG A 1 352 ? 16.055 17.102 -16.652 1.00 76.00 352 ARG A CA 1
ATOM 2931 C C . ARG A 1 352 ? 15.795 18.589 -16.782 1.00 76.00 352 ARG A C 1
ATOM 2933 O O . ARG A 1 352 ? 15.038 19.152 -15.994 1.00 76.00 352 ARG A O 1
ATOM 2940 N N . GLU A 1 353 ? 16.420 19.225 -17.766 1.00 74.31 353 GLU A N 1
ATOM 2941 C CA . GLU A 1 353 ? 16.111 20.617 -18.077 1.00 74.31 353 GLU A CA 1
ATOM 2942 C C . GLU A 1 353 ? 14.616 20.752 -18.401 1.00 74.31 353 GLU A C 1
ATOM 2944 O O . GLU A 1 353 ? 14.052 19.966 -19.169 1.00 74.31 353 GLU A O 1
ATOM 2949 N N . ARG A 1 354 ? 13.956 21.723 -17.771 1.00 70.31 354 ARG A N 1
ATOM 2950 C CA . ARG A 1 354 ? 12.530 21.961 -17.961 1.00 70.31 354 ARG A CA 1
ATOM 2951 C C . ARG A 1 354 ? 12.275 22.574 -19.329 1.00 70.31 354 ARG A C 1
ATOM 2953 O O . ARG A 1 354 ? 12.978 23.484 -19.762 1.00 70.31 354 ARG A O 1
ATOM 2960 N N . THR A 1 355 ? 11.198 22.149 -19.970 1.00 69.88 355 THR A N 1
ATOM 2961 C CA . THR A 1 355 ? 10.607 22.902 -21.076 1.00 69.88 355 THR A CA 1
ATOM 2962 C C . THR A 1 355 ? 9.492 23.766 -20.506 1.00 69.88 355 THR A C 1
ATOM 2964 O O . THR A 1 355 ? 8.592 23.254 -19.841 1.00 69.88 355 THR A O 1
ATOM 2967 N N . VAL A 1 356 ? 9.563 25.077 -20.727 1.00 67.38 356 VAL A N 1
ATOM 2968 C CA . VAL A 1 356 ? 8.510 26.003 -20.303 1.00 67.38 356 VAL A CA 1
ATOM 2969 C C . VAL A 1 356 ? 7.551 26.200 -21.466 1.00 67.38 356 VAL A C 1
ATOM 2971 O O . VAL A 1 356 ? 7.959 26.621 -22.547 1.00 67.38 356 VAL A O 1
ATOM 2974 N N . PHE A 1 357 ? 6.274 25.910 -21.238 1.00 68.81 357 PHE A N 1
ATOM 2975 C CA . PHE A 1 357 ? 5.226 26.304 -22.168 1.00 68.81 357 PHE A CA 1
ATOM 2976 C C . PHE A 1 357 ? 4.945 27.793 -21.988 1.00 68.81 357 PHE A C 1
ATOM 2978 O O . PHE A 1 357 ? 4.631 28.246 -20.888 1.00 68.81 357 PHE A O 1
ATOM 2985 N N . ILE A 1 358 ? 5.064 28.550 -23.074 1.00 69.06 358 ILE A N 1
ATOM 2986 C CA . ILE A 1 358 ? 4.627 29.944 -23.120 1.00 69.06 358 ILE A CA 1
ATOM 2987 C C . ILE A 1 358 ? 3.094 29.920 -23.045 1.00 69.06 358 ILE A C 1
ATOM 2989 O O . ILE A 1 358 ? 2.482 29.248 -23.882 1.00 69.06 358 ILE A O 1
ATOM 2993 N N . PRO A 1 359 ? 2.458 30.602 -22.072 1.00 69.50 359 PRO A N 1
ATOM 2994 C CA . PRO A 1 359 ? 1.008 30.724 -22.068 1.00 69.50 359 PRO A CA 1
ATOM 2995 C C . PRO A 1 359 ? 0.528 31.307 -23.406 1.00 69.50 359 PRO A C 1
ATOM 2997 O O . PRO A 1 359 ? 1.187 32.201 -23.945 1.00 69.50 359 PRO A O 1
ATOM 3000 N N . PRO A 1 360 ? -0.580 30.809 -23.977 1.00 73.88 360 PRO A N 1
ATOM 3001 C CA . PRO A 1 360 ? -1.126 31.390 -25.194 1.00 73.88 360 PRO A CA 1
ATOM 3002 C C . PRO A 1 360 ? -1.630 32.813 -24.923 1.00 73.88 360 PRO A C 1
ATOM 3004 O O . PRO A 1 360 ? -1.979 33.156 -23.791 1.00 73.88 360 PRO A O 1
ATOM 3007 N N . ASN A 1 361 ? -1.707 33.631 -25.972 1.00 77.19 361 ASN A N 1
ATOM 3008 C CA . ASN A 1 361 ? -2.406 34.911 -25.890 1.00 77.19 361 ASN A CA 1
ATOM 3009 C C . ASN A 1 361 ? -3.894 34.655 -25.628 1.00 77.19 361 ASN A C 1
ATOM 3011 O O . ASN A 1 361 ? -4.476 33.737 -26.209 1.00 77.19 361 ASN A O 1
ATOM 3015 N N . LEU A 1 362 ? -4.497 35.467 -24.764 1.00 79.62 362 LEU A N 1
ATOM 3016 C CA . LEU A 1 362 ? -5.921 35.375 -24.457 1.00 79.62 362 LEU A CA 1
ATOM 3017 C C . LEU A 1 362 ? -6.670 36.450 -25.235 1.00 79.62 362 LEU A C 1
ATOM 3019 O O . LEU A 1 362 ? -6.313 37.620 -25.160 1.00 79.62 362 LEU A O 1
ATOM 3023 N N . GLU A 1 363 ? -7.702 36.058 -25.971 1.00 82.88 363 GLU A N 1
ATOM 3024 C CA . GLU A 1 363 ? -8.601 36.987 -26.654 1.00 82.88 363 GLU A CA 1
ATOM 3025 C C . GLU A 1 363 ? -9.849 37.209 -25.796 1.00 82.88 363 GLU A C 1
ATOM 3027 O O . GLU A 1 363 ? -10.531 36.255 -25.412 1.00 82.88 363 GLU A O 1
ATOM 3032 N N . TYR A 1 364 ? -10.151 38.464 -25.477 1.00 79.12 364 TYR A N 1
ATOM 3033 C CA . TYR A 1 364 ? -11.424 38.832 -24.864 1.00 79.12 364 TYR A CA 1
ATOM 3034 C C . TYR A 1 364 ? -12.529 38.902 -25.922 1.00 79.12 364 TYR A C 1
ATOM 3036 O O . TYR A 1 364 ? -12.264 39.129 -27.097 1.00 79.12 364 TYR A O 1
ATOM 3044 N N . GLY A 1 365 ? -13.796 38.779 -25.510 1.00 69.19 365 GLY A N 1
ATOM 3045 C CA . GLY A 1 365 ? -14.954 38.794 -26.422 1.00 69.19 365 GLY A CA 1
ATOM 3046 C C . GLY A 1 365 ? -15.123 40.064 -27.279 1.00 69.19 365 GLY A C 1
ATOM 3047 O O . GLY A 1 365 ? -15.983 40.089 -28.152 1.00 69.19 365 GLY A O 1
ATOM 3048 N N . SER A 1 366 ? -14.319 41.104 -27.041 1.00 76.75 366 SER A N 1
ATOM 3049 C CA . SER A 1 366 ? -14.199 42.326 -27.848 1.00 76.75 366 SER A CA 1
ATOM 3050 C C . SER A 1 366 ? -13.119 42.261 -28.945 1.00 76.75 366 SER A C 1
ATOM 3052 O O . SER A 1 366 ? -12.947 43.242 -29.665 1.00 76.75 366 SER A O 1
ATOM 3054 N N . GLY A 1 367 ? -12.380 41.152 -29.072 1.00 72.75 367 GLY A N 1
ATOM 3055 C CA . GLY A 1 367 ? -11.234 41.007 -29.981 1.00 72.75 367 GLY A CA 1
ATOM 3056 C C . GLY A 1 367 ? -9.912 41.561 -29.431 1.00 72.75 367 GLY A C 1
ATOM 3057 O O . GLY A 1 367 ? -8.915 41.627 -30.148 1.00 72.75 367 GLY A O 1
ATOM 3058 N N . GLU A 1 368 ? -9.883 41.986 -28.164 1.00 77.31 368 GLU A N 1
ATOM 3059 C CA . GLU A 1 368 ? -8.665 42.469 -27.511 1.00 77.31 368 GLU A CA 1
ATOM 3060 C C . GLU A 1 368 ? -7.779 41.291 -27.084 1.00 77.31 368 GLU A C 1
ATOM 3062 O O . GLU A 1 368 ? -8.221 40.402 -26.353 1.00 77.31 368 GLU A O 1
ATOM 3067 N N . LEU A 1 369 ? -6.520 41.289 -27.534 1.00 75.62 369 LEU A N 1
ATOM 3068 C CA . LEU A 1 369 ? -5.540 40.249 -27.221 1.00 75.62 369 LEU A CA 1
ATOM 3069 C C . LEU A 1 369 ? -4.675 40.653 -26.024 1.00 75.62 369 LEU A C 1
ATOM 3071 O O . LEU A 1 369 ? -3.831 41.544 -26.125 1.00 75.62 369 LEU A O 1
ATOM 3075 N N . LEU A 1 370 ? -4.801 39.923 -24.919 1.00 73.25 370 LEU A N 1
ATOM 3076 C CA . LEU A 1 370 ? -3.839 39.952 -23.829 1.00 73.25 370 LEU A CA 1
ATOM 3077 C C . LEU A 1 370 ? -2.651 39.058 -24.187 1.00 73.25 370 LEU A C 1
ATOM 3079 O O . LEU A 1 370 ? -2.747 37.826 -24.189 1.00 73.25 370 LEU A O 1
ATOM 3083 N N . GLN A 1 371 ? -1.519 39.685 -24.501 1.00 68.81 371 GLN A N 1
ATOM 3084 C CA . GLN A 1 371 ? -0.276 38.965 -24.750 1.00 68.81 371 GLN A CA 1
ATOM 3085 C C . GLN A 1 371 ? 0.280 38.381 -23.452 1.00 68.81 371 GLN A C 1
ATOM 3087 O O . GLN A 1 371 ? 0.380 39.083 -22.447 1.00 68.81 371 GLN A O 1
ATOM 3092 N N . ALA A 1 372 ? 0.711 37.117 -23.486 1.00 63.19 372 ALA A N 1
ATOM 3093 C CA . ALA A 1 372 ? 1.307 36.464 -22.317 1.00 63.19 372 ALA A CA 1
ATOM 3094 C C . ALA A 1 372 ? 2.594 37.159 -21.834 1.00 63.19 372 ALA A C 1
ATOM 3096 O O . ALA A 1 372 ? 2.893 37.152 -20.642 1.00 63.19 372 ALA A O 1
ATOM 3097 N N . PHE A 1 373 ? 3.335 37.792 -22.754 1.00 64.31 373 PHE A N 1
ATOM 3098 C CA . PHE A 1 373 ? 4.496 38.630 -22.454 1.00 64.31 373 PHE A CA 1
ATOM 3099 C C . PHE A 1 373 ? 4.459 39.883 -23.336 1.00 64.31 373 PHE A C 1
ATOM 3101 O O . PHE A 1 373 ? 4.748 39.772 -24.527 1.00 64.31 373 PHE A O 1
ATOM 3108 N N . PRO A 1 374 ? 4.169 41.074 -22.789 1.00 55.53 374 PRO A N 1
ATOM 3109 C CA . PRO A 1 374 ? 3.898 42.275 -23.588 1.00 55.53 374 PRO A CA 1
ATOM 3110 C C . PRO A 1 374 ? 5.079 42.802 -24.435 1.00 55.53 374 PRO A C 1
ATOM 3112 O O . PRO A 1 374 ? 4.892 43.746 -25.190 1.00 55.53 374 PRO A O 1
ATOM 3115 N N . ASN A 1 375 ? 6.282 42.208 -24.346 1.00 54.84 375 ASN A N 1
ATOM 3116 C CA . ASN A 1 375 ? 7.522 42.734 -24.943 1.00 54.84 375 ASN A CA 1
ATOM 3117 C C . ASN A 1 375 ? 8.411 41.682 -25.665 1.00 54.84 375 ASN A C 1
ATOM 3119 O O . ASN A 1 375 ? 9.638 41.745 -25.549 1.00 54.84 375 ASN A O 1
ATOM 3123 N N . SER A 1 376 ? 7.888 40.678 -26.388 1.00 50.69 376 SER A N 1
ATOM 3124 C CA . SER A 1 376 ? 8.784 39.795 -27.178 1.00 50.69 376 SER A CA 1
ATOM 3125 C C . SER A 1 376 ? 8.242 39.270 -28.506 1.00 50.69 376 SER A C 1
ATOM 3127 O O . SER A 1 376 ? 7.272 38.526 -28.525 1.00 50.69 376 SER A O 1
ATOM 3129 N N . ASN A 1 377 ? 8.986 39.554 -29.584 1.00 49.62 377 ASN A N 1
ATOM 3130 C CA . ASN A 1 377 ? 8.720 39.121 -30.965 1.00 49.62 377 ASN A CA 1
ATOM 3131 C C . ASN A 1 377 ? 9.440 37.820 -31.393 1.00 49.62 377 ASN A C 1
ATOM 3133 O O . ASN A 1 377 ? 9.420 37.490 -32.573 1.00 49.62 377 ASN A O 1
ATOM 3137 N N . ASN A 1 378 ? 10.082 37.073 -30.485 1.00 49.69 378 ASN A N 1
ATOM 3138 C CA . ASN A 1 378 ? 10.835 35.860 -30.843 1.00 49.69 378 ASN A CA 1
ATOM 3139 C C . ASN A 1 378 ? 10.296 34.622 -30.118 1.00 49.69 378 ASN A C 1
ATOM 3141 O O . ASN A 1 378 ? 10.483 34.466 -28.912 1.00 49.69 378 ASN A O 1
ATOM 3145 N N . PHE A 1 379 ? 9.671 33.724 -30.882 1.00 51.59 379 PHE A N 1
ATOM 3146 C CA . PHE A 1 379 ? 9.067 32.475 -30.412 1.00 51.59 379 PHE A CA 1
ATOM 3147 C C . PHE A 1 379 ? 9.993 31.272 -30.607 1.00 51.59 379 PHE A C 1
ATOM 3149 O O . PHE A 1 379 ? 9.640 30.319 -31.284 1.00 51.59 379 PHE A O 1
ATOM 3156 N N . HIS A 1 380 ? 11.172 31.295 -29.993 1.00 46.59 380 HIS A N 1
ATOM 3157 C CA . HIS A 1 380 ? 11.930 30.076 -29.699 1.00 46.59 380 HIS A CA 1
ATOM 3158 C C . HIS A 1 380 ? 12.699 30.327 -28.404 1.00 46.59 380 HIS A C 1
ATOM 3160 O O . HIS A 1 380 ? 13.752 30.961 -28.418 1.00 46.59 380 HIS A O 1
ATOM 3166 N N . THR A 1 381 ? 12.157 29.902 -27.263 1.00 50.94 381 THR A N 1
ATOM 3167 C CA . THR A 1 381 ? 12.765 30.191 -25.959 1.00 50.94 381 THR A CA 1
ATOM 3168 C C . THR A 1 381 ? 13.009 28.915 -25.167 1.00 50.94 381 THR A C 1
ATOM 3170 O O . THR A 1 381 ? 12.097 28.178 -24.805 1.00 50.94 381 THR A O 1
ATOM 3173 N N . THR A 1 382 ? 14.289 28.667 -24.899 1.00 53.41 382 THR A N 1
ATOM 3174 C CA . THR A 1 382 ? 14.780 27.720 -23.896 1.00 53.41 382 THR A CA 1
ATOM 3175 C C . THR A 1 382 ? 14.429 28.208 -22.483 1.00 53.41 382 THR A C 1
ATOM 3177 O O . THR A 1 382 ? 14.132 29.392 -22.286 1.00 53.41 382 THR A O 1
ATOM 3180 N N . SER A 1 383 ? 14.494 27.308 -21.491 1.00 53.53 383 SER A N 1
ATOM 3181 C CA . SER A 1 383 ? 14.224 27.571 -20.060 1.00 53.53 383 SER A CA 1
ATOM 3182 C C . SER A 1 383 ? 14.870 28.874 -19.551 1.00 53.53 383 SER A C 1
ATOM 3184 O O . SER A 1 383 ? 14.271 29.642 -18.804 1.00 53.53 383 SER A O 1
ATOM 3186 N N . LYS A 1 384 ? 16.074 29.166 -20.054 1.00 56.12 384 LYS A N 1
ATOM 3187 C CA . LYS A 1 384 ? 16.926 30.297 -19.693 1.00 56.12 384 LYS A CA 1
ATOM 3188 C C . LYS A 1 384 ? 16.268 31.671 -19.878 1.00 56.12 384 LYS A C 1
ATOM 3190 O O . LYS A 1 384 ? 16.342 32.486 -18.971 1.00 56.12 384 LYS A O 1
ATOM 3195 N N . ILE A 1 385 ? 15.606 31.929 -21.010 1.00 55.84 385 ILE A N 1
ATOM 3196 C CA . ILE A 1 385 ? 15.064 33.269 -21.319 1.00 55.84 385 ILE A CA 1
ATOM 3197 C C . ILE A 1 385 ? 13.797 33.569 -20.507 1.00 55.84 385 ILE A C 1
ATOM 3199 O O . ILE A 1 385 ? 13.554 34.719 -20.148 1.00 55.84 385 ILE A O 1
ATOM 3203 N N . PHE A 1 386 ? 12.988 32.548 -20.212 1.00 58.59 386 PHE A N 1
ATOM 3204 C CA . PHE A 1 386 ? 11.835 32.696 -19.322 1.00 58.59 386 PHE A CA 1
ATOM 3205 C C . PHE A 1 386 ? 12.293 33.001 -17.889 1.00 58.59 386 PHE A C 1
ATOM 3207 O O . PHE A 1 386 ? 11.807 33.950 -17.281 1.00 58.59 386 PHE A O 1
ATOM 3214 N N . ASP A 1 387 ? 13.288 32.268 -17.388 1.00 60.09 387 ASP A N 1
ATOM 3215 C CA . ASP A 1 387 ? 13.794 32.418 -16.018 1.00 60.09 387 ASP A CA 1
ATOM 3216 C C . ASP A 1 387 ? 14.441 33.786 -15.789 1.00 60.09 387 ASP A C 1
ATOM 3218 O O . ASP A 1 387 ? 14.188 34.430 -14.769 1.00 60.09 387 ASP A O 1
ATOM 3222 N N . ASP A 1 388 ? 15.204 34.263 -16.775 1.00 61.19 388 ASP A N 1
ATOM 3223 C CA . ASP A 1 388 ? 15.850 35.577 -16.746 1.00 61.19 388 ASP A CA 1
ATOM 3224 C C . ASP A 1 388 ? 14.821 36.731 -16.785 1.00 61.19 388 ASP A C 1
ATOM 3226 O O . ASP A 1 388 ? 15.121 37.833 -16.331 1.00 61.19 388 ASP A O 1
ATOM 3230 N N . LYS A 1 389 ? 13.603 36.495 -17.300 1.00 58.19 389 LYS A N 1
ATOM 3231 C CA . LYS A 1 389 ? 12.516 37.492 -17.354 1.00 58.19 389 LYS A CA 1
ATOM 3232 C C . LYS A 1 389 ? 11.605 37.457 -16.131 1.00 58.19 389 LYS A C 1
ATOM 3234 O O . LYS A 1 389 ? 11.225 38.513 -15.641 1.00 58.19 389 LYS A O 1
ATOM 3239 N N . VAL A 1 390 ? 11.258 36.269 -15.632 1.00 55.00 390 VAL A N 1
ATOM 3240 C CA . VAL A 1 390 ? 10.400 36.122 -14.443 1.00 55.00 390 VAL A CA 1
ATOM 3241 C C . VAL A 1 390 ? 11.113 36.597 -13.177 1.00 55.00 390 VAL A C 1
ATOM 3243 O O . VAL A 1 390 ? 10.461 37.112 -12.286 1.00 55.00 390 VAL A O 1
ATOM 3246 N N . THR A 1 391 ? 12.442 36.484 -13.104 1.00 50.19 391 THR A N 1
ATOM 3247 C CA . THR A 1 391 ? 13.231 37.014 -11.969 1.00 50.19 391 THR A CA 1
ATOM 3248 C C . THR A 1 391 ? 13.441 38.535 -11.989 1.00 50.19 391 THR A C 1
ATOM 3250 O O . THR A 1 391 ? 13.969 39.077 -11.020 1.00 50.19 391 THR A O 1
ATOM 3253 N N . GLN A 1 392 ? 13.056 39.225 -13.071 1.00 45.62 392 GLN A N 1
ATOM 3254 C CA . GLN A 1 392 ? 13.079 40.694 -13.171 1.00 45.62 392 GLN A CA 1
ATOM 3255 C C . GLN A 1 392 ? 11.756 41.355 -12.751 1.00 45.62 392 GLN A C 1
ATOM 3257 O O . GLN A 1 392 ? 11.717 42.579 -12.620 1.00 45.62 392 GLN A O 1
ATOM 3262 N N . TRP A 1 393 ? 10.697 40.563 -12.577 1.00 40.12 393 TRP A N 1
ATOM 3263 C CA . TRP A 1 393 ? 9.427 40.961 -11.969 1.00 40.12 393 TRP A CA 1
ATOM 3264 C C . TRP A 1 393 ? 9.443 40.589 -10.488 1.00 40.12 393 TRP A C 1
ATOM 3266 O O . TRP A 1 393 ? 8.825 41.340 -9.702 1.00 40.12 393 TRP A O 1
#

Sequence (393 aa):
MNQSTEMRYIGATLYPLLGVEKEVYRFRILKVTEKIPKDNNQSIRLQRWADKLWREELFCPVYPTKRFGYPAFLIPDGNSPEAGKRFEIKDVPDKVYFIEVTEETLDVKIEDAIGKERELVCRMLERPFTDKFKTLDDKFWRSNWTLFFNQIPENEGVNKDIVNAYRGFKFGVVYLEGDGFYFAADIRTRYVGKKSLADYTDNEKNEILQEHTDLTINDEKRAFFLRDNGTKKIPCRYVGTTGKTIDKYSVKDLGKTVYEYYRQNYPQLKISPHEEAVFVKDRLEKDKFIAVPISRLFPIFTTEYEGLRKCSIPPQLSPDQRVKIISSFINELSGVEYENKPVEIKQEYFKRERTVFIPPNLEYGSGELLQAFPNSNNFHTTSKIFDDKVTQW

Mean predicted aligned error: 9.92 Å

Nearest PDB structures (foldseek):
  8xih-assembly1_B  TM=8.252E-01  e=1.085E-15  Mucilaginibacter paludis DSM 18603
  7r8j-assembly1_A  TM=7.434E-01  e=7.506E-17  Pseudooceanicola lipolyticus
  3f73-assembly1_A  TM=6.430E-01  e=1.181E-09  Thermus thermophilus HB27
  8d6j-assembly1_A  TM=4.443E-01  e=3.758E-10  Homo sapiens
  4w5t-assembly1_A  TM=4.023E-01  e=2.566E-10  Homo sapiens

Foldseek 3Di:
DPPLVVLQKDFAQWFDKPFLPDQKFKWWKKAWPDDDDPDPCPVVVLVVVQVCCCPPPQVFRWAWDCVVVGTMIITHPLRDDDFQDWDWDDDDPPDIIIITTHPDMDMDRCLPDDDRRVQSSFRRVLSLLLVLVVVVLVQWEDADSQKIWGLAAPCNVPPVAQWGKIKMKGWTWHADRPPGIIIGIFIFIWTWGPFFLQRDDPVVNVVLLCLQAVPVDDNVRRWWWWQPLRSHTFIKTFDFFPPAFQLPDDDVVPRHGLVRVSCVPRVVDDADSGATWTWIGRDPPDPDTDTHGRRRTITIDDLPPPSCVPHPDHRDDDPVRGLVVVLVSQVSSAPRDDPNTGMHGHSDTDMDGDDDDQDCWDADPVRDTRHSDPDDDDPDDGSVVVSVVVVVD

Radius of gyration: 25.94 Å; Cα contacts (8 Å, |Δi|>4): 661; chains: 1; bounding box: 51×72×60 Å

Secondary structure (DSSP, 8-state):
--HHHHTTEEEPSEEEEES---SEEEEEEEEE-SPPP-STTHHHHHHHHHHHIIIIII-S--EEE-TTSS-EEEEEGGGPPPTT-EEEEEEETTEEEEEEEEEEEEEEETTT--THHHHHHHHHHHHHHHHHHHT-TTTEEEEETTEEEESS-TTTT-TT-SEEEEEEEEEEEEEETTTEEEEEEEEEEEEEESS-GGGS-HHHHHHHHHHHH-TTS-GGGS-EEEEEETTEEEEEEEEEEEEEETTT-EETTTTEEHHHHHHHH-TTS---TTSEEEEEESSTT----EEEEGGGEEEEEPTT-GGGGG-SS-S---HHHHHHHHHHHHHTTTTEEETTEEEEE-SSPPEEEPPPPPPPPEEPTTS-EE-SSTT-------HHHHHHHHTT-